Protein AF-A0A7W3WJC8-F1 (afdb_monomer)

Sequence (523 aa):
MEEAPSTAPSVEPAPRDAATPPGAPPLPVHQPATWPAAAPSAPPAPPAPPAPAPSPVPGDGAVGGPVAGRRQKRWTAWLHNRTVRTSCIGVLLALCGLAILAIVRAETGTEGFVIGLVLATVPVPLLISALRWLDKVEPTPWRTLVFAFAWGACAATLVAIVANTFATEWLTTSVITNTDTDEDIVGAVLVAPVVEEIAKVAAILLLYLYRPRNFTGLLSGIVLAGFVATGFAFTENILYLGTAYDEDQELGAAGDGVSSTAATFVVRIIMSPFAHPLFTTLAGIGFGLAATLPARRQTLRIVLPSFGLLGSISLHALWNGTASLHGLAFLAVYLLLMAPLCASLIWLTVWYRGRMLRTVRDVLGRYAAQGWVTPAEAWGMGSMAVRSRARDLARREVDAKAARQVGEYQRVATSLALLRARAQSTADPRFGAREQELLTRLLPLRDLGSPYNSRAAAPAMPRAPYPYPPHTYPPYTYPPHAQQQPRSHHAWYHQPAPGGRPTPHDPFAPPTGAQPPPGRHRY

Structure (mmCIF, N/CA/C/O backbone):
data_AF-A0A7W3WJC8-F1
#
_entry.id   AF-A0A7W3WJC8-F1
#
loop_
_atom_site.group_PDB
_atom_site.id
_atom_site.type_symbol
_atom_site.label_atom_id
_atom_site.label_alt_id
_atom_site.label_comp_id
_atom_site.label_asym_id
_atom_site.label_entity_id
_atom_site.label_seq_id
_atom_site.pdbx_PDB_ins_code
_atom_site.Cartn_x
_atom_site.Cartn_y
_atom_site.Cartn_z
_atom_site.occupancy
_atom_site.B_iso_or_equiv
_atom_site.auth_seq_id
_atom_site.auth_comp_id
_atom_site.auth_asym_id
_atom_site.auth_atom_id
_atom_site.pdbx_PDB_model_num
ATOM 1 N N . MET A 1 1 ? 53.058 39.247 54.003 1.00 43.72 1 MET A N 1
ATOM 2 C CA . MET A 1 1 ? 52.814 39.815 52.654 1.00 43.72 1 MET A CA 1
ATOM 3 C C . MET A 1 1 ? 51.939 38.779 51.991 1.00 43.72 1 MET A C 1
ATOM 5 O O . MET A 1 1 ? 52.451 37.783 51.507 1.00 43.72 1 MET A O 1
ATOM 9 N N . GLU A 1 2 ? 50.636 38.897 52.233 1.00 36.81 2 GLU A N 1
ATOM 10 C CA . GLU A 1 2 ? 49.774 37.730 52.432 1.00 36.81 2 GLU A CA 1
ATOM 11 C C . GLU A 1 2 ? 48.353 38.017 51.955 1.00 36.81 2 GLU A C 1
ATOM 13 O O . GLU A 1 2 ? 47.786 39.051 52.296 1.00 36.81 2 GLU A O 1
ATOM 18 N N . GLU A 1 3 ? 47.871 37.074 51.149 1.00 38.22 3 GLU A N 1
ATOM 19 C CA . GLU A 1 3 ? 46.524 36.500 51.102 1.00 38.22 3 GLU A CA 1
ATOM 20 C C . GLU A 1 3 ? 45.265 37.387 50.949 1.00 38.22 3 GLU A C 1
ATOM 22 O O . GLU A 1 3 ? 44.901 38.221 51.773 1.00 38.22 3 GLU A O 1
ATOM 27 N N . ALA A 1 4 ? 44.525 37.066 49.877 1.00 42.00 4 ALA A N 1
ATOM 28 C CA . ALA A 1 4 ? 43.060 37.128 49.774 1.00 42.00 4 ALA A CA 1
ATOM 29 C C . ALA A 1 4 ? 42.394 36.256 50.881 1.00 42.00 4 ALA A C 1
ATOM 31 O O . ALA A 1 4 ? 43.122 35.489 51.499 1.00 42.00 4 ALA A O 1
ATOM 32 N N . PRO A 1 5 ? 41.055 36.202 51.095 1.00 51.47 5 PRO A N 1
ATOM 33 C CA . PRO A 1 5 ? 39.959 36.644 50.227 1.00 51.47 5 PRO A CA 1
ATOM 34 C C . PRO A 1 5 ? 38.731 37.216 50.992 1.00 51.47 5 PRO A C 1
ATOM 36 O O . PRO A 1 5 ? 38.770 37.495 52.185 1.00 51.47 5 PRO A O 1
ATOM 39 N N . SER A 1 6 ? 37.598 37.255 50.281 1.00 41.81 6 SER A N 1
ATOM 40 C CA . SER A 1 6 ? 36.222 37.121 50.788 1.00 41.81 6 SER A CA 1
ATOM 41 C C . SER A 1 6 ? 35.447 38.411 51.069 1.00 41.81 6 SER A C 1
ATOM 43 O O . SER A 1 6 ? 35.603 39.085 52.081 1.00 41.81 6 SER A O 1
ATOM 45 N N . THR A 1 7 ? 34.526 38.693 50.149 1.00 43.03 7 THR A N 1
ATOM 46 C CA . THR A 1 7 ? 33.575 39.801 50.148 1.00 43.03 7 THR A CA 1
ATOM 47 C C . THR A 1 7 ? 32.220 39.395 50.738 1.00 43.03 7 THR A C 1
ATOM 49 O O . THR A 1 7 ? 31.465 38.639 50.134 1.00 43.03 7 THR A O 1
ATOM 52 N N . ALA A 1 8 ? 31.900 39.976 51.893 1.00 44.47 8 ALA A N 1
ATOM 53 C CA . ALA A 1 8 ? 30.576 40.415 52.355 1.00 44.47 8 ALA A CA 1
ATOM 54 C C . ALA A 1 8 ? 30.841 41.500 53.423 1.00 44.47 8 ALA A C 1
ATOM 56 O O . ALA A 1 8 ? 31.833 41.370 54.145 1.00 44.47 8 ALA A O 1
ATOM 57 N N . PRO A 1 9 ? 30.034 42.574 53.533 1.00 52.84 9 PRO A N 1
ATOM 58 C CA . PRO A 1 9 ? 28.900 42.474 54.454 1.00 52.84 9 PRO A CA 1
ATOM 59 C C . PRO A 1 9 ? 27.680 43.361 54.126 1.00 52.84 9 PRO A C 1
ATOM 61 O O . PRO A 1 9 ? 27.710 44.287 53.319 1.00 52.84 9 PRO A O 1
ATOM 64 N N . SER A 1 10 ? 26.601 43.039 54.834 1.00 40.72 10 SER A N 1
ATOM 65 C CA . SER A 1 10 ? 25.399 43.828 55.109 1.00 40.72 10 SER A CA 1
ATOM 66 C C . SER A 1 10 ? 25.699 45.188 55.765 1.00 40.72 10 SER A C 1
ATOM 68 O O . SER A 1 10 ? 26.745 45.327 56.391 1.00 40.72 10 SER A O 1
ATOM 70 N N . VAL A 1 11 ? 24.743 46.132 55.709 1.00 40.41 11 VAL A N 1
ATOM 71 C CA . VAL A 1 11 ? 24.173 46.905 56.849 1.00 40.41 11 VAL A CA 1
ATOM 72 C C . VAL A 1 11 ? 23.291 48.068 56.332 1.00 40.41 11 VAL A C 1
ATOM 74 O O . VAL A 1 11 ? 23.645 48.786 55.403 1.00 40.41 11 VAL A O 1
ATOM 77 N N . GLU A 1 12 ? 22.116 48.193 56.948 1.00 41.88 12 GLU A N 1
ATOM 78 C CA . GLU A 1 12 ? 21.057 49.218 56.830 1.00 41.88 12 GLU A CA 1
ATOM 79 C C . GLU A 1 12 ? 21.459 50.555 57.511 1.00 41.88 12 GLU A C 1
ATOM 81 O O . GLU A 1 12 ? 22.428 50.552 58.275 1.00 41.88 12 GLU A O 1
ATOM 86 N N . PRO A 1 13 ? 20.746 51.697 57.322 1.00 53.31 13 PRO A N 1
ATOM 87 C CA . PRO A 1 13 ? 19.695 52.040 58.308 1.00 53.31 13 PRO A CA 1
ATOM 88 C C . PRO A 1 13 ? 18.503 52.931 57.829 1.00 53.31 13 PRO A C 1
ATOM 90 O O . PRO A 1 13 ? 18.703 53.980 57.223 1.00 53.31 13 PRO A O 1
ATOM 93 N N . ALA A 1 14 ? 17.292 52.574 58.295 1.00 43.50 14 ALA A N 1
ATOM 94 C CA . ALA A 1 14 ? 16.326 53.401 59.068 1.00 43.50 14 ALA A CA 1
ATOM 95 C C . ALA A 1 14 ? 15.482 54.543 58.381 1.00 43.50 14 ALA A C 1
ATOM 97 O O . ALA A 1 14 ? 15.691 54.866 57.217 1.00 43.50 14 ALA A O 1
ATOM 98 N N . PRO A 1 15 ? 14.440 55.122 59.045 1.00 55.97 15 PRO A N 1
ATOM 99 C CA . PRO A 1 15 ? 13.025 54.842 58.726 1.00 55.97 15 PRO A CA 1
ATOM 100 C C . PRO A 1 15 ? 12.134 56.110 58.593 1.00 55.97 15 PRO A C 1
ATOM 102 O O . PRO A 1 15 ? 12.598 57.226 58.824 1.00 55.97 15 PRO A O 1
ATOM 105 N N . ARG A 1 16 ? 10.828 55.953 58.297 1.00 41.12 16 ARG A N 1
ATOM 106 C CA . ARG A 1 16 ? 9.744 56.817 58.831 1.00 41.12 16 ARG A CA 1
ATOM 107 C C . ARG A 1 16 ? 8.343 56.224 58.623 1.00 41.12 16 ARG A C 1
ATOM 109 O O . ARG A 1 16 ? 7.996 55.772 57.536 1.00 41.12 16 ARG A O 1
ATOM 116 N N . ASP A 1 17 ? 7.582 56.262 59.711 1.00 37.81 17 ASP A N 1
ATOM 117 C CA . ASP A 1 17 ? 6.248 55.711 59.954 1.00 37.81 17 ASP A CA 1
ATOM 118 C C . ASP A 1 17 ? 5.100 56.395 59.193 1.00 37.81 17 ASP A C 1
ATOM 120 O O . ASP A 1 17 ? 5.147 57.604 58.972 1.00 37.81 17 ASP A O 1
ATOM 124 N N . ALA A 1 18 ? 4.014 55.645 58.931 1.00 41.78 18 ALA A N 1
ATOM 125 C CA . ALA A 1 18 ? 2.647 56.019 59.343 1.00 41.78 18 ALA A CA 1
ATOM 126 C C . ALA A 1 18 ? 1.593 54.909 59.070 1.00 41.78 18 ALA A C 1
ATOM 128 O O . ALA A 1 18 ? 1.246 54.625 57.930 1.00 41.78 18 ALA A O 1
ATOM 129 N N . ALA A 1 19 ? 1.050 54.365 60.168 1.00 43.16 19 ALA A N 1
ATOM 130 C CA . ALA A 1 19 ? -0.374 54.106 60.455 1.00 43.16 19 ALA A CA 1
ATOM 131 C C . ALA A 1 19 ? -1.246 53.120 59.611 1.00 43.16 19 ALA A C 1
ATOM 133 O O . ALA A 1 19 ? -1.857 53.507 58.624 1.00 43.16 19 ALA A O 1
ATOM 134 N N . THR A 1 20 ? -1.442 51.913 60.188 1.00 44.16 20 THR A N 1
ATOM 135 C CA . THR A 1 20 ? -2.710 51.158 60.487 1.00 44.16 20 THR A CA 1
ATOM 136 C C . THR A 1 20 ? -3.742 50.749 59.390 1.00 44.16 20 THR A C 1
ATOM 138 O O . THR A 1 20 ? -3.849 51.397 58.359 1.00 44.16 20 THR A O 1
ATOM 141 N N . PRO A 1 21 ? -4.513 49.639 59.584 1.00 52.72 21 PRO A N 1
ATOM 142 C CA . PRO A 1 21 ? -4.747 48.625 58.541 1.00 52.72 21 PRO A CA 1
ATOM 143 C C . PRO A 1 21 ? -6.264 48.449 58.181 1.00 52.72 21 PRO A C 1
ATOM 145 O O . PRO A 1 21 ? -7.022 49.399 58.359 1.00 52.72 21 PRO A O 1
ATOM 148 N N . PRO A 1 22 ? -6.756 47.332 57.584 1.00 49.69 22 PRO A N 1
ATOM 149 C CA . PRO A 1 22 ? -7.480 47.351 56.309 1.00 49.69 22 PRO A CA 1
ATOM 150 C C . PRO A 1 22 ? -9.007 47.156 56.436 1.00 49.69 22 PRO A C 1
ATOM 152 O O . PRO A 1 22 ? -9.490 46.328 57.208 1.00 49.69 22 PRO A O 1
ATOM 155 N N . GLY A 1 23 ? -9.779 47.861 55.603 1.00 40.16 23 GLY A N 1
ATOM 156 C CA . GLY A 1 23 ? -11.226 47.671 55.441 1.00 40.16 23 GLY A CA 1
ATOM 157 C C . GLY A 1 23 ? -11.563 46.725 54.284 1.00 40.16 23 GLY A C 1
ATOM 158 O O . GLY A 1 23 ? -11.054 46.882 53.176 1.00 40.16 23 GLY A O 1
ATOM 159 N N . ALA A 1 24 ? -12.413 45.736 54.563 1.00 47.81 24 ALA A N 1
ATOM 160 C CA . ALA A 1 24 ? -12.894 44.709 53.641 1.00 47.81 24 ALA A CA 1
ATOM 161 C C . ALA A 1 24 ? -13.651 45.271 52.409 1.00 47.81 24 ALA A C 1
ATOM 163 O O . ALA A 1 24 ? -14.264 46.337 52.496 1.00 47.81 24 ALA A O 1
ATOM 164 N N . PRO A 1 25 ? -13.657 44.547 51.270 1.00 61.06 25 PRO A N 1
ATOM 165 C CA . PRO A 1 25 ? -14.345 44.973 50.052 1.00 61.06 25 PRO A CA 1
ATOM 166 C C . PRO A 1 25 ? -15.882 44.845 50.157 1.00 61.06 25 PRO A C 1
ATOM 168 O O . PRO A 1 25 ? -16.377 43.888 50.759 1.00 61.06 25 PRO A O 1
ATOM 171 N N . PRO A 1 26 ? -16.654 45.765 49.544 1.00 56.94 26 PRO A N 1
ATOM 172 C CA . PRO A 1 26 ? -18.114 45.735 49.572 1.00 56.94 26 PRO A CA 1
ATOM 173 C C . PRO A 1 26 ? -18.714 44.670 48.635 1.00 56.94 26 PRO A C 1
ATOM 175 O O . PRO A 1 26 ? -18.227 44.422 47.532 1.00 56.94 26 PRO A O 1
ATOM 178 N N . LEU A 1 27 ? -19.807 44.060 49.103 1.00 48.50 27 LEU A N 1
ATOM 179 C CA . LEU A 1 27 ? -20.611 43.045 48.418 1.00 48.50 27 LEU A CA 1
ATOM 180 C C . LEU A 1 27 ? -21.385 43.623 47.213 1.00 48.50 27 LEU A C 1
ATOM 182 O O . LEU A 1 27 ? -21.855 44.761 47.279 1.00 48.50 27 LEU A O 1
ATOM 186 N N . PRO A 1 28 ? -21.592 42.843 46.134 1.00 54.78 28 PRO A N 1
ATOM 187 C CA . PRO A 1 28 ? -22.392 43.271 44.993 1.00 54.78 28 PRO A CA 1
ATOM 188 C C . PRO A 1 28 ? -23.897 43.275 45.305 1.00 54.78 28 PRO A C 1
ATOM 190 O O . PRO A 1 28 ? -24.461 42.317 45.831 1.00 54.78 28 PRO A O 1
ATOM 193 N N . VAL A 1 29 ? -24.532 44.387 44.939 1.00 49.03 29 VAL A N 1
ATOM 194 C CA . VAL A 1 29 ? -25.956 44.702 45.093 1.00 49.03 29 VAL A CA 1
ATOM 195 C C . VAL A 1 29 ? -26.822 43.814 44.190 1.00 49.03 29 VAL A C 1
ATOM 197 O O . VAL A 1 29 ? -26.607 43.733 42.981 1.00 49.03 29 VAL A O 1
ATOM 200 N N . HIS A 1 30 ? -27.835 43.180 44.785 1.00 43.12 30 HIS A N 1
ATOM 201 C CA . HIS A 1 30 ? -28.904 42.463 44.091 1.00 43.12 30 HIS A CA 1
ATOM 202 C C . HIS A 1 30 ? -29.773 43.428 43.266 1.00 43.12 30 HIS A C 1
ATOM 204 O O . HIS A 1 30 ? -30.415 44.319 43.819 1.00 43.12 30 HIS A O 1
ATOM 210 N N . GLN A 1 31 ? -29.844 43.210 41.951 1.00 44.97 31 GLN A N 1
ATOM 211 C CA . GLN A 1 31 ? -30.888 43.787 41.101 1.00 44.97 31 GLN A CA 1
ATOM 212 C C . GLN A 1 31 ? -32.160 42.918 41.170 1.00 44.97 31 GLN A C 1
ATOM 214 O O . GLN A 1 31 ? -32.055 41.691 41.072 1.00 44.97 31 GLN A O 1
ATOM 219 N N . PRO A 1 32 ? -33.356 43.511 41.335 1.00 47.25 32 PRO A N 1
ATOM 220 C CA . PRO A 1 32 ? -34.611 42.770 41.354 1.00 47.25 32 PRO A CA 1
ATOM 221 C C . PRO A 1 32 ? -35.014 42.280 39.956 1.00 47.25 32 PRO A C 1
ATOM 223 O O . PRO A 1 32 ? -34.873 42.982 38.955 1.00 47.25 32 PRO A O 1
ATOM 226 N N . ALA A 1 33 ? -35.538 41.054 39.920 1.00 39.84 33 ALA A N 1
ATOM 227 C CA . ALA A 1 33 ? -36.027 40.370 38.732 1.00 39.84 33 ALA A CA 1
ATOM 228 C C . ALA A 1 33 ? -37.205 41.121 38.089 1.00 39.84 33 ALA A C 1
ATOM 230 O O . ALA A 1 33 ? -38.252 41.317 38.707 1.00 39.84 33 ALA A O 1
ATOM 231 N N . THR A 1 34 ? -37.040 41.508 36.826 1.00 43.69 34 THR A N 1
ATOM 232 C CA . THR A 1 34 ? -38.108 42.029 35.976 1.00 43.69 34 THR A CA 1
ATOM 233 C C . THR A 1 34 ? -38.828 40.866 35.293 1.00 43.69 34 THR A C 1
ATOM 235 O O . THR A 1 34 ? -38.231 40.054 34.588 1.00 43.69 34 THR A O 1
ATOM 238 N N . TRP A 1 35 ? -40.134 40.765 35.531 1.00 44.56 35 TRP A N 1
ATOM 239 C CA . TRP A 1 35 ? -41.022 39.841 34.829 1.00 44.56 35 TRP A CA 1
ATOM 240 C C . TRP A 1 35 ? -41.199 40.300 33.372 1.00 44.56 35 TRP A C 1
ATOM 242 O O . TRP A 1 35 ? -41.430 41.491 33.150 1.00 44.56 35 TRP A O 1
ATOM 252 N N . PRO A 1 36 ? -41.111 39.411 32.367 1.00 52.50 36 PRO A N 1
ATOM 253 C CA . PRO A 1 36 ? -41.362 39.801 30.987 1.00 52.50 36 PRO A CA 1
ATOM 254 C C . PRO A 1 36 ? -42.850 40.111 30.781 1.00 52.50 36 PRO A C 1
ATOM 256 O O . PRO A 1 36 ? -43.725 39.294 31.071 1.00 52.50 36 PRO A O 1
ATOM 259 N N . ALA A 1 37 ? -43.114 41.316 30.277 1.00 46.22 37 ALA A N 1
ATOM 260 C CA . ALA A 1 37 ? -44.426 41.777 29.855 1.00 46.22 37 ALA A CA 1
ATOM 261 C C . ALA A 1 37 ? -45.007 40.889 28.740 1.00 46.22 37 ALA A C 1
ATOM 263 O O . ALA A 1 37 ? -44.284 40.357 27.896 1.00 46.22 37 ALA A O 1
ATOM 264 N N . ALA A 1 38 ? -46.333 40.752 28.759 1.00 44.75 38 ALA A N 1
ATOM 265 C CA . ALA A 1 38 ? -47.127 39.982 27.814 1.00 44.75 38 ALA A CA 1
ATOM 266 C C . ALA A 1 38 ? -46.834 40.362 26.350 1.00 44.75 38 ALA A C 1
ATOM 268 O O . ALA A 1 38 ? -46.849 41.535 25.978 1.00 44.75 38 ALA A O 1
ATOM 269 N N . ALA A 1 39 ? -46.597 39.348 25.516 1.00 47.81 39 ALA A N 1
ATOM 270 C CA . ALA A 1 39 ? -46.492 39.500 24.072 1.00 47.81 39 ALA A CA 1
ATOM 271 C C . ALA A 1 39 ? -47.861 39.878 23.462 1.00 47.81 39 ALA A C 1
ATOM 273 O O . ALA A 1 39 ? -48.880 39.329 23.891 1.00 47.81 39 ALA A O 1
ATOM 274 N N . PRO A 1 40 ? -47.915 40.771 22.457 1.00 55.97 40 PRO A N 1
ATOM 275 C CA . PRO A 1 40 ? -49.149 41.063 21.735 1.00 55.97 40 PRO A CA 1
ATOM 276 C C . PRO A 1 40 ? -49.620 39.838 20.934 1.00 55.97 40 PRO A C 1
ATOM 278 O O . PRO A 1 40 ? -48.826 39.124 20.320 1.00 55.97 40 PRO A O 1
ATOM 281 N N . SER A 1 41 ? -50.929 39.599 20.957 1.00 52.31 41 SER A N 1
ATOM 282 C CA . SER A 1 41 ? -51.628 38.526 20.250 1.00 52.31 41 SER A CA 1
ATOM 283 C C . SER A 1 41 ? -51.423 38.608 18.733 1.00 52.31 41 SER A C 1
ATOM 285 O O . SER A 1 41 ? -51.651 39.642 18.107 1.00 52.31 41 SER A O 1
ATOM 287 N N . ALA A 1 42 ? -51.006 37.493 18.130 1.00 55.88 42 ALA A N 1
ATOM 288 C CA . ALA A 1 42 ? -50.912 37.346 16.681 1.00 55.88 42 ALA A CA 1
ATOM 289 C C . ALA A 1 42 ? -52.314 37.353 16.026 1.00 55.88 42 ALA A C 1
ATOM 291 O O . ALA A 1 42 ? -53.256 36.809 16.612 1.00 55.88 42 ALA A O 1
ATOM 292 N N . PRO A 1 43 ? -52.478 37.929 14.818 1.00 68.31 43 PRO A N 1
ATOM 293 C CA . PRO A 1 43 ? -53.742 37.890 14.082 1.00 68.31 43 PRO A CA 1
ATOM 294 C C . PRO A 1 43 ? -54.074 36.464 13.591 1.00 68.31 43 PRO A C 1
ATOM 296 O O . PRO A 1 43 ? -53.160 35.663 13.366 1.00 68.31 43 PRO A O 1
ATOM 299 N N . PRO A 1 44 ? -55.365 36.119 13.413 1.00 65.12 44 PRO A N 1
ATOM 300 C CA . PRO A 1 44 ? -55.777 34.780 12.996 1.00 65.12 44 PRO A CA 1
ATOM 301 C C . PRO A 1 44 ? -55.311 34.452 11.569 1.00 65.12 44 PRO A C 1
ATOM 303 O O . PRO A 1 44 ? -55.368 35.288 10.667 1.00 65.12 44 PRO A O 1
ATOM 306 N N . ALA A 1 45 ? -54.855 33.213 11.375 1.00 63.41 45 ALA A N 1
ATOM 307 C CA . ALA A 1 45 ? -54.402 32.690 10.088 1.00 63.41 45 ALA A CA 1
ATOM 308 C C . ALA A 1 45 ? -55.558 32.576 9.065 1.00 63.41 45 ALA A C 1
ATOM 310 O O . ALA A 1 45 ? -56.685 32.261 9.457 1.00 63.41 45 ALA A O 1
ATOM 311 N N . PRO A 1 46 ? -55.302 32.784 7.758 1.00 68.19 46 PRO A N 1
ATOM 312 C CA . PRO A 1 46 ? -56.306 32.588 6.713 1.00 68.19 46 PRO A CA 1
ATOM 313 C C . PRO A 1 46 ? -56.683 31.099 6.553 1.00 68.19 46 PRO A C 1
ATOM 315 O O . PRO A 1 46 ? -55.847 30.225 6.805 1.00 68.19 46 PRO A O 1
ATOM 318 N N . PRO A 1 47 ? -57.922 30.783 6.126 1.00 66.00 47 PRO A N 1
ATOM 319 C CA . PRO A 1 47 ? -58.380 29.405 5.975 1.00 66.00 47 PRO A CA 1
ATOM 320 C C . PRO A 1 47 ? -57.615 28.662 4.869 1.00 66.00 47 PRO A C 1
ATOM 322 O O . PRO A 1 47 ? -57.294 29.219 3.820 1.00 66.00 47 PRO A O 1
ATOM 325 N N . ALA A 1 48 ? -57.328 27.383 5.124 1.00 63.25 48 ALA A N 1
ATOM 326 C CA . ALA A 1 48 ? -56.613 26.498 4.209 1.00 63.25 48 ALA A CA 1
ATOM 327 C C . ALA A 1 48 ? -57.396 26.262 2.897 1.00 63.25 48 ALA A C 1
ATOM 329 O O . ALA A 1 48 ? -58.625 26.154 2.935 1.00 63.25 48 ALA A O 1
ATOM 330 N N . PRO A 1 49 ? -56.716 26.136 1.740 1.00 65.38 49 PRO A N 1
ATOM 331 C CA . PRO A 1 49 ? -57.373 25.809 0.478 1.00 65.38 49 PRO A CA 1
ATOM 332 C C . PRO A 1 49 ? -57.929 24.370 0.490 1.00 65.38 49 PRO A C 1
ATOM 334 O O . PRO A 1 49 ? -57.337 23.490 1.125 1.00 65.38 49 PRO A O 1
ATOM 337 N N . PRO A 1 50 ? -59.049 24.101 -0.208 1.00 61.50 50 PRO A N 1
ATOM 338 C CA . PRO A 1 50 ? -59.655 22.774 -0.249 1.00 61.50 50 PRO A CA 1
ATOM 339 C C . PRO A 1 50 ? -58.745 21.755 -0.950 1.00 61.50 50 PRO A C 1
ATOM 341 O O . PRO A 1 50 ? -58.043 22.070 -1.911 1.00 61.50 50 PRO A O 1
ATOM 344 N N . ALA A 1 51 ? -58.768 20.517 -0.449 1.00 57.41 51 ALA A N 1
ATOM 345 C CA . ALA A 1 51 ? -57.991 19.400 -0.976 1.00 57.41 51 ALA A CA 1
ATOM 346 C C . ALA A 1 51 ? -58.339 19.106 -2.453 1.00 57.41 51 ALA A C 1
ATOM 348 O O . ALA A 1 51 ? -59.515 19.162 -2.821 1.00 57.41 51 ALA A O 1
ATOM 349 N N . PRO A 1 52 ? -57.356 18.760 -3.306 1.00 54.16 52 PRO A N 1
ATOM 350 C CA . PRO A 1 52 ? -57.632 18.390 -4.688 1.00 54.16 52 PRO A CA 1
ATOM 351 C C . PRO A 1 52 ? -58.401 17.062 -4.752 1.00 54.16 52 PRO A C 1
ATOM 353 O O . PRO A 1 52 ? -58.071 16.098 -4.058 1.00 54.16 52 PRO A O 1
ATOM 356 N N . ALA A 1 53 ? -59.430 17.026 -5.601 1.00 53.75 53 ALA A N 1
ATOM 357 C CA . ALA A 1 53 ? -60.242 15.844 -5.872 1.00 53.75 53 ALA A CA 1
ATOM 358 C C . ALA A 1 53 ? -59.389 14.673 -6.413 1.00 53.75 53 ALA A C 1
ATOM 360 O O . ALA A 1 53 ? -58.408 14.908 -7.129 1.00 53.75 53 ALA A O 1
ATOM 361 N N . PRO A 1 54 ? -59.748 13.411 -6.112 1.00 46.91 54 PRO A N 1
ATOM 362 C CA . PRO A 1 54 ? -59.022 12.253 -6.616 1.00 46.91 54 PRO A CA 1
ATOM 363 C C . PRO A 1 54 ? -59.102 12.198 -8.146 1.00 46.91 54 PRO A C 1
ATOM 365 O O . PRO A 1 54 ? -60.182 12.244 -8.734 1.00 46.91 54 PRO A O 1
ATOM 368 N N . SER A 1 55 ? -57.942 12.112 -8.796 1.00 46.16 55 SER A N 1
ATOM 369 C CA . SER A 1 55 ? -57.848 11.914 -10.244 1.00 46.16 55 SER A CA 1
ATOM 370 C C . SER A 1 55 ? -58.379 10.525 -10.634 1.00 46.16 55 SER A C 1
ATOM 372 O O . SER A 1 55 ? -58.179 9.570 -9.879 1.00 46.16 55 SER A O 1
ATOM 374 N N . PRO A 1 56 ? -59.041 10.381 -11.796 1.00 42.41 56 PRO A N 1
ATOM 375 C CA . PRO A 1 56 ? -59.610 9.110 -12.224 1.00 42.41 56 PRO A CA 1
ATOM 376 C C . PRO A 1 56 ? -58.511 8.083 -12.519 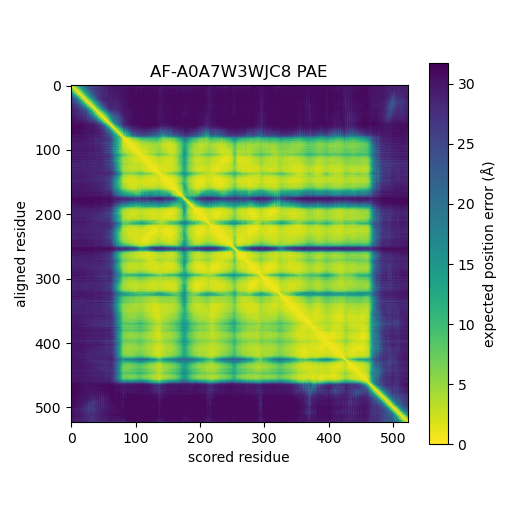1.00 42.41 56 PRO A C 1
ATOM 378 O O . PRO A 1 56 ? -57.487 8.393 -13.130 1.00 42.41 56 PRO A O 1
ATOM 381 N N . VAL A 1 57 ? -58.747 6.844 -12.087 1.00 51.31 57 VAL A N 1
ATOM 382 C CA . VAL A 1 57 ? -57.955 5.663 -12.447 1.00 51.31 57 VAL A CA 1
ATOM 383 C C . VAL A 1 57 ? -58.042 5.466 -13.968 1.00 51.31 57 VAL A C 1
ATOM 385 O O . VAL A 1 57 ? -59.157 5.353 -14.481 1.00 51.31 57 VAL A O 1
ATOM 388 N N . PRO A 1 58 ? -56.925 5.407 -14.717 1.00 43.75 58 PRO A N 1
ATOM 389 C CA . PRO A 1 58 ? -56.976 5.020 -16.119 1.00 43.75 58 PRO A CA 1
ATOM 390 C C . PRO A 1 58 ? -57.284 3.526 -16.208 1.00 43.75 58 PRO A C 1
ATOM 392 O O . PRO A 1 58 ? -56.536 2.702 -15.683 1.00 43.75 58 PRO A O 1
ATOM 395 N N . GLY A 1 59 ? -58.403 3.206 -16.853 1.00 35.94 59 GLY A N 1
ATOM 396 C CA . GLY A 1 59 ? -58.790 1.844 -17.188 1.00 35.94 59 GLY A CA 1
ATOM 397 C C . GLY A 1 59 ? -57.800 1.174 -18.138 1.00 35.94 59 GLY A C 1
ATOM 398 O O . GLY A 1 59 ? -57.099 1.827 -18.915 1.00 35.94 59 GLY A O 1
ATOM 399 N N . ASP A 1 60 ? -57.777 -0.152 -18.057 1.00 47.97 60 ASP A N 1
ATOM 400 C CA . ASP A 1 60 ? -57.044 -1.041 -18.946 1.00 47.97 60 ASP A CA 1
ATOM 401 C C . ASP A 1 60 ? -57.449 -0.799 -20.407 1.00 47.97 60 ASP A C 1
ATOM 403 O O . ASP A 1 60 ? -58.519 -1.196 -20.864 1.00 47.97 60 ASP A O 1
ATOM 407 N N . GLY A 1 61 ? -56.572 -0.123 -21.146 1.00 35.38 61 GLY A N 1
ATOM 408 C CA . GLY A 1 61 ? -56.723 0.151 -22.568 1.00 35.38 61 GLY A CA 1
ATOM 409 C C . GLY A 1 61 ? -55.359 0.131 -23.241 1.00 35.38 61 GLY A C 1
ATOM 410 O O . GLY A 1 61 ? -54.540 1.029 -23.056 1.00 35.38 61 GLY A O 1
ATOM 411 N N . ALA A 1 62 ? -55.099 -0.930 -23.999 1.00 47.34 62 ALA A N 1
ATOM 412 C CA . ALA A 1 62 ? -53.883 -1.122 -24.768 1.00 47.34 62 ALA A CA 1
ATOM 413 C C . ALA A 1 62 ? -53.667 0.012 -25.787 1.00 47.34 62 ALA A C 1
ATOM 415 O O . ALA A 1 62 ? -54.448 0.163 -26.721 1.00 47.34 62 ALA A O 1
ATOM 416 N N . VAL A 1 63 ? -52.557 0.746 -25.656 1.00 39.59 63 VAL A N 1
ATOM 417 C CA . VAL A 1 63 ? -51.965 1.552 -26.735 1.00 39.59 63 VAL A CA 1
ATOM 418 C C . VAL A 1 63 ? -50.444 1.392 -26.669 1.00 39.59 63 VAL A C 1
ATOM 420 O O . VAL A 1 63 ? -49.817 1.607 -25.630 1.00 39.59 63 VAL A O 1
ATOM 423 N N . GLY A 1 64 ? -49.852 0.941 -27.776 1.00 48.44 64 GLY A N 1
ATOM 424 C CA . GLY A 1 64 ? -48.424 0.669 -27.906 1.00 48.44 64 GLY A CA 1
ATOM 425 C C . GLY A 1 64 ? -47.560 1.915 -27.694 1.00 48.44 64 GLY A C 1
ATOM 426 O O . GLY A 1 64 ? -47.666 2.889 -28.432 1.00 48.44 64 GLY A O 1
ATOM 427 N N . GLY A 1 65 ? -46.669 1.857 -26.702 1.00 38.78 65 GLY A N 1
ATOM 428 C CA . GLY A 1 65 ? -45.584 2.821 -26.496 1.00 38.78 65 GLY A CA 1
ATOM 429 C C . GLY A 1 65 ? -44.226 2.254 -26.941 1.00 38.78 65 GLY A C 1
ATOM 430 O O . GLY A 1 65 ? -44.041 1.032 -26.936 1.00 38.78 65 GLY A O 1
ATOM 431 N N . PRO A 1 66 ? -43.249 3.104 -27.310 1.00 42.69 66 PRO A N 1
ATOM 432 C CA . PRO A 1 66 ? -42.015 2.677 -27.962 1.00 42.69 66 PRO A CA 1
ATOM 433 C C . PRO A 1 66 ? -41.185 1.743 -27.068 1.00 42.69 66 PRO A C 1
ATOM 435 O O . PRO A 1 66 ? -40.735 2.095 -25.975 1.00 42.69 66 PRO A O 1
ATOM 438 N N . VAL A 1 67 ? -40.918 0.542 -27.586 1.00 48.28 67 VAL A N 1
ATOM 439 C CA . VAL A 1 67 ? -40.120 -0.536 -26.966 1.00 48.28 67 VAL A CA 1
ATOM 440 C C . VAL A 1 67 ? -38.656 -0.119 -26.690 1.00 48.28 67 VAL A C 1
ATOM 442 O O . VAL A 1 67 ? -37.931 -0.797 -25.957 1.00 48.28 67 VAL A O 1
ATOM 445 N N . ALA A 1 68 ? -38.219 1.045 -27.182 1.00 47.53 68 ALA A N 1
ATOM 446 C CA . ALA A 1 68 ? -36.868 1.578 -27.003 1.00 47.53 68 ALA A CA 1
ATOM 447 C C . ALA A 1 68 ? -36.512 1.914 -25.535 1.00 47.53 68 ALA A C 1
ATOM 449 O O . ALA A 1 68 ? -35.368 1.733 -25.114 1.00 47.53 68 ALA A O 1
ATOM 450 N N . GLY A 1 69 ? -37.486 2.312 -24.704 1.00 43.44 69 GLY A N 1
ATOM 451 C CA . GLY A 1 69 ? -37.225 2.751 -23.323 1.00 43.44 69 GLY A CA 1
ATOM 452 C C . GLY A 1 69 ? -36.890 1.630 -22.326 1.00 43.44 69 GLY A C 1
ATOM 453 O O . GLY A 1 69 ? -36.220 1.872 -21.320 1.00 43.44 69 GLY A O 1
ATOM 454 N N . ARG A 1 70 ? -37.307 0.380 -22.588 1.00 44.69 70 ARG A N 1
ATOM 455 C CA . ARG A 1 70 ? -37.032 -0.761 -21.685 1.00 44.69 70 ARG A CA 1
ATOM 456 C C . ARG A 1 70 ? -35.678 -1.425 -21.947 1.00 44.69 70 ARG A C 1
ATOM 458 O O . ARG A 1 70 ? -35.116 -2.004 -21.020 1.00 44.69 70 ARG A O 1
ATOM 465 N N . ARG A 1 71 ? -35.116 -1.319 -23.160 1.00 43.31 71 ARG A N 1
ATOM 466 C CA . ARG A 1 71 ? -33.744 -1.785 -23.450 1.00 43.31 71 ARG A CA 1
ATOM 467 C C . ARG A 1 71 ? -32.693 -0.840 -22.858 1.00 43.31 71 ARG A C 1
ATOM 469 O O . ARG A 1 71 ? -31.796 -1.323 -22.171 1.00 43.31 71 ARG A O 1
ATOM 476 N N . GLN A 1 72 ? -32.867 0.478 -22.993 1.00 45.28 72 GLN A N 1
ATOM 477 C CA . GLN A 1 72 ? -31.942 1.485 -22.443 1.00 45.28 72 GLN A CA 1
ATOM 478 C C . GLN A 1 72 ? -31.803 1.382 -20.908 1.00 45.28 72 GLN A C 1
ATOM 480 O O . GLN A 1 72 ? -30.701 1.451 -20.365 1.00 45.28 72 GLN A O 1
ATOM 485 N N . LYS A 1 73 ? -32.918 1.135 -20.198 1.00 45.38 73 LYS A N 1
ATOM 486 C CA . LYS A 1 73 ? -32.947 0.985 -18.729 1.00 45.38 73 LYS A CA 1
ATOM 487 C C . LYS A 1 73 ? -32.329 -0.331 -18.229 1.00 45.38 73 LYS A C 1
ATOM 489 O O . LYS A 1 73 ? -31.876 -0.395 -17.091 1.00 45.38 73 LYS A O 1
ATOM 494 N N . ARG A 1 74 ? -32.290 -1.383 -19.060 1.00 47.28 74 ARG A N 1
ATOM 495 C CA . ARG A 1 74 ? -31.661 -2.677 -18.720 1.00 47.28 74 ARG A CA 1
ATOM 496 C C . ARG A 1 74 ? -30.143 -2.651 -18.906 1.00 47.28 74 ARG A C 1
ATOM 498 O O . ARG A 1 74 ? -29.444 -3.261 -18.104 1.00 47.28 74 ARG A O 1
ATOM 505 N N . TRP A 1 75 ? -29.634 -1.907 -19.891 1.00 47.28 75 TRP A N 1
ATOM 506 C CA . TRP A 1 75 ? -28.190 -1.731 -20.104 1.00 47.28 75 TRP A CA 1
ATOM 507 C C . TRP A 1 75 ? -27.521 -0.948 -18.964 1.00 47.28 75 TRP A C 1
ATOM 509 O O . TRP A 1 75 ? -26.488 -1.374 -18.445 1.00 47.28 75 TRP A O 1
ATOM 519 N N . THR A 1 76 ? -28.148 0.130 -18.482 1.00 52.75 76 THR A N 1
ATOM 520 C CA . THR A 1 76 ? -27.643 0.895 -17.326 1.00 52.75 76 THR A CA 1
ATOM 521 C C . THR A 1 76 ? -27.786 0.138 -16.001 1.00 52.75 76 THR A C 1
ATOM 523 O O . THR A 1 76 ? -26.922 0.260 -15.134 1.00 52.75 76 THR A O 1
ATOM 526 N N . ALA A 1 77 ? -28.814 -0.708 -15.856 1.00 51.94 77 ALA A N 1
ATOM 527 C CA . ALA A 1 77 ? -28.988 -1.584 -14.694 1.00 51.94 77 ALA A CA 1
ATOM 528 C C . ALA A 1 77 ? -27.986 -2.758 -14.659 1.00 51.94 77 ALA A C 1
ATOM 530 O O . ALA A 1 77 ? -27.525 -3.134 -13.581 1.00 51.94 77 ALA A O 1
ATOM 531 N N . TRP A 1 78 ? -27.605 -3.315 -15.817 1.00 45.62 78 TRP A N 1
ATOM 532 C CA . TRP A 1 78 ? -26.618 -4.399 -15.913 1.00 45.62 78 TRP A CA 1
ATOM 533 C C . TRP A 1 78 ? -25.199 -3.922 -15.570 1.00 45.62 78 TRP A C 1
ATOM 535 O O . TRP A 1 78 ? -24.510 -4.572 -14.784 1.00 45.62 78 TRP A O 1
ATOM 545 N N . LEU A 1 79 ? -24.809 -2.728 -16.037 1.00 53.81 79 LEU A N 1
ATOM 546 C CA . LEU A 1 79 ? -23.551 -2.069 -15.651 1.00 53.81 79 LEU A CA 1
ATOM 547 C C . LEU A 1 79 ? -23.502 -1.688 -14.157 1.00 53.81 79 LEU A C 1
ATOM 549 O O . LEU A 1 79 ? -22.422 -1.579 -13.573 1.00 53.81 79 LEU A O 1
ATOM 553 N N . HIS A 1 80 ? -24.661 -1.528 -13.511 1.00 59.16 80 HIS A N 1
ATOM 554 C CA . HIS A 1 80 ? -24.760 -1.279 -12.069 1.00 59.16 80 HIS A CA 1
ATOM 555 C C . HIS A 1 80 ? -24.596 -2.544 -11.213 1.00 59.16 80 HIS A C 1
ATOM 557 O O . HIS A 1 80 ? -24.416 -2.448 -9.992 1.00 59.16 80 HIS A O 1
ATOM 563 N N . ASN A 1 81 ? -24.629 -3.734 -11.823 1.00 74.69 81 ASN A N 1
ATOM 564 C CA . ASN A 1 81 ? -24.398 -4.972 -11.098 1.00 74.69 81 ASN A CA 1
ATOM 565 C C . ASN A 1 81 ? -22.919 -5.063 -10.697 1.00 74.69 81 ASN A C 1
ATOM 567 O O . ASN A 1 81 ? -22.014 -5.099 -11.535 1.00 74.69 81 ASN A O 1
ATOM 571 N N . ARG A 1 82 ? -22.668 -5.124 -9.382 1.00 77.06 82 ARG A N 1
ATOM 572 C CA . ARG A 1 82 ? -21.310 -5.209 -8.826 1.00 77.06 82 ARG A CA 1
ATOM 573 C C . ARG A 1 82 ? -20.524 -6.370 -9.423 1.00 77.06 82 ARG A C 1
ATOM 575 O O . ARG A 1 82 ? -19.337 -6.181 -9.660 1.00 77.06 82 ARG A O 1
ATOM 582 N N . THR A 1 83 ? -21.179 -7.504 -9.672 1.00 80.50 83 THR A N 1
ATOM 583 C CA . THR A 1 83 ? -20.556 -8.707 -10.233 1.00 80.50 83 THR A CA 1
ATOM 584 C C . THR A 1 83 ? -20.065 -8.460 -11.651 1.00 80.50 83 THR A C 1
ATOM 586 O O . THR A 1 83 ? -18.894 -8.691 -11.929 1.00 80.50 83 THR A O 1
ATOM 589 N N . VAL A 1 84 ? -20.917 -7.894 -12.510 1.00 80.94 84 VAL A N 1
ATOM 590 C CA . VAL A 1 84 ? -20.571 -7.559 -13.899 1.00 80.94 84 VAL A CA 1
ATOM 591 C C . VAL A 1 84 ? -19.388 -6.599 -13.930 1.00 80.94 84 VAL A C 1
ATOM 593 O O . VAL A 1 84 ? -18.387 -6.887 -14.574 1.00 80.94 84 VAL A O 1
ATOM 596 N N . ARG A 1 85 ? -19.436 -5.508 -13.154 1.00 82.25 85 ARG A N 1
ATOM 597 C CA . ARG A 1 85 ? -18.336 -4.534 -13.104 1.00 82.25 85 ARG A CA 1
ATOM 598 C C . ARG A 1 85 ? -17.020 -5.161 -12.642 1.00 82.25 85 ARG A C 1
ATOM 600 O O . ARG A 1 85 ? -15.977 -4.871 -13.215 1.00 82.25 85 ARG A O 1
ATOM 607 N N . THR A 1 86 ? -17.044 -5.999 -11.602 1.00 83.31 86 THR A N 1
ATOM 608 C CA . THR A 1 86 ? -15.822 -6.674 -11.139 1.00 83.31 86 THR A CA 1
ATOM 609 C C . THR A 1 86 ? -15.294 -7.681 -12.152 1.00 83.31 86 THR A C 1
ATOM 611 O O . THR A 1 86 ? -14.082 -7.777 -12.303 1.00 83.31 86 THR A O 1
ATOM 614 N N . SER A 1 87 ? -16.178 -8.388 -12.859 1.00 84.62 87 SER A N 1
ATOM 615 C CA . SER A 1 87 ? -15.787 -9.318 -13.916 1.00 84.62 87 SER A CA 1
ATOM 616 C C . SER A 1 87 ? -15.192 -8.583 -15.113 1.00 84.62 87 SER A C 1
ATOM 618 O O . SER A 1 87 ? -14.123 -8.970 -15.562 1.00 84.62 87 SER A O 1
ATOM 620 N N . CYS A 1 88 ? -15.798 -7.484 -15.572 1.00 87.12 88 CYS A N 1
ATOM 621 C CA . CYS A 1 88 ? -15.254 -6.682 -16.672 1.00 87.12 88 CYS A CA 1
ATOM 622 C C . CYS A 1 88 ? -13.870 -6.112 -16.338 1.00 87.12 88 CYS A C 1
ATOM 624 O O . CYS A 1 88 ? -12.969 -6.198 -17.162 1.00 87.12 88 CYS A O 1
ATOM 626 N N . ILE A 1 89 ? -13.676 -5.581 -15.123 1.00 88.50 89 ILE A N 1
ATOM 627 C CA . ILE A 1 89 ? -12.356 -5.108 -14.671 1.00 88.50 89 ILE A CA 1
ATOM 628 C C . ILE A 1 89 ? -11.355 -6.268 -14.615 1.00 88.50 89 ILE A C 1
ATOM 630 O O . ILE A 1 89 ? -10.213 -6.104 -15.026 1.00 88.50 89 ILE A O 1
ATOM 634 N N . GLY A 1 90 ? -11.773 -7.436 -14.120 1.00 88.94 90 GLY A N 1
ATOM 635 C CA . GLY A 1 90 ? -10.920 -8.623 -14.077 1.00 88.94 90 GLY A CA 1
ATOM 636 C C . GLY A 1 90 ? -10.485 -9.087 -15.467 1.00 88.94 90 GLY A C 1
ATOM 637 O O . GLY A 1 90 ? -9.305 -9.345 -15.672 1.00 88.94 90 GLY A O 1
ATOM 638 N N . VAL A 1 91 ? -11.415 -9.134 -16.426 1.00 91.31 91 VAL A N 1
ATOM 639 C CA . VAL A 1 91 ? -11.127 -9.479 -17.827 1.00 91.31 91 VAL A CA 1
ATOM 640 C C . VAL A 1 91 ? -10.205 -8.443 -18.461 1.00 91.31 91 VAL A C 1
ATOM 642 O O . VAL A 1 91 ? -9.222 -8.826 -19.080 1.00 91.31 91 VAL A O 1
ATOM 645 N N . LEU A 1 92 ? -10.467 -7.147 -18.264 1.00 91.88 92 LEU A N 1
ATOM 646 C CA . LEU A 1 92 ? -9.604 -6.079 -18.769 1.00 91.88 92 LEU A CA 1
ATOM 647 C C . LEU A 1 92 ? -8.169 -6.227 -18.248 1.00 91.88 92 LEU A C 1
ATOM 649 O O . LEU A 1 92 ? -7.237 -6.228 -19.039 1.00 91.88 92 LEU A O 1
ATOM 653 N N . LEU A 1 93 ? -7.992 -6.410 -16.936 1.00 92.62 93 LEU A N 1
ATOM 654 C CA . LEU A 1 93 ? -6.666 -6.601 -16.343 1.00 92.62 93 LEU A CA 1
ATOM 655 C C . LEU A 1 93 ? -5.981 -7.873 -16.853 1.00 92.62 93 LEU A C 1
ATOM 657 O O . LEU A 1 93 ? -4.779 -7.849 -17.089 1.00 92.62 93 LEU A O 1
ATOM 661 N N . ALA A 1 94 ? -6.731 -8.961 -17.055 1.00 92.12 94 ALA A N 1
ATOM 662 C CA . ALA A 1 94 ? -6.191 -10.190 -17.627 1.00 92.12 94 ALA A CA 1
ATOM 663 C C . ALA A 1 94 ? -5.716 -9.986 -19.074 1.00 92.12 94 ALA A C 1
ATOM 665 O O . ALA A 1 94 ? -4.625 -10.427 -19.417 1.00 92.12 94 ALA A O 1
ATOM 666 N N . LEU A 1 95 ? -6.491 -9.277 -19.900 1.00 93.81 95 LEU A N 1
ATOM 667 C CA . LEU A 1 95 ? -6.101 -8.936 -21.270 1.00 93.81 95 LEU A CA 1
ATOM 668 C C . LEU A 1 95 ? -4.872 -8.018 -21.298 1.00 93.81 95 LEU A C 1
ATOM 670 O O . LEU A 1 95 ? -3.947 -8.286 -22.057 1.00 93.81 95 LEU A O 1
ATOM 674 N N . CYS A 1 96 ? -4.819 -6.995 -20.437 1.00 92.19 96 CYS A N 1
ATOM 675 C CA . CYS A 1 96 ? -3.629 -6.151 -20.293 1.00 92.19 96 CYS A CA 1
ATOM 676 C C . CYS A 1 96 ? -2.404 -6.972 -19.871 1.00 92.19 96 CYS A C 1
ATOM 678 O O . CYS A 1 96 ? -1.327 -6.794 -20.429 1.00 92.19 96 CYS A O 1
ATOM 680 N N . GLY A 1 97 ? -2.573 -7.898 -18.922 1.00 89.62 97 GLY A N 1
ATOM 681 C CA . GLY A 1 97 ? -1.507 -8.793 -18.480 1.00 89.62 97 GLY A CA 1
ATOM 682 C C . GLY A 1 97 ? -1.001 -9.694 -19.605 1.00 89.62 97 GLY A C 1
ATOM 683 O O . GLY A 1 97 ? 0.202 -9.784 -19.809 1.00 89.62 97 GLY A O 1
ATOM 684 N N . LEU A 1 98 ? -1.898 -10.307 -20.382 1.00 92.38 98 LEU A N 1
ATOM 685 C CA . LEU A 1 98 ? -1.5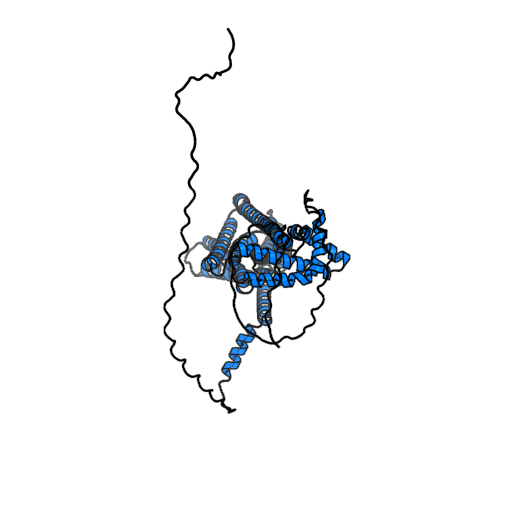16 -11.115 -21.545 1.00 92.38 98 LEU A CA 1
ATOM 686 C C . LEU A 1 98 ? -0.772 -10.290 -22.602 1.00 92.38 98 LEU A C 1
ATOM 688 O O . LEU A 1 98 ? 0.231 -10.761 -23.130 1.00 92.38 98 LEU A O 1
ATOM 692 N N . ALA A 1 99 ? -1.232 -9.067 -22.880 1.00 91.75 99 ALA A N 1
ATOM 693 C CA . ALA A 1 99 ? -0.570 -8.167 -23.821 1.00 91.75 99 ALA A CA 1
ATOM 694 C C . ALA A 1 99 ? 0.854 -7.823 -23.365 1.00 91.75 99 ALA A C 1
ATOM 696 O O . ALA A 1 99 ? 1.788 -7.951 -24.145 1.00 91.75 99 ALA A O 1
ATOM 697 N N . ILE A 1 100 ? 1.039 -7.471 -22.091 1.00 90.88 100 ILE A N 1
ATOM 698 C CA . ILE A 1 100 ? 2.366 -7.197 -21.524 1.00 90.88 100 ILE A CA 1
ATOM 699 C C . ILE A 1 100 ? 3.272 -8.415 -21.596 1.00 90.88 100 ILE A C 1
ATOM 701 O O . ILE A 1 100 ? 4.416 -8.286 -22.007 1.00 90.88 100 ILE A O 1
ATOM 705 N N . LEU A 1 101 ? 2.783 -9.592 -21.203 1.00 89.81 101 LEU A N 1
ATOM 706 C CA . LEU A 1 101 ? 3.593 -10.809 -21.255 1.00 89.81 101 LEU A CA 1
ATOM 707 C C . LEU A 1 101 ? 4.033 -11.120 -22.690 1.00 89.81 101 LEU A C 1
ATOM 709 O O . LEU A 1 101 ? 5.157 -11.565 -22.894 1.00 89.81 101 LEU A O 1
ATOM 713 N N . ALA A 1 102 ? 3.170 -10.859 -23.676 1.00 91.19 102 ALA A N 1
ATOM 714 C CA . ALA A 1 102 ? 3.513 -11.001 -25.085 1.00 91.19 102 ALA A CA 1
ATOM 715 C C . ALA A 1 102 ? 4.557 -9.968 -25.538 1.00 91.19 102 ALA A C 1
ATOM 717 O O . ALA A 1 102 ? 5.515 -10.361 -26.195 1.00 91.19 102 ALA A O 1
ATOM 718 N N . ILE A 1 103 ? 4.398 -8.694 -25.158 1.00 89.00 103 ILE A N 1
ATOM 719 C CA . ILE A 1 103 ? 5.344 -7.615 -25.484 1.00 89.00 103 ILE A CA 1
ATOM 720 C C . ILE A 1 103 ? 6.710 -7.906 -24.861 1.00 89.00 103 ILE A C 1
ATOM 722 O O . ILE A 1 103 ? 7.689 -8.028 -25.579 1.00 89.00 103 ILE A O 1
ATOM 726 N N . VAL A 1 104 ? 6.782 -8.118 -23.544 1.00 87.69 104 VAL A N 1
ATOM 727 C CA . VAL A 1 104 ? 8.058 -8.349 -22.848 1.00 87.69 104 VAL A CA 1
ATOM 728 C C . VAL A 1 104 ? 8.766 -9.591 -23.392 1.00 87.69 104 VAL A C 1
ATOM 730 O O . VAL A 1 104 ? 9.972 -9.556 -23.606 1.00 87.69 104 VAL A O 1
ATOM 733 N N . ARG A 1 105 ? 8.037 -10.678 -23.680 1.00 91.12 105 ARG A N 1
ATOM 734 C CA . ARG A 1 105 ? 8.624 -11.871 -24.312 1.00 91.12 105 ARG A CA 1
ATOM 735 C C . ARG A 1 105 ? 9.124 -11.611 -25.739 1.00 91.12 105 ARG A C 1
ATOM 737 O O . ARG A 1 105 ? 10.052 -12.282 -26.176 1.00 91.12 105 ARG A O 1
ATOM 744 N N . ALA A 1 106 ? 8.478 -10.722 -26.489 1.00 90.06 106 ALA A N 1
ATOM 745 C CA . ALA A 1 106 ? 8.939 -10.356 -27.825 1.00 90.06 106 ALA A CA 1
ATOM 746 C C . ALA A 1 106 ? 10.243 -9.544 -27.764 1.00 90.06 106 ALA A C 1
ATOM 748 O O . ALA A 1 106 ? 11.127 -9.799 -28.570 1.00 90.06 106 ALA A O 1
ATOM 749 N N . GLU A 1 107 ? 10.370 -8.646 -26.781 1.00 86.94 107 GLU A N 1
ATOM 750 C CA . GLU A 1 107 ? 11.551 -7.789 -26.581 1.00 86.94 107 GLU A CA 1
ATOM 751 C C . GLU A 1 107 ? 12.750 -8.520 -25.950 1.00 86.94 107 GLU A C 1
ATOM 753 O O . GLU A 1 107 ? 13.888 -8.201 -26.258 1.00 86.94 107 GLU A O 1
ATOM 758 N N . THR A 1 108 ? 12.505 -9.484 -25.052 1.00 87.94 108 THR A N 1
ATOM 759 C CA . THR A 1 108 ? 13.546 -10.143 -24.216 1.00 87.94 108 THR A CA 1
ATOM 760 C C . THR A 1 108 ? 13.752 -11.627 -24.528 1.00 87.94 108 THR A C 1
ATOM 762 O O . THR A 1 108 ? 14.222 -12.412 -23.699 1.00 87.94 108 THR A O 1
ATOM 765 N N . GLY A 1 109 ? 13.236 -12.079 -25.670 1.00 91.62 109 GLY A N 1
ATOM 766 C CA . GLY A 1 109 ? 13.196 -13.498 -25.991 1.00 91.62 109 GLY A CA 1
ATOM 767 C C . GLY A 1 109 ? 12.461 -14.347 -24.938 1.00 91.62 109 GLY A C 1
ATOM 768 O O . GLY A 1 109 ? 11.708 -13.878 -24.084 1.00 91.62 109 GLY A O 1
ATOM 769 N N . THR A 1 110 ? 12.627 -15.671 -25.019 1.00 92.88 110 THR A N 1
ATOM 770 C CA . THR A 1 110 ? 12.009 -16.583 -24.033 1.00 92.88 110 THR A CA 1
ATOM 771 C C . THR A 1 110 ? 12.895 -16.788 -22.805 1.00 92.88 110 THR A C 1
ATOM 773 O O . THR A 1 110 ? 12.366 -16.928 -21.704 1.00 92.88 110 THR A O 1
ATOM 776 N N . GLU A 1 111 ? 14.217 -16.807 -22.977 1.00 92.75 111 GLU A N 1
ATOM 777 C CA . GLU A 1 111 ? 15.161 -17.032 -21.880 1.00 92.75 111 GLU A CA 1
ATOM 778 C C . GLU A 1 111 ? 15.309 -15.786 -20.999 1.00 92.75 111 GLU A C 1
ATOM 780 O O . GLU A 1 111 ? 15.046 -15.879 -19.795 1.00 92.75 111 GLU A O 1
ATOM 785 N N . GLY A 1 112 ? 15.576 -14.617 -21.599 1.00 92.50 112 GLY A N 1
ATOM 786 C CA . GLY A 1 112 ? 15.589 -13.328 -20.904 1.00 92.50 112 GLY A CA 1
ATOM 787 C C . GLY A 1 112 ? 14.280 -13.061 -20.161 1.00 92.50 112 GLY A C 1
ATOM 788 O O . GLY A 1 112 ? 14.305 -12.741 -18.972 1.00 92.50 112 GLY A O 1
ATOM 789 N N . PHE A 1 113 ? 13.123 -13.330 -20.778 1.00 93.38 113 PHE A N 1
ATOM 790 C CA . PHE A 1 113 ? 11.824 -13.246 -20.096 1.00 93.38 113 PHE A CA 1
ATOM 791 C C . PHE A 1 113 ? 11.747 -14.108 -18.821 1.00 93.38 113 PHE A C 1
ATOM 793 O O . PHE A 1 113 ? 11.284 -13.636 -17.779 1.00 93.38 113 PHE A O 1
ATOM 800 N N . VAL A 1 114 ? 12.170 -15.378 -18.876 1.00 96.19 114 VAL A N 1
ATOM 801 C CA . VAL A 1 114 ? 12.100 -16.289 -17.717 1.00 96.19 114 VAL A CA 1
ATOM 802 C C . VAL A 1 114 ? 13.060 -15.844 -16.615 1.00 96.19 114 VAL A C 1
ATOM 804 O O . VAL A 1 114 ? 12.677 -15.828 -15.442 1.00 96.19 114 VAL A O 1
ATOM 807 N N . ILE A 1 115 ? 14.283 -15.453 -16.971 1.00 94.88 115 ILE A N 1
ATOM 808 C CA . ILE A 1 115 ? 15.291 -14.986 -16.013 1.00 94.88 115 ILE A CA 1
ATOM 809 C C . ILE A 1 115 ? 14.843 -13.674 -15.370 1.00 94.88 115 ILE A C 1
ATOM 811 O O . ILE A 1 115 ? 14.804 -13.573 -14.139 1.00 94.88 115 ILE A O 1
ATOM 815 N N . GLY A 1 116 ? 14.404 -12.713 -16.183 1.00 94.31 116 GLY A N 1
ATOM 816 C CA . GLY A 1 116 ? 13.825 -11.456 -15.728 1.00 94.31 116 GLY A CA 1
ATOM 817 C C . GLY A 1 116 ? 12.645 -11.682 -14.785 1.00 94.31 116 GLY A C 1
ATOM 818 O O . GLY A 1 116 ? 12.593 -11.079 -13.715 1.00 94.31 116 GLY A O 1
ATOM 819 N N . LEU A 1 117 ? 11.745 -12.620 -15.101 1.00 95.50 117 LEU A N 1
ATOM 820 C CA . LEU A 1 117 ? 10.612 -12.990 -14.246 1.00 95.50 117 LEU A CA 1
ATOM 821 C C . LEU A 1 117 ? 11.048 -13.528 -12.879 1.00 95.50 117 LEU A C 1
ATOM 823 O O . LEU A 1 117 ? 10.508 -13.115 -11.844 1.00 95.50 117 LEU A O 1
ATOM 827 N N . VAL A 1 118 ? 12.016 -14.443 -12.853 1.00 97.00 118 VAL A N 1
ATOM 828 C CA . VAL A 1 118 ? 12.531 -15.027 -11.607 1.00 97.00 118 VAL A CA 1
ATOM 829 C C . VAL A 1 118 ? 13.187 -13.950 -10.744 1.00 97.00 118 VAL A C 1
ATOM 831 O O . VAL A 1 118 ? 12.847 -13.812 -9.565 1.00 97.00 118 VAL A O 1
ATOM 834 N N . LEU A 1 119 ? 14.073 -13.145 -11.329 1.00 96.38 119 LEU A N 1
ATOM 835 C CA . LEU A 1 119 ? 14.811 -12.103 -10.619 1.00 96.38 119 LEU A CA 1
ATOM 836 C C . LEU A 1 119 ? 13.894 -10.961 -10.143 1.00 96.38 119 LEU A C 1
ATOM 838 O O . LEU A 1 119 ? 13.985 -10.540 -8.987 1.00 96.38 119 LEU A O 1
ATOM 842 N N . ALA A 1 120 ? 12.942 -10.517 -10.969 1.00 95.19 120 ALA A N 1
ATOM 843 C CA . ALA A 1 120 ? 11.966 -9.482 -10.616 1.00 95.19 120 ALA A CA 1
ATOM 844 C C . ALA A 1 120 ? 10.994 -9.912 -9.505 1.00 95.19 120 ALA A C 1
ATOM 846 O O . ALA A 1 120 ? 10.416 -9.064 -8.819 1.00 95.19 120 ALA A O 1
ATOM 847 N N . THR A 1 121 ? 10.817 -11.220 -9.290 1.00 96.75 121 THR A N 1
ATOM 848 C CA . THR A 1 121 ? 9.974 -11.751 -8.209 1.00 96.75 121 THR A CA 1
ATOM 849 C C . THR A 1 121 ? 10.621 -11.574 -6.832 1.00 96.75 121 THR A C 1
ATOM 851 O O . THR A 1 121 ? 9.903 -11.414 -5.846 1.00 96.75 121 THR A O 1
ATOM 854 N N . VAL A 1 122 ? 11.955 -11.544 -6.734 1.00 96.38 122 VAL A N 1
ATOM 855 C CA . VAL A 1 122 ? 12.706 -11.497 -5.462 1.00 96.38 122 VAL A CA 1
ATOM 856 C C . VAL A 1 122 ? 12.239 -10.395 -4.487 1.00 96.38 122 VAL A C 1
ATOM 858 O O . VAL A 1 122 ? 11.963 -10.718 -3.326 1.00 96.38 122 VAL A O 1
ATOM 861 N N . PRO A 1 123 ? 12.086 -9.113 -4.883 1.00 94.81 123 PRO A N 1
ATOM 862 C CA . PRO A 1 123 ? 11.684 -8.055 -3.951 1.00 94.81 123 PRO A CA 1
ATOM 863 C C . PRO A 1 123 ? 10.186 -8.083 -3.600 1.00 94.81 123 PRO A C 1
ATOM 865 O O . PRO A 1 123 ? 9.782 -7.531 -2.573 1.00 94.81 123 PRO A O 1
ATOM 868 N N . VAL A 1 124 ? 9.336 -8.726 -4.410 1.00 96.62 124 VAL A N 1
ATOM 869 C CA . VAL A 1 124 ? 7.872 -8.646 -4.272 1.00 96.62 124 VAL A CA 1
ATOM 870 C C . VAL A 1 124 ? 7.372 -9.207 -2.928 1.00 96.62 124 VAL A C 1
ATOM 872 O O . VAL A 1 124 ? 6.635 -8.495 -2.238 1.00 96.62 124 VAL A O 1
ATOM 875 N N . PRO A 1 125 ? 7.769 -10.416 -2.472 1.00 96.81 125 PRO A N 1
ATOM 876 C CA . PRO A 1 125 ? 7.370 -10.928 -1.161 1.00 96.81 125 PRO A CA 1
ATOM 877 C C . PRO A 1 125 ? 7.797 -10.031 0.002 1.00 96.81 125 PRO A C 1
ATOM 879 O O . PRO A 1 125 ? 7.031 -9.878 0.960 1.00 96.81 125 PRO A O 1
ATOM 882 N N . LEU A 1 126 ? 8.985 -9.419 -0.076 1.00 95.00 126 LEU A N 1
ATOM 883 C CA . LEU A 1 126 ? 9.498 -8.505 0.946 1.00 95.00 126 LEU A CA 1
ATOM 884 C C . LEU A 1 126 ? 8.628 -7.244 1.030 1.00 95.00 126 LEU A C 1
ATOM 886 O O . LEU A 1 126 ? 8.124 -6.912 2.108 1.00 95.00 126 LEU A O 1
ATOM 890 N N . LEU A 1 127 ? 8.390 -6.591 -0.111 1.00 96.00 127 LEU A N 1
ATOM 891 C CA . LEU A 1 127 ? 7.577 -5.376 -0.211 1.00 96.00 127 LEU A CA 1
ATOM 892 C C . LEU A 1 127 ? 6.134 -5.624 0.229 1.00 96.00 127 LEU A C 1
ATOM 894 O O . LEU A 1 127 ? 5.608 -4.905 1.084 1.00 96.00 127 LEU A O 1
ATOM 898 N N . ILE A 1 128 ? 5.507 -6.693 -0.273 1.00 96.25 128 ILE A N 1
ATOM 899 C CA . ILE A 1 128 ? 4.157 -7.085 0.140 1.00 96.25 128 ILE A CA 1
ATOM 900 C C . ILE A 1 128 ? 4.134 -7.341 1.648 1.00 96.25 128 ILE A C 1
ATOM 902 O O . ILE A 1 128 ? 3.242 -6.845 2.333 1.00 96.25 128 ILE A O 1
ATOM 906 N N . SER A 1 129 ? 5.107 -8.059 2.209 1.00 96.31 129 SER A N 1
ATOM 907 C CA . SER A 1 129 ? 5.146 -8.340 3.650 1.00 96.31 129 SER A CA 1
ATOM 908 C C . SER A 1 129 ? 5.270 -7.070 4.494 1.00 96.31 129 SER A C 1
ATOM 910 O O . SER A 1 129 ? 4.550 -6.930 5.490 1.00 96.31 129 SER A O 1
ATOM 912 N N . ALA A 1 130 ? 6.115 -6.121 4.082 1.00 95.69 130 ALA A N 1
ATOM 913 C CA . ALA A 1 130 ? 6.280 -4.830 4.747 1.00 95.69 130 ALA A CA 1
ATOM 914 C C . ALA A 1 130 ? 4.985 -3.997 4.706 1.00 95.69 130 ALA A C 1
ATOM 916 O O . ALA A 1 130 ? 4.488 -3.554 5.747 1.00 95.69 130 ALA A O 1
ATOM 917 N N . LEU A 1 131 ? 4.365 -3.867 3.529 1.00 96.19 131 LEU A N 1
ATOM 918 C CA . LEU A 1 131 ? 3.102 -3.141 3.358 1.00 96.19 131 LEU A CA 1
ATOM 919 C C . LEU A 1 131 ? 1.952 -3.819 4.115 1.00 96.19 131 LEU A C 1
ATOM 921 O O . LEU A 1 131 ? 1.140 -3.154 4.759 1.00 96.19 131 LEU A O 1
ATOM 925 N N . ARG A 1 132 ? 1.901 -5.156 4.128 1.00 95.31 132 ARG A N 1
ATOM 926 C CA . ARG A 1 132 ? 0.935 -5.917 4.934 1.00 95.31 132 ARG A CA 1
ATOM 927 C C . ARG A 1 132 ? 1.158 -5.704 6.423 1.00 95.31 132 ARG A C 1
ATOM 929 O O . ARG A 1 132 ? 0.182 -5.621 7.162 1.00 95.31 132 ARG A O 1
ATOM 936 N N . TRP A 1 133 ? 2.403 -5.624 6.889 1.00 95.25 133 TRP A N 1
ATOM 937 C CA . TRP A 1 133 ? 2.712 -5.323 8.288 1.00 95.25 133 TRP A CA 1
ATOM 938 C C . TRP A 1 133 ? 2.243 -3.920 8.700 1.00 95.25 133 TRP A C 1
ATOM 940 O O . TRP A 1 133 ? 1.735 -3.754 9.821 1.00 95.25 133 TRP A O 1
ATOM 950 N N . LEU A 1 134 ? 2.357 -2.948 7.793 1.00 93.81 134 LEU A N 1
ATOM 951 C CA . LEU A 1 134 ? 1.844 -1.592 7.976 1.00 93.81 134 LEU A CA 1
ATOM 952 C C . LEU A 1 134 ? 0.307 -1.583 8.052 1.00 93.81 134 LEU A C 1
ATOM 954 O O . LEU A 1 134 ? -0.261 -1.039 8.999 1.00 93.81 134 LEU A O 1
ATOM 958 N N . ASP A 1 135 ? -0.352 -2.294 7.135 1.00 93.00 135 ASP A N 1
ATOM 959 C CA . ASP A 1 135 ? -1.814 -2.410 7.023 1.00 93.00 135 ASP A CA 1
ATOM 960 C C . ASP A 1 135 ? -2.480 -3.169 8.191 1.00 93.00 135 ASP A C 1
ATOM 962 O O . ASP A 1 135 ? -3.686 -3.078 8.398 1.00 93.00 135 ASP A O 1
ATOM 966 N N . LYS A 1 136 ? -1.723 -3.916 9.010 1.00 90.62 136 LYS A N 1
ATOM 967 C CA . LYS A 1 136 ? -2.285 -4.748 10.098 1.00 90.62 136 LYS A CA 1
ATOM 968 C C . LYS A 1 136 ? -3.126 -3.980 11.131 1.00 90.62 136 LYS A C 1
ATOM 970 O O . LYS A 1 136 ? -3.917 -4.622 11.824 1.00 90.62 136 LYS A O 1
ATOM 975 N N . VAL A 1 137 ? -2.934 -2.667 11.286 1.00 87.94 137 VAL A N 1
ATOM 976 C CA . VAL A 1 137 ? -3.667 -1.857 12.278 1.00 87.94 137 VAL A CA 1
ATOM 977 C C . VAL A 1 137 ? -5.134 -1.688 11.883 1.00 87.94 137 VAL A C 1
ATOM 979 O O . VAL A 1 137 ? -6.010 -1.926 12.713 1.00 87.94 137 VAL A O 1
ATOM 982 N N . GLU A 1 138 ? -5.400 -1.343 10.624 1.00 85.12 138 GLU A N 1
ATOM 983 C CA . GLU A 1 138 ? -6.743 -1.238 10.043 1.00 85.12 138 GLU A CA 1
ATOM 984 C C . GLU A 1 138 ? -6.741 -1.986 8.698 1.00 85.12 138 GLU A C 1
ATOM 986 O O . GLU A 1 138 ? -6.519 -1.374 7.658 1.00 85.12 138 GLU A O 1
ATOM 991 N N . PRO A 1 139 ? -6.919 -3.325 8.717 1.00 87.50 139 PRO A N 1
ATOM 992 C CA . PRO A 1 139 ? -6.659 -4.158 7.549 1.00 87.50 139 PRO A CA 1
ATOM 993 C C . PRO A 1 139 ? -7.539 -3.821 6.349 1.00 87.50 139 PRO A C 1
ATOM 995 O O . PRO A 1 139 ? -8.765 -3.954 6.396 1.00 87.50 139 PRO A O 1
ATOM 998 N N . THR A 1 140 ? -6.892 -3.512 5.235 1.00 90.44 140 THR A N 1
ATOM 999 C CA . THR A 1 140 ? -7.529 -3.347 3.937 1.00 90.44 140 THR A CA 1
ATOM 1000 C C . THR A 1 140 ? -7.988 -4.712 3.398 1.00 90.44 140 THR A C 1
ATOM 1002 O O . THR A 1 140 ? -7.262 -5.710 3.501 1.00 90.44 140 THR A O 1
ATOM 1005 N N . PRO A 1 141 ? -9.191 -4.819 2.793 1.00 90.75 141 PRO A N 1
ATOM 1006 C CA . PRO A 1 141 ? -9.656 -6.077 2.217 1.00 90.75 141 PRO A CA 1
ATOM 1007 C C . PRO A 1 141 ? -8.714 -6.581 1.120 1.00 90.75 141 PRO A C 1
ATOM 1009 O O . PRO A 1 141 ? -8.402 -5.832 0.195 1.00 90.75 141 PRO A O 1
ATOM 1012 N N . TRP A 1 142 ? -8.351 -7.869 1.160 1.00 92.12 142 TRP A N 1
ATOM 1013 C CA . TRP A 1 142 ? -7.389 -8.484 0.228 1.00 92.12 142 TRP A CA 1
ATOM 1014 C C . TRP A 1 142 ? -7.722 -8.241 -1.247 1.00 92.12 142 TRP A C 1
ATOM 1016 O O . TRP A 1 142 ? -6.845 -7.921 -2.035 1.00 92.12 142 TRP A O 1
ATOM 1026 N N . ARG A 1 143 ? -9.009 -8.291 -1.611 1.00 92.75 143 ARG A N 1
ATOM 1027 C CA . ARG A 1 143 ? -9.471 -8.017 -2.983 1.00 92.75 143 ARG A CA 1
ATOM 1028 C C . ARG A 1 143 ? -9.068 -6.624 -3.485 1.00 92.75 143 ARG A C 1
ATOM 1030 O O . ARG A 1 143 ? -8.865 -6.448 -4.676 1.00 92.75 143 ARG A O 1
ATOM 1037 N N . THR A 1 144 ? -8.974 -5.645 -2.587 1.00 94.12 144 THR A N 1
ATOM 1038 C CA . THR A 1 144 ? -8.530 -4.279 -2.906 1.00 94.12 144 THR A CA 1
ATOM 1039 C C . THR A 1 144 ? -7.025 -4.238 -3.145 1.00 94.12 144 THR A C 1
ATOM 1041 O O . THR A 1 144 ? -6.584 -3.583 -4.078 1.00 94.12 144 THR A O 1
ATOM 1044 N N . LEU A 1 145 ? -6.254 -4.967 -2.332 1.00 95.88 145 LEU A N 1
ATOM 1045 C CA . LEU A 1 145 ? -4.797 -5.056 -2.457 1.00 95.88 145 LEU A CA 1
ATOM 1046 C C . LEU A 1 145 ? -4.388 -5.798 -3.736 1.00 95.88 145 LEU A C 1
ATOM 1048 O O . LEU A 1 145 ? -3.518 -5.331 -4.457 1.00 95.88 145 LEU A O 1
ATOM 1052 N N . VAL A 1 146 ? -5.071 -6.904 -4.056 1.00 96.31 146 VAL A N 1
ATOM 1053 C CA . VAL A 1 146 ? -4.875 -7.637 -5.318 1.00 96.31 146 VAL A CA 1
ATOM 1054 C C . VAL A 1 146 ? -5.225 -6.763 -6.513 1.00 96.31 146 VAL A C 1
ATOM 1056 O O . VAL A 1 146 ? -4.472 -6.739 -7.474 1.00 96.31 146 VAL A O 1
ATOM 1059 N N . PHE A 1 147 ? -6.333 -6.017 -6.452 1.00 95.81 147 PHE A N 1
ATOM 1060 C CA . PHE A 1 147 ? -6.673 -5.064 -7.507 1.00 95.81 147 PHE A CA 1
ATOM 1061 C C . PHE A 1 147 ? -5.590 -3.993 -7.676 1.00 95.81 147 PHE A C 1
ATOM 1063 O O . PHE A 1 147 ? -5.196 -3.726 -8.801 1.00 95.81 147 PHE A O 1
ATOM 1070 N N . ALA A 1 148 ? -5.101 -3.404 -6.581 1.00 97.31 148 ALA A N 1
ATOM 1071 C CA . ALA A 1 148 ? -4.047 -2.393 -6.622 1.00 97.31 148 ALA A CA 1
ATOM 1072 C C . ALA A 1 148 ? -2.771 -2.941 -7.281 1.00 97.31 148 ALA A C 1
ATOM 1074 O O . ALA A 1 148 ? -2.271 -2.345 -8.230 1.00 97.31 148 ALA A O 1
ATOM 1075 N N . PHE A 1 149 ? -2.307 -4.113 -6.843 1.00 98.31 149 PHE A N 1
ATOM 1076 C CA . PHE A 1 149 ? -1.150 -4.782 -7.437 1.00 98.31 149 PHE A CA 1
ATOM 1077 C C . PHE A 1 149 ? -1.362 -5.116 -8.917 1.00 98.31 149 PHE A C 1
ATOM 1079 O O . PHE A 1 149 ? -0.531 -4.765 -9.745 1.00 98.31 149 PHE A O 1
ATOM 1086 N N . ALA A 1 150 ? -2.488 -5.747 -9.264 1.00 97.69 150 ALA A N 1
ATOM 1087 C CA . ALA A 1 150 ? -2.793 -6.138 -10.639 1.00 97.69 150 ALA A CA 1
ATOM 1088 C C . ALA A 1 150 ? -2.962 -4.926 -11.566 1.00 97.69 150 ALA A C 1
ATOM 1090 O O . ALA A 1 150 ? -2.564 -4.973 -12.722 1.00 97.69 150 ALA A O 1
ATOM 1091 N N . TRP A 1 151 ? -3.518 -3.821 -11.068 1.00 98.25 151 TRP A N 1
ATOM 1092 C CA . TRP A 1 151 ? -3.570 -2.574 -11.823 1.00 98.25 151 TRP A CA 1
ATOM 1093 C C . TRP A 1 151 ? -2.169 -2.058 -12.134 1.00 98.25 151 TRP A C 1
ATOM 1095 O O . TRP A 1 151 ? -1.892 -1.731 -13.282 1.00 98.25 151 TRP A O 1
ATOM 1105 N N . GLY A 1 152 ? -1.293 -2.013 -11.126 1.00 97.88 152 GLY A N 1
ATOM 1106 C CA . GLY A 1 152 ? 0.101 -1.619 -11.303 1.00 97.88 152 GLY A CA 1
ATOM 1107 C C . GLY A 1 152 ? 0.825 -2.498 -12.317 1.00 97.88 152 GLY A C 1
ATOM 1108 O O . GLY A 1 152 ? 1.412 -1.977 -13.254 1.00 97.88 152 GLY A O 1
ATOM 1109 N N . ALA A 1 153 ? 0.724 -3.818 -12.153 1.00 96.94 153 ALA A N 1
ATOM 1110 C CA . ALA A 1 153 ? 1.422 -4.801 -12.979 1.00 96.94 153 ALA A CA 1
ATOM 1111 C C . ALA A 1 153 ? 0.881 -4.929 -14.406 1.00 96.94 153 ALA A C 1
ATOM 1113 O O . ALA A 1 153 ? 1.613 -5.358 -15.290 1.00 96.94 153 ALA A O 1
ATOM 1114 N N . CYS A 1 154 ? -0.390 -4.593 -14.646 1.00 95.81 154 CYS A N 1
ATOM 1115 C CA . CYS A 1 154 ? -1.016 -4.818 -15.948 1.00 95.81 154 CYS A CA 1
ATOM 1116 C C . CYS A 1 154 ? -1.500 -3.534 -16.626 1.00 95.81 154 CYS A C 1
ATOM 1118 O O . CYS A 1 154 ? -1.160 -3.264 -17.768 1.00 95.81 154 CYS A O 1
ATOM 1120 N N . ALA A 1 155 ? -2.348 -2.743 -15.973 1.00 95.44 155 ALA A N 1
ATOM 1121 C CA . ALA A 1 155 ? -2.926 -1.569 -16.626 1.00 95.44 155 ALA A CA 1
ATOM 1122 C C . ALA A 1 155 ? -1.913 -0.421 -16.714 1.00 95.44 155 ALA A C 1
ATOM 1124 O O . ALA A 1 155 ? -1.741 0.168 -17.776 1.00 95.44 155 ALA A O 1
ATOM 1125 N N . ALA A 1 156 ? -1.243 -0.105 -15.604 1.00 96.25 156 ALA A N 1
ATOM 1126 C CA . ALA A 1 156 ? -0.342 1.040 -15.538 1.00 96.25 156 ALA A CA 1
ATOM 1127 C C . ALA A 1 156 ? 0.926 0.834 -16.377 1.00 96.25 156 ALA A C 1
ATOM 1129 O O . ALA A 1 156 ? 1.339 1.746 -17.082 1.00 96.25 156 ALA A O 1
ATOM 1130 N N . THR A 1 157 ? 1.497 -0.367 -16.343 1.00 92.81 157 THR A N 1
ATOM 1131 C CA . THR A 1 157 ? 2.648 -0.779 -17.162 1.00 92.81 157 THR A CA 1
ATOM 1132 C C . THR A 1 157 ? 2.325 -0.789 -18.652 1.00 92.81 157 THR A C 1
ATOM 1134 O O . THR A 1 157 ? 3.115 -0.284 -19.437 1.00 92.81 157 THR A O 1
ATOM 1137 N N . LEU A 1 158 ? 1.147 -1.277 -19.062 1.00 92.12 158 LEU A N 1
ATOM 1138 C CA . LEU A 1 158 ? 0.748 -1.249 -20.473 1.00 92.12 158 LEU A CA 1
ATOM 1139 C C . LEU A 1 158 ? 0.575 0.190 -20.964 1.00 92.12 158 LEU A C 1
ATOM 1141 O O . LEU A 1 158 ? 1.041 0.526 -22.046 1.00 92.12 158 LEU A O 1
ATOM 1145 N N . VAL A 1 159 ? -0.076 1.039 -20.161 1.00 92.12 159 VAL A N 1
ATOM 1146 C CA . VAL A 1 159 ? -0.212 2.469 -20.473 1.00 92.12 159 VAL A CA 1
ATOM 1147 C C . VAL A 1 159 ? 1.162 3.125 -20.599 1.00 92.12 159 VAL A C 1
ATOM 1149 O O . VAL A 1 159 ? 1.358 3.895 -21.531 1.00 92.12 159 VAL A O 1
ATOM 1152 N N . ALA A 1 160 ? 2.102 2.803 -19.708 1.00 88.12 160 ALA A N 1
ATOM 1153 C CA . ALA A 1 160 ? 3.463 3.326 -19.752 1.00 88.12 160 ALA A CA 1
ATOM 1154 C C . ALA A 1 160 ? 4.210 2.903 -21.021 1.00 88.12 160 ALA A C 1
ATOM 1156 O O . ALA A 1 160 ? 4.708 3.766 -21.730 1.00 88.12 160 ALA A O 1
ATOM 1157 N N . ILE A 1 161 ? 4.219 1.606 -21.352 1.00 84.62 161 ILE A N 1
ATOM 1158 C CA . ILE A 1 161 ? 4.877 1.088 -22.561 1.00 84.62 161 ILE A CA 1
ATOM 1159 C C . ILE A 1 161 ? 4.305 1.768 -23.807 1.00 84.62 161 ILE A C 1
ATOM 1161 O O . ILE A 1 161 ? 5.046 2.357 -24.583 1.00 84.62 161 ILE A O 1
ATOM 1165 N N . VAL A 1 162 ? 2.977 1.751 -23.959 1.00 84.88 162 VAL A N 1
ATOM 1166 C CA . VAL A 1 162 ? 2.303 2.326 -25.131 1.00 84.88 162 VAL A CA 1
ATOM 1167 C C . VAL A 1 162 ? 2.574 3.826 -25.248 1.00 84.88 162 VAL A C 1
ATOM 1169 O O . VAL A 1 162 ? 2.859 4.320 -26.335 1.00 84.88 162 VAL A O 1
ATOM 1172 N N . ALA A 1 163 ? 2.497 4.564 -24.141 1.00 81.50 163 ALA A N 1
ATOM 1173 C CA . ALA A 1 163 ? 2.741 5.999 -24.156 1.00 81.50 163 ALA A CA 1
ATOM 1174 C C . ALA A 1 163 ? 4.210 6.353 -24.400 1.00 81.50 163 ALA A C 1
ATOM 1176 O O . ALA A 1 163 ? 4.461 7.344 -25.077 1.00 81.50 163 ALA A O 1
ATOM 1177 N N . ASN A 1 164 ? 5.155 5.559 -23.891 1.00 75.69 164 ASN A N 1
ATOM 1178 C CA . ASN A 1 164 ? 6.576 5.751 -24.164 1.00 75.69 164 ASN A CA 1
ATOM 1179 C C . ASN A 1 164 ? 6.857 5.546 -25.659 1.00 75.69 164 ASN A C 1
ATOM 1181 O O . ASN A 1 164 ? 7.475 6.412 -26.265 1.00 75.69 164 ASN A O 1
ATOM 1185 N N . THR A 1 165 ? 6.302 4.499 -26.286 1.00 75.50 165 THR A N 1
ATOM 1186 C CA . THR A 1 165 ? 6.417 4.289 -27.741 1.00 75.50 165 THR A CA 1
ATOM 1187 C C . THR A 1 165 ? 5.837 5.461 -28.538 1.00 75.50 165 THR A C 1
ATOM 1189 O O . THR A 1 165 ? 6.503 5.983 -29.427 1.00 75.50 165 THR A O 1
ATOM 1192 N N . PHE A 1 166 ? 4.629 5.926 -28.194 1.00 71.62 166 PHE A N 1
ATOM 1193 C CA . PHE A 1 166 ? 4.021 7.081 -28.866 1.00 71.62 166 PHE A CA 1
ATOM 1194 C C . PHE A 1 166 ? 4.796 8.381 -28.643 1.00 71.62 166 PHE A C 1
ATOM 1196 O O . PHE A 1 166 ? 4.828 9.219 -29.538 1.00 71.62 166 PHE A O 1
ATOM 1203 N N . ALA A 1 167 ? 5.390 8.579 -27.464 1.00 64.94 167 ALA A N 1
ATOM 1204 C CA . ALA A 1 167 ? 6.215 9.748 -27.193 1.00 64.94 167 ALA A CA 1
ATOM 1205 C C . ALA A 1 167 ? 7.467 9.731 -28.077 1.00 64.94 167 ALA A C 1
ATOM 1207 O O . ALA A 1 167 ? 7.713 10.716 -28.764 1.00 64.94 167 ALA A O 1
ATOM 1208 N N . THR A 1 168 ? 8.191 8.611 -28.143 1.00 65.50 168 THR A N 1
ATOM 1209 C CA . THR A 1 168 ? 9.362 8.462 -29.021 1.00 65.50 168 THR A CA 1
ATOM 1210 C C . THR A 1 168 ? 8.996 8.665 -30.499 1.00 65.50 168 THR A C 1
ATOM 1212 O O . THR A 1 168 ? 9.660 9.421 -31.204 1.00 65.50 168 THR A O 1
ATOM 1215 N N . GLU A 1 169 ? 7.893 8.078 -30.974 1.00 66.12 169 GLU A N 1
ATOM 1216 C CA . GLU A 1 169 ? 7.423 8.245 -32.361 1.00 66.12 169 GLU A CA 1
ATOM 1217 C C . GLU A 1 169 ? 6.969 9.689 -32.663 1.00 66.12 169 GLU A C 1
ATOM 1219 O O . GLU A 1 169 ? 7.223 10.233 -33.738 1.00 66.12 169 GLU A O 1
ATOM 1224 N N . TRP A 1 170 ? 6.317 10.355 -31.708 1.00 59.25 170 TRP A N 1
ATOM 1225 C CA . TRP A 1 170 ? 5.895 11.744 -31.870 1.00 59.25 170 TRP A CA 1
ATOM 1226 C C . TRP A 1 170 ? 7.081 12.710 -31.860 1.00 59.25 170 TRP A C 1
ATOM 1228 O O . TRP A 1 170 ? 7.114 13.602 -32.707 1.00 59.25 170 TRP A O 1
ATOM 1238 N N . LEU A 1 171 ? 8.053 12.542 -30.954 1.00 57.94 171 LEU A N 1
ATOM 1239 C CA . LEU A 1 171 ? 9.257 13.381 -30.908 1.00 57.94 171 LEU A CA 1
ATOM 1240 C C . LEU A 1 171 ? 10.040 13.280 -32.224 1.00 57.94 171 LEU A C 1
ATOM 1242 O O . LEU A 1 171 ? 10.257 14.306 -32.866 1.00 57.94 171 LEU A O 1
ATOM 1246 N N . THR A 1 172 ? 10.285 12.056 -32.699 1.00 58.16 172 THR A N 1
ATOM 1247 C CA . THR A 1 172 ? 10.979 11.803 -33.976 1.00 58.16 172 THR A CA 1
ATOM 1248 C C . THR A 1 172 ? 10.243 12.358 -35.205 1.00 58.16 172 THR A C 1
ATOM 1250 O O . THR A 1 172 ? 10.868 12.627 -36.229 1.00 58.16 172 THR A O 1
ATOM 1253 N N . THR A 1 173 ? 8.921 12.565 -35.132 1.00 58.06 173 THR A N 1
ATOM 1254 C CA . THR A 1 173 ? 8.107 13.041 -36.270 1.00 58.06 173 THR A CA 1
ATOM 1255 C C . THR A 1 173 ? 7.785 14.545 -36.224 1.00 58.06 173 THR A C 1
ATOM 1257 O O . THR A 1 173 ? 7.452 15.131 -37.256 1.00 58.06 173 THR A O 1
ATOM 1260 N N . SER A 1 174 ? 7.829 15.195 -35.054 1.00 49.47 174 SER A N 1
ATOM 1261 C CA . SER A 1 174 ? 7.257 16.542 -34.858 1.00 49.47 174 SER A CA 1
ATOM 1262 C C . SER A 1 174 ? 8.263 17.669 -34.612 1.00 49.47 174 SER A C 1
ATOM 1264 O O . SER A 1 174 ? 7.855 18.836 -34.636 1.00 49.47 174 SER A O 1
ATOM 1266 N N . VAL A 1 175 ? 9.560 17.376 -34.456 1.00 45.09 175 VAL A N 1
ATOM 1267 C CA . VAL A 1 175 ? 10.591 18.405 -34.258 1.00 45.09 175 VAL A CA 1
ATOM 1268 C C . VAL A 1 175 ? 11.667 18.327 -35.344 1.00 45.09 175 VAL A C 1
ATOM 1270 O O . VAL A 1 175 ? 12.314 17.312 -35.556 1.00 45.09 175 VAL A O 1
ATOM 1273 N N . ILE A 1 176 ? 11.863 19.438 -36.060 1.00 44.56 176 ILE A N 1
ATOM 1274 C CA . ILE A 1 176 ? 13.016 19.656 -36.942 1.00 44.56 176 ILE A CA 1
ATOM 1275 C C . ILE A 1 176 ? 14.191 20.077 -36.039 1.00 44.56 176 ILE A C 1
ATOM 1277 O O . ILE A 1 176 ? 14.515 21.262 -35.960 1.00 44.56 176 ILE A O 1
ATOM 1281 N N . THR A 1 177 ? 14.800 19.143 -35.306 1.00 43.34 177 THR A N 1
ATOM 1282 C CA . THR A 1 177 ? 16.046 19.373 -34.551 1.00 43.34 177 THR A CA 1
ATOM 1283 C C . THR A 1 177 ? 17.029 18.232 -34.786 1.00 43.34 177 THR A C 1
ATOM 1285 O O . THR A 1 177 ? 16.754 17.081 -34.504 1.00 43.34 177 THR A O 1
ATOM 1288 N N . ASN A 1 178 ? 18.195 18.561 -35.347 1.00 41.22 178 ASN A N 1
ATOM 1289 C CA . ASN A 1 178 ? 19.228 17.608 -35.769 1.00 41.22 178 ASN A CA 1
ATOM 1290 C C . ASN A 1 178 ? 20.115 17.116 -34.602 1.00 41.22 178 ASN A C 1
ATOM 1292 O O . ASN A 1 178 ? 21.338 17.251 -34.684 1.00 41.22 178 ASN A O 1
ATOM 1296 N N . THR A 1 179 ? 19.541 16.568 -33.528 1.00 48.66 179 THR A N 1
ATOM 1297 C CA . THR A 1 179 ? 20.350 15.884 -32.500 1.00 48.66 179 THR A CA 1
ATOM 1298 C C . THR A 1 179 ? 19.544 14.812 -31.763 1.00 48.66 179 THR A C 1
ATOM 1300 O O . THR A 1 179 ? 18.872 15.104 -30.778 1.00 48.66 179 THR A O 1
ATOM 1303 N N . ASP A 1 180 ? 19.681 13.559 -32.205 1.00 56.12 180 ASP A N 1
ATOM 1304 C CA . ASP A 1 180 ? 18.991 12.376 -31.656 1.00 56.12 180 ASP A CA 1
ATOM 1305 C C . ASP A 1 180 ? 19.167 12.208 -30.127 1.00 56.12 180 ASP A C 1
ATOM 1307 O O . ASP A 1 180 ? 18.296 11.690 -29.437 1.00 56.12 180 ASP A O 1
ATOM 1311 N N . THR A 1 181 ? 20.272 12.696 -29.551 1.00 53.78 181 THR A N 1
ATOM 1312 C CA . THR A 1 181 ? 20.593 12.534 -28.121 1.00 53.78 181 THR A CA 1
ATOM 1313 C C . THR A 1 181 ? 19.790 13.407 -27.152 1.00 53.78 181 THR A C 1
ATOM 1315 O O . THR A 1 181 ? 19.624 13.008 -26.001 1.00 53.78 181 THR A O 1
ATOM 1318 N N . ASP A 1 182 ? 19.307 14.588 -27.556 1.00 53.22 182 ASP A N 1
ATOM 1319 C CA . ASP A 1 182 ? 18.584 15.484 -26.631 1.00 53.22 182 ASP A CA 1
ATOM 1320 C C . ASP A 1 182 ? 17.099 15.091 -26.492 1.00 53.22 182 ASP A C 1
ATOM 1322 O O . ASP A 1 182 ? 16.477 15.324 -25.451 1.00 53.22 182 ASP A O 1
ATOM 1326 N N . GLU A 1 183 ? 16.534 14.448 -27.518 1.00 54.75 183 GLU A N 1
ATO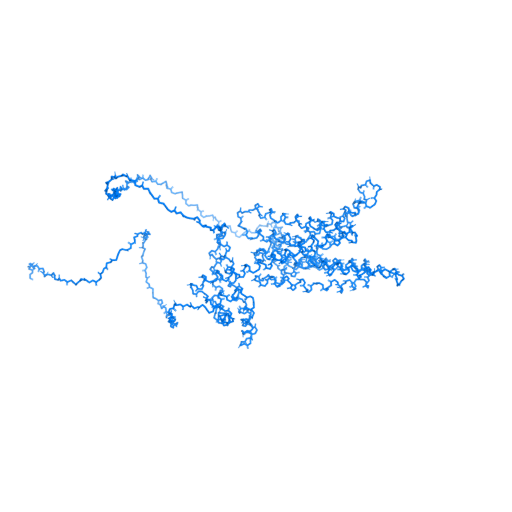M 1327 C CA . GLU A 1 183 ? 15.121 14.056 -27.591 1.00 54.75 183 GLU A CA 1
ATOM 1328 C C . GLU A 1 183 ? 14.809 12.847 -26.691 1.00 54.75 183 GLU A C 1
ATOM 1330 O O . GLU A 1 183 ? 13.847 12.883 -25.912 1.00 54.75 183 GLU A O 1
ATOM 1335 N N . ASP A 1 184 ? 15.681 11.834 -26.695 1.00 60.75 184 ASP A N 1
ATOM 1336 C CA . ASP A 1 184 ? 15.552 10.642 -25.847 1.00 60.75 184 ASP A CA 1
ATOM 1337 C C . ASP A 1 184 ? 15.652 10.977 -24.351 1.00 60.75 184 ASP A C 1
ATOM 1339 O O . ASP A 1 184 ? 14.920 10.425 -23.520 1.00 60.75 184 ASP A O 1
ATOM 1343 N N . ILE A 1 185 ? 16.504 11.943 -23.989 1.00 61.56 185 ILE A N 1
ATOM 1344 C CA . ILE A 1 185 ? 16.697 12.367 -22.597 1.00 61.56 185 ILE A CA 1
ATOM 1345 C C . ILE A 1 185 ? 15.462 13.114 -22.081 1.00 61.56 185 ILE A C 1
ATOM 1347 O O . ILE A 1 185 ? 15.002 12.843 -20.971 1.00 61.56 185 ILE A O 1
ATOM 1351 N N . VAL A 1 186 ? 14.880 14.032 -22.861 1.00 63.28 186 VAL A N 1
ATOM 1352 C CA . VAL A 1 186 ? 13.686 14.785 -22.432 1.00 63.28 186 VAL A CA 1
ATOM 1353 C C . VAL A 1 186 ? 12.466 13.865 -22.303 1.00 63.28 186 VAL A C 1
ATOM 1355 O O . VAL A 1 186 ? 11.730 13.956 -21.312 1.00 63.28 186 VAL A O 1
ATOM 1358 N N . GLY A 1 187 ? 12.271 12.949 -23.258 1.00 63.72 187 GLY A N 1
ATOM 1359 C CA . GLY A 1 187 ? 11.197 11.954 -23.219 1.00 63.72 187 GLY A CA 1
ATOM 1360 C C . GLY A 1 187 ? 11.301 11.032 -22.001 1.00 63.72 187 GLY A C 1
ATOM 1361 O O . GLY A 1 187 ? 10.349 10.921 -21.219 1.00 63.72 187 GLY A O 1
ATOM 1362 N N . ALA A 1 188 ? 12.476 10.439 -21.777 1.00 66.69 188 ALA A N 1
ATOM 1363 C CA . ALA A 1 188 ? 12.706 9.531 -20.659 1.00 66.69 188 ALA A CA 1
ATOM 1364 C C . ALA A 1 188 ? 12.664 10.248 -19.299 1.00 66.69 188 ALA A C 1
ATOM 1366 O O . ALA A 1 188 ? 12.055 9.749 -18.355 1.00 66.69 188 ALA A O 1
ATOM 1367 N N . VAL A 1 189 ? 13.269 11.430 -19.158 1.00 72.38 189 VAL A N 1
ATOM 1368 C CA . VAL A 1 189 ? 13.403 12.093 -17.848 1.00 72.38 189 VAL A CA 1
ATOM 1369 C C . VAL A 1 189 ? 12.128 12.818 -17.420 1.00 72.38 189 VAL A C 1
ATOM 1371 O O . VAL A 1 189 ? 11.843 12.876 -16.224 1.00 72.38 189 VAL A O 1
ATOM 1374 N N . LEU A 1 190 ? 11.342 13.365 -18.354 1.00 75.06 190 LEU A N 1
ATOM 1375 C CA . LEU A 1 190 ? 10.177 14.191 -18.013 1.00 75.06 190 LEU A CA 1
ATOM 1376 C C . LEU A 1 190 ? 8.842 13.550 -18.390 1.00 75.06 190 LEU A C 1
ATOM 1378 O O . LEU A 1 190 ? 7.913 13.583 -17.582 1.00 75.06 190 LEU A O 1
ATOM 1382 N N . VAL A 1 191 ? 8.720 12.969 -19.585 1.00 80.25 191 VAL A N 1
ATOM 1383 C CA . VAL A 1 191 ? 7.424 12.478 -20.087 1.00 80.25 191 VAL A CA 1
ATOM 1384 C C . VAL A 1 191 ? 7.064 11.128 -19.470 1.00 80.25 191 VAL A C 1
ATOM 1386 O O . VAL A 1 191 ? 5.949 10.979 -18.958 1.00 80.25 191 VAL A O 1
ATOM 1389 N N . ALA A 1 192 ? 8.001 10.177 -19.441 1.00 82.69 192 ALA A N 1
ATOM 1390 C CA . ALA A 1 192 ? 7.743 8.846 -18.887 1.00 82.69 192 ALA A CA 1
ATOM 1391 C C . ALA A 1 192 ? 7.271 8.897 -17.413 1.00 82.69 192 ALA A C 1
ATOM 1393 O O . ALA A 1 192 ? 6.184 8.387 -17.120 1.00 82.69 192 ALA A O 1
ATOM 1394 N N . PRO A 1 193 ? 7.938 9.620 -16.485 1.00 90.25 193 PRO A N 1
ATOM 1395 C CA . PRO A 1 193 ? 7.489 9.716 -15.094 1.00 90.25 193 PRO A CA 1
ATOM 1396 C C . PRO A 1 193 ? 6.091 10.318 -14.940 1.00 90.25 193 PRO A C 1
ATOM 1398 O O . PRO A 1 193 ? 5.327 9.893 -14.071 1.00 90.25 193 PRO A O 1
ATOM 1401 N N . VAL A 1 194 ? 5.723 11.289 -15.785 1.00 92.69 194 VAL A N 1
ATOM 1402 C CA . VAL A 1 194 ? 4.378 11.882 -15.782 1.00 92.69 194 VAL A CA 1
ATOM 1403 C C . VAL A 1 194 ? 3.336 10.820 -16.105 1.00 92.69 194 VAL A C 1
ATOM 1405 O O . VAL A 1 194 ? 2.389 10.634 -15.334 1.00 92.69 194 VAL A O 1
ATOM 1408 N N . VAL A 1 195 ? 3.502 10.115 -17.226 1.00 92.81 195 VAL A N 1
ATOM 1409 C CA . VAL A 1 195 ? 2.519 9.124 -17.673 1.00 92.81 195 VAL A CA 1
ATOM 1410 C C . VAL A 1 195 ? 2.418 7.982 -16.676 1.00 92.81 195 VAL A C 1
ATOM 1412 O O . VAL A 1 195 ? 1.319 7.596 -16.271 1.00 92.81 195 VAL A O 1
ATOM 1415 N N . GLU A 1 196 ? 3.558 7.470 -16.237 1.00 94.62 196 GLU A N 1
ATOM 1416 C CA . GLU A 1 196 ? 3.600 6.341 -15.333 1.00 94.62 196 GLU A CA 1
ATOM 1417 C C . GLU A 1 196 ? 2.962 6.640 -13.978 1.00 94.62 196 GLU A C 1
ATOM 1419 O O . GLU A 1 196 ? 2.160 5.845 -13.480 1.00 94.62 196 GLU A O 1
ATOM 1424 N N . GLU A 1 197 ? 3.297 7.775 -13.359 1.00 97.31 197 GLU A N 1
ATOM 1425 C CA . GLU A 1 197 ? 2.725 8.127 -12.062 1.00 97.31 197 GLU A CA 1
ATOM 1426 C C . GLU A 1 197 ? 1.230 8.433 -12.183 1.00 97.31 197 GLU A C 1
ATOM 1428 O O . GLU A 1 197 ? 0.461 8.007 -11.322 1.00 97.31 197 GLU A O 1
ATOM 1433 N N . ILE A 1 198 ? 0.769 9.061 -13.271 1.00 97.12 198 ILE A N 1
ATOM 1434 C CA . ILE A 1 198 ? -0.671 9.236 -13.526 1.00 97.12 198 ILE A CA 1
ATOM 1435 C C . ILE A 1 198 ? -1.367 7.875 -13.662 1.00 97.12 198 ILE A C 1
ATOM 1437 O O . ILE A 1 198 ? -2.408 7.649 -13.034 1.00 97.12 198 ILE A O 1
ATOM 1441 N N . ALA A 1 199 ? -0.793 6.948 -14.431 1.00 97.06 199 ALA A N 1
ATOM 1442 C CA . ALA A 1 199 ? -1.363 5.624 -14.659 1.00 97.06 199 ALA A CA 1
ATOM 1443 C C . ALA A 1 199 ? -1.429 4.788 -13.367 1.00 97.06 199 ALA A C 1
ATOM 1445 O O . ALA A 1 199 ? -2.445 4.134 -13.096 1.00 97.06 199 ALA A O 1
ATOM 1446 N N . LYS A 1 200 ? -0.396 4.857 -12.517 1.00 98.19 200 LYS A N 1
ATOM 1447 C CA . LYS A 1 200 ? -0.386 4.249 -11.174 1.00 98.19 200 LYS A CA 1
ATOM 1448 C C . LYS A 1 200 ? -1.442 4.906 -10.274 1.00 98.19 200 LYS A C 1
ATOM 1450 O O . LYS A 1 200 ? -2.286 4.230 -9.678 1.00 98.19 200 LYS A O 1
ATOM 1455 N N . VAL A 1 201 ? -1.454 6.236 -10.200 1.00 97.88 201 VAL A N 1
ATOM 1456 C CA . VAL A 1 201 ? -2.354 6.998 -9.320 1.00 97.88 201 VAL A CA 1
ATOM 1457 C C . VAL A 1 201 ? -3.822 6.864 -9.727 1.00 97.88 201 VAL A C 1
ATOM 1459 O O . VAL A 1 201 ? -4.697 6.923 -8.858 1.00 97.88 201 VAL A O 1
ATOM 1462 N N . ALA A 1 202 ? -4.122 6.569 -10.993 1.00 97.38 202 ALA A N 1
ATOM 1463 C CA . ALA A 1 202 ? -5.476 6.260 -11.443 1.00 97.38 202 ALA A CA 1
ATOM 1464 C C . ALA A 1 202 ? -6.122 5.121 -10.628 1.00 97.38 202 ALA A C 1
ATOM 1466 O O . ALA A 1 202 ? -7.289 5.231 -10.248 1.00 97.38 202 ALA A O 1
ATOM 1467 N N . ALA A 1 203 ? -5.374 4.075 -10.250 1.00 96.06 203 ALA A N 1
ATOM 1468 C CA . ALA A 1 203 ? -5.896 3.021 -9.372 1.00 96.06 203 ALA A CA 1
ATOM 1469 C C . ALA A 1 203 ? -6.299 3.566 -7.996 1.00 96.06 203 ALA A C 1
ATOM 1471 O O . ALA A 1 203 ? -7.364 3.229 -7.470 1.00 96.06 203 ALA A O 1
ATOM 1472 N N . ILE A 1 204 ? -5.458 4.425 -7.415 1.00 96.62 204 ILE A N 1
ATOM 1473 C CA . ILE A 1 204 ? -5.694 5.043 -6.106 1.00 96.62 204 ILE A CA 1
ATOM 1474 C C . ILE A 1 204 ? -6.938 5.931 -6.174 1.00 96.62 204 ILE A C 1
ATOM 1476 O O . ILE A 1 204 ? -7.813 5.822 -5.314 1.00 96.62 204 ILE A O 1
ATOM 1480 N N . LEU A 1 205 ? -7.065 6.741 -7.228 1.00 95.94 205 LEU A N 1
ATOM 1481 C CA . LEU A 1 205 ? -8.232 7.583 -7.481 1.00 95.94 205 LEU A CA 1
ATOM 1482 C C . LEU A 1 205 ? -9.513 6.746 -7.616 1.00 95.94 205 LEU A C 1
ATOM 1484 O O . LEU A 1 205 ? -10.516 7.039 -6.963 1.00 95.94 205 LEU A O 1
ATOM 1488 N N . LEU A 1 206 ? -9.488 5.667 -8.404 1.00 93.44 206 LEU A N 1
ATOM 1489 C CA . LEU A 1 206 ? -10.632 4.763 -8.557 1.00 93.44 206 LEU A CA 1
ATOM 1490 C C . LEU A 1 206 ? -11.048 4.142 -7.217 1.00 93.44 206 LEU A C 1
ATOM 1492 O O . LEU A 1 206 ? -12.240 4.067 -6.902 1.00 93.44 206 LEU A O 1
ATOM 1496 N N . LEU A 1 207 ? -10.085 3.724 -6.395 1.00 93.44 207 LEU A N 1
ATOM 1497 C CA . LEU A 1 207 ? -10.358 3.189 -5.062 1.00 93.44 207 LEU A CA 1
ATOM 1498 C C . LEU A 1 207 ? -10.905 4.258 -4.111 1.00 93.44 207 LEU A C 1
ATOM 1500 O O . LEU A 1 207 ? -11.861 3.986 -3.382 1.00 93.44 207 LEU A O 1
ATOM 1504 N N . TYR A 1 208 ? -10.359 5.471 -4.156 1.00 92.25 208 TYR A N 1
ATOM 1505 C CA . TYR A 1 208 ? -10.826 6.609 -3.371 1.00 92.25 208 TYR A CA 1
ATOM 1506 C C . TYR A 1 208 ? -12.288 6.961 -3.690 1.00 92.25 208 TYR A C 1
ATOM 1508 O O . TYR A 1 208 ? -13.096 7.147 -2.777 1.00 92.25 208 TYR A O 1
ATOM 1516 N N . LEU A 1 209 ? -12.659 6.979 -4.976 1.00 90.56 209 LEU A N 1
ATOM 1517 C CA . LEU A 1 209 ? -14.005 7.336 -5.434 1.00 90.56 209 LEU A CA 1
ATOM 1518 C C . LEU A 1 209 ? -15.030 6.211 -5.226 1.00 90.56 209 LEU A C 1
ATOM 1520 O O . LEU A 1 209 ? -16.120 6.444 -4.702 1.00 90.56 209 LEU A O 1
ATOM 1524 N N . TYR A 1 210 ? -14.699 4.977 -5.617 1.00 88.06 210 TYR A N 1
ATOM 1525 C CA . TYR A 1 210 ? -15.669 3.874 -5.663 1.00 88.06 210 TYR A CA 1
ATOM 1526 C C . TYR A 1 210 ? -15.616 2.939 -4.450 1.00 88.06 210 TYR A C 1
ATOM 1528 O O . TYR A 1 210 ? -16.530 2.128 -4.254 1.00 88.06 210 TYR A O 1
ATOM 1536 N N . ARG A 1 211 ? -14.565 3.020 -3.624 1.00 85.69 211 ARG A N 1
ATOM 1537 C CA . ARG A 1 211 ? -14.385 2.220 -2.401 1.00 85.69 211 ARG A CA 1
ATOM 1538 C C . ARG A 1 211 ? -13.965 3.082 -1.195 1.00 85.69 211 ARG A C 1
ATOM 1540 O O . ARG A 1 211 ? -13.089 2.656 -0.445 1.00 85.69 211 ARG A O 1
ATOM 1547 N N . PRO A 1 212 ? -14.653 4.202 -0.889 1.00 81.12 212 PRO A N 1
ATOM 1548 C CA . PRO A 1 212 ? -14.257 5.108 0.198 1.00 81.12 212 PRO A CA 1
ATOM 1549 C C . PRO A 1 212 ? -14.235 4.439 1.582 1.00 81.12 212 PRO A C 1
ATOM 1551 O O . PRO A 1 212 ? -13.524 4.876 2.476 1.00 81.12 212 PRO A O 1
ATOM 1554 N N . ARG A 1 213 ? -14.974 3.334 1.774 1.00 79.19 213 ARG A N 1
ATOM 1555 C CA . ARG A 1 213 ? -14.927 2.537 3.015 1.00 79.19 213 ARG A CA 1
ATOM 1556 C C . ARG A 1 213 ? -13.591 1.822 3.241 1.00 79.19 213 ARG A C 1
ATOM 1558 O O . ARG A 1 213 ? -13.276 1.516 4.381 1.00 79.19 213 ARG A O 1
ATOM 1565 N N . ASN A 1 214 ? -12.844 1.539 2.175 1.00 78.88 214 ASN A N 1
ATOM 1566 C CA . ASN A 1 214 ? -11.543 0.868 2.236 1.00 78.88 214 ASN A CA 1
ATOM 1567 C C . ASN A 1 214 ? -10.389 1.874 2.338 1.00 78.88 214 ASN A C 1
ATOM 1569 O O . ASN A 1 214 ? -9.235 1.473 2.426 1.00 78.88 214 ASN A O 1
ATOM 1573 N N . PHE A 1 215 ? -10.702 3.167 2.279 1.00 80.25 215 PHE A N 1
ATOM 1574 C CA . PHE A 1 215 ? -9.741 4.249 2.229 1.00 80.25 215 PHE A CA 1
ATOM 1575 C C . PHE A 1 215 ? -9.964 5.129 3.469 1.00 80.25 215 PHE A C 1
ATOM 1577 O O . PHE A 1 215 ? -10.658 6.142 3.424 1.00 80.25 215 PHE A O 1
ATOM 1584 N N . THR A 1 216 ? -9.473 4.668 4.623 1.00 75.81 216 THR A N 1
ATOM 1585 C CA . THR A 1 216 ? -9.885 5.182 5.944 1.00 75.81 216 THR A CA 1
ATOM 1586 C C . THR A 1 216 ? -8.946 6.235 6.526 1.00 75.81 216 THR A C 1
ATOM 1588 O O . THR A 1 216 ? -9.336 6.936 7.468 1.00 75.81 216 THR A O 1
ATOM 1591 N N . GLY A 1 217 ? -7.749 6.391 5.955 1.00 86.38 217 GLY A N 1
ATOM 1592 C CA . GLY A 1 217 ? -6.806 7.442 6.315 1.00 86.38 217 GLY A CA 1
ATOM 1593 C C . GLY A 1 217 ? -5.444 7.306 5.639 1.00 86.38 217 GLY A C 1
ATOM 1594 O O . GLY A 1 217 ? -5.305 6.655 4.604 1.00 86.38 217 GLY A O 1
ATOM 1595 N N . LEU A 1 218 ? -4.434 7.921 6.262 1.00 92.00 218 LEU A N 1
ATOM 1596 C CA . LEU A 1 218 ? -3.071 8.034 5.737 1.00 92.00 218 LEU A CA 1
ATOM 1597 C C . LEU A 1 218 ? -2.431 6.674 5.410 1.00 92.00 218 LEU A C 1
ATOM 1599 O O . LEU A 1 218 ? -1.941 6.490 4.299 1.00 92.00 218 LEU A O 1
ATOM 1603 N N . LEU A 1 219 ? -2.474 5.706 6.339 1.00 92.81 219 LEU A N 1
ATOM 1604 C CA . LEU A 1 219 ? -1.874 4.383 6.110 1.00 92.81 219 LEU A CA 1
ATOM 1605 C C . LEU A 1 219 ? -2.532 3.625 4.959 1.00 92.81 219 LEU A C 1
ATOM 1607 O O . LEU A 1 219 ? -1.820 2.980 4.200 1.00 92.81 219 LEU A O 1
ATOM 1611 N N . SER A 1 220 ? -3.856 3.711 4.799 1.00 92.50 220 SER A N 1
ATOM 1612 C CA . SER A 1 220 ? -4.546 3.060 3.678 1.00 92.50 220 SER A CA 1
ATOM 1613 C C . SER A 1 220 ? -4.061 3.614 2.341 1.00 92.50 220 SER A C 1
ATOM 1615 O O . SER A 1 220 ? -3.827 2.846 1.414 1.00 92.50 220 SER A O 1
ATOM 1617 N N . GLY A 1 221 ? -3.870 4.935 2.256 1.00 94.81 221 GLY A N 1
ATOM 1618 C CA . GLY A 1 221 ? -3.329 5.585 1.066 1.00 94.81 221 GLY A CA 1
ATOM 1619 C C . GLY A 1 221 ? -1.910 5.126 0.737 1.00 94.81 221 GLY A C 1
ATOM 1620 O O . GLY A 1 221 ? -1.649 4.743 -0.399 1.00 94.81 221 GLY A O 1
ATOM 1621 N N . ILE A 1 222 ? -1.031 5.073 1.742 1.00 96.06 222 ILE A N 1
ATOM 1622 C CA . ILE A 1 222 ? 0.346 4.579 1.591 1.00 96.06 222 ILE A CA 1
ATOM 1623 C C . ILE A 1 222 ? 0.371 3.107 1.165 1.00 96.06 222 ILE A C 1
ATOM 1625 O O . ILE A 1 222 ? 1.071 2.743 0.228 1.00 96.06 222 ILE A O 1
ATOM 1629 N N . VAL A 1 223 ? -0.403 2.248 1.833 1.00 96.62 223 VAL A N 1
ATOM 1630 C CA . VAL A 1 223 ? -0.439 0.812 1.531 1.00 96.62 223 VAL A CA 1
ATOM 1631 C C . VAL A 1 223 ? -0.950 0.584 0.112 1.00 96.62 223 VAL A C 1
ATOM 1633 O O . VAL A 1 223 ? -0.328 -0.157 -0.640 1.00 96.62 223 VAL A O 1
ATOM 1636 N N . LEU A 1 224 ? -2.053 1.224 -0.284 1.00 97.00 224 LEU A N 1
ATOM 1637 C CA . LEU A 1 224 ? -2.600 1.066 -1.631 1.00 97.00 224 LEU A CA 1
ATOM 1638 C C . LEU A 1 224 ? -1.632 1.574 -2.702 1.00 97.00 224 LEU A C 1
ATOM 1640 O O . LEU A 1 224 ? -1.420 0.865 -3.681 1.00 97.00 224 LEU A O 1
ATOM 1644 N N . ALA A 1 225 ? -1.013 2.739 -2.492 1.00 97.69 225 ALA A N 1
ATOM 1645 C CA . ALA A 1 225 ? 0.019 3.264 -3.380 1.00 97.69 225 ALA A CA 1
ATOM 1646 C C . ALA A 1 225 ? 1.209 2.307 -3.507 1.00 97.69 225 ALA A C 1
ATOM 1648 O O . ALA A 1 225 ? 1.611 1.981 -4.619 1.00 97.69 225 ALA A O 1
ATOM 1649 N N . GLY A 1 226 ? 1.706 1.791 -2.381 1.00 97.88 226 GLY A N 1
ATOM 1650 C CA . GLY A 1 226 ? 2.784 0.811 -2.354 1.00 97.88 226 GLY A CA 1
ATOM 1651 C C . GLY A 1 226 ? 2.440 -0.454 -3.138 1.00 97.88 226 GLY A C 1
ATOM 1652 O O . GLY A 1 226 ? 3.248 -0.901 -3.936 1.00 97.88 226 GLY A O 1
ATOM 1653 N N . PHE A 1 227 ? 1.227 -1.001 -2.991 1.00 98.38 227 PHE A N 1
ATOM 1654 C CA . PHE A 1 227 ? 0.803 -2.182 -3.755 1.00 98.38 227 PHE A CA 1
ATOM 1655 C C . PHE A 1 227 ? 0.734 -1.912 -5.265 1.00 98.38 227 PHE A C 1
ATOM 1657 O O . PHE A 1 227 ? 1.180 -2.761 -6.035 1.00 98.38 227 PHE A O 1
ATOM 1664 N N . VAL A 1 228 ? 0.207 -0.754 -5.687 1.00 98.62 228 VAL A N 1
ATOM 1665 C CA . VAL A 1 228 ? 0.211 -0.356 -7.108 1.00 98.62 228 VAL A CA 1
ATOM 1666 C C . VAL A 1 228 ? 1.644 -0.244 -7.624 1.00 98.62 228 VAL A C 1
ATOM 1668 O O . VAL A 1 228 ? 1.982 -0.847 -8.638 1.00 98.62 228 VAL A O 1
ATOM 1671 N N . ALA A 1 229 ? 2.498 0.480 -6.906 1.00 98.12 229 ALA A N 1
ATOM 1672 C CA . ALA A 1 229 ? 3.878 0.706 -7.303 1.00 98.12 229 ALA A CA 1
ATOM 1673 C C . ALA A 1 229 ? 4.706 -0.584 -7.342 1.00 98.12 229 ALA A C 1
ATOM 1675 O O . ALA A 1 229 ? 5.481 -0.778 -8.269 1.00 98.12 229 ALA A O 1
ATOM 1676 N N . THR A 1 230 ? 4.516 -1.499 -6.386 1.00 98.31 230 THR A N 1
ATOM 1677 C CA . THR A 1 230 ? 5.168 -2.817 -6.398 1.00 98.31 230 THR A CA 1
ATOM 1678 C C . THR A 1 230 ? 4.718 -3.657 -7.592 1.00 98.31 230 THR A C 1
ATOM 1680 O O . THR A 1 230 ? 5.545 -4.339 -8.184 1.00 98.31 230 THR A O 1
ATOM 1683 N N . GLY A 1 231 ? 3.435 -3.609 -7.968 1.00 97.94 231 GLY A N 1
ATOM 1684 C CA . GLY A 1 231 ? 2.953 -4.288 -9.174 1.00 97.94 231 GLY A CA 1
ATOM 1685 C C . GLY A 1 231 ? 3.585 -3.724 -10.447 1.00 97.94 231 GLY A C 1
ATOM 1686 O O . GLY A 1 231 ? 4.040 -4.486 -11.296 1.00 97.94 231 GLY A O 1
ATOM 1687 N N . PHE A 1 232 ? 3.664 -2.396 -10.549 1.00 97.44 232 PHE A N 1
ATOM 1688 C CA . PHE A 1 232 ? 4.315 -1.725 -11.674 1.00 97.44 232 PHE A CA 1
ATOM 1689 C C . PHE A 1 232 ? 5.797 -2.106 -11.772 1.00 97.44 232 PHE A C 1
ATOM 1691 O O . PHE A 1 232 ? 6.228 -2.650 -12.786 1.00 97.44 232 PHE A O 1
ATOM 1698 N N . ALA A 1 233 ? 6.538 -1.918 -10.675 1.00 95.75 233 ALA A N 1
ATOM 1699 C CA . ALA A 1 233 ? 7.961 -2.229 -10.587 1.00 95.75 233 ALA A CA 1
ATOM 1700 C C . ALA A 1 233 ? 8.251 -3.705 -10.876 1.00 95.75 233 ALA A C 1
ATOM 1702 O O . ALA A 1 233 ? 9.276 -4.017 -11.464 1.00 95.75 233 ALA A O 1
ATOM 1703 N N . PHE A 1 234 ? 7.358 -4.621 -10.482 1.00 96.75 234 PHE A N 1
ATOM 1704 C CA . PHE A 1 234 ? 7.500 -6.039 -10.804 1.00 96.75 234 PHE A CA 1
ATOM 1705 C C . PHE A 1 234 ? 7.616 -6.249 -12.311 1.00 96.75 234 PHE A C 1
ATOM 1707 O O . PHE A 1 234 ? 8.584 -6.845 -12.752 1.00 96.75 234 PHE A O 1
ATOM 1714 N N . THR A 1 235 ? 6.676 -5.723 -13.092 1.00 94.75 235 THR A N 1
ATOM 1715 C CA . THR A 1 235 ? 6.654 -5.932 -14.548 1.00 94.75 235 THR A CA 1
ATOM 1716 C C . THR A 1 235 ? 7.786 -5.195 -15.241 1.00 94.75 235 THR A C 1
ATOM 1718 O O . THR A 1 235 ? 8.430 -5.744 -16.127 1.00 94.75 235 THR A O 1
ATOM 1721 N N . GLU A 1 236 ? 8.053 -3.968 -14.809 1.00 92.69 236 GLU A N 1
ATOM 1722 C CA . GLU A 1 236 ? 9.151 -3.177 -15.344 1.00 92.69 236 GLU A CA 1
ATOM 1723 C C . GLU A 1 236 ? 10.501 -3.871 -15.096 1.00 92.69 236 GLU A C 1
ATOM 1725 O O . GLU A 1 236 ? 11.305 -4.012 -16.010 1.00 92.69 236 GLU A O 1
ATOM 1730 N N . ASN A 1 237 ? 10.720 -4.423 -13.899 1.00 94.62 237 ASN A N 1
ATOM 1731 C CA . ASN A 1 237 ? 11.925 -5.193 -13.599 1.00 94.62 237 ASN A CA 1
ATOM 1732 C C . ASN A 1 237 ? 12.078 -6.436 -14.486 1.00 94.62 237 ASN A C 1
ATOM 1734 O O . ASN A 1 237 ? 13.214 -6.785 -14.783 1.00 94.62 237 ASN A O 1
ATOM 1738 N N . ILE A 1 238 ? 10.989 -7.091 -14.918 1.00 94.44 238 ILE A N 1
ATOM 1739 C CA . ILE A 1 238 ? 11.079 -8.222 -15.864 1.00 94.44 238 ILE A CA 1
ATOM 1740 C C . ILE A 1 238 ? 11.700 -7.749 -17.172 1.00 94.44 238 ILE A C 1
ATOM 1742 O O . ILE A 1 238 ? 12.623 -8.393 -17.657 1.00 94.44 238 ILE A O 1
ATOM 1746 N N . LEU A 1 239 ? 11.210 -6.628 -17.710 1.00 91.94 239 LEU A N 1
ATOM 1747 C CA . LEU A 1 239 ? 11.708 -6.063 -18.959 1.00 91.94 239 LEU A CA 1
ATOM 1748 C C . LEU A 1 239 ? 13.190 -5.692 -18.837 1.00 91.94 239 LEU A C 1
ATOM 1750 O O . LEU A 1 239 ? 14.001 -6.234 -19.571 1.00 91.94 239 LEU A O 1
ATOM 1754 N N . TYR A 1 240 ? 13.565 -4.872 -17.848 1.00 90.44 240 TYR A N 1
ATOM 1755 C CA . TYR A 1 240 ? 14.960 -4.437 -17.688 1.00 90.44 240 TYR A CA 1
ATOM 1756 C C . TYR A 1 240 ? 15.936 -5.593 -17.440 1.00 90.44 240 TYR A C 1
ATOM 1758 O O . TYR A 1 240 ? 17.034 -5.593 -17.984 1.00 90.44 240 TYR A O 1
ATOM 1766 N N . LEU A 1 241 ? 15.567 -6.571 -16.605 1.00 92.94 241 LEU A N 1
ATOM 1767 C CA . LEU A 1 241 ? 16.441 -7.711 -16.315 1.00 92.94 241 LEU A CA 1
ATOM 1768 C C . LEU A 1 241 ? 16.505 -8.704 -17.477 1.00 92.94 241 LEU A C 1
ATOM 1770 O O . LEU A 1 241 ? 17.542 -9.331 -17.660 1.00 92.94 241 LEU A O 1
ATOM 1774 N N . GLY A 1 242 ? 15.417 -8.857 -18.236 1.00 92.94 242 GLY A N 1
ATOM 1775 C CA . GLY A 1 242 ? 15.394 -9.691 -19.434 1.00 92.94 242 GLY A CA 1
ATOM 1776 C C . GLY A 1 242 ? 16.232 -9.093 -20.561 1.00 92.94 242 GLY A C 1
ATOM 1777 O O . GLY A 1 242 ? 17.063 -9.798 -21.117 1.00 92.94 242 GLY A O 1
ATOM 1778 N N . THR A 1 243 ? 16.095 -7.791 -20.828 1.00 90.25 243 THR A N 1
ATOM 1779 C CA . THR A 1 243 ? 16.918 -7.087 -21.826 1.00 90.25 243 THR A CA 1
ATOM 1780 C C . THR A 1 243 ? 18.399 -7.120 -21.447 1.00 90.25 243 THR A C 1
ATOM 1782 O O . THR A 1 243 ? 19.227 -7.473 -22.275 1.00 90.25 243 THR A O 1
ATOM 1785 N N . ALA A 1 244 ? 18.737 -6.858 -20.179 1.00 89.31 244 ALA A N 1
ATOM 1786 C CA . ALA A 1 244 ? 20.123 -6.924 -19.707 1.00 89.31 244 ALA A CA 1
ATOM 1787 C C . ALA A 1 244 ? 20.732 -8.337 -19.809 1.00 89.31 244 ALA A C 1
ATOM 1789 O O . ALA A 1 244 ? 21.942 -8.485 -19.973 1.00 89.31 244 ALA A O 1
ATOM 1790 N N . TYR A 1 245 ? 19.900 -9.378 -19.707 1.00 91.69 245 TYR A N 1
ATOM 1791 C CA . TYR A 1 245 ? 20.330 -10.756 -19.924 1.00 91.69 245 TYR A CA 1
ATOM 1792 C C . TYR A 1 245 ? 20.613 -11.047 -21.393 1.00 91.69 245 TYR A C 1
ATOM 1794 O O . TYR A 1 245 ? 21.644 -11.643 -21.699 1.00 91.69 245 TYR A O 1
ATOM 1802 N N . ASP A 1 246 ? 19.734 -10.610 -22.290 1.00 88.50 246 ASP A N 1
ATOM 1803 C CA . ASP A 1 246 ? 19.940 -10.785 -23.726 1.00 88.50 246 ASP A CA 1
ATOM 1804 C C . ASP A 1 246 ? 21.196 -10.032 -24.203 1.00 88.50 246 ASP A C 1
ATOM 1806 O O . ASP A 1 246 ? 22.004 -10.608 -24.930 1.00 88.50 246 ASP A O 1
ATOM 1810 N N . GLU A 1 247 ? 21.444 -8.816 -23.699 1.00 86.38 247 GLU A N 1
ATOM 1811 C CA . GLU A 1 247 ? 22.694 -8.068 -23.931 1.00 86.38 247 GLU A CA 1
ATOM 1812 C C . GLU A 1 247 ? 23.940 -8.872 -23.515 1.00 86.38 247 GLU A C 1
ATOM 1814 O O . GLU A 1 247 ? 24.921 -8.952 -24.261 1.00 86.38 247 GLU A O 1
ATOM 1819 N N . ASP A 1 248 ? 23.904 -9.507 -22.336 1.00 88.62 248 ASP A N 1
ATOM 1820 C CA . ASP A 1 248 ? 25.000 -10.355 -21.853 1.00 88.62 248 ASP A CA 1
ATOM 1821 C C . ASP A 1 248 ? 25.208 -11.592 -22.758 1.00 88.62 248 ASP A C 1
ATOM 1823 O O . ASP A 1 248 ? 26.342 -12.054 -22.917 1.00 88.62 248 ASP A O 1
ATOM 1827 N N . GLN A 1 249 ? 24.143 -12.141 -23.361 1.00 86.38 249 GLN A N 1
ATOM 1828 C CA . GLN A 1 249 ? 24.250 -13.269 -24.299 1.00 86.38 249 GLN A CA 1
ATOM 1829 C C . GLN A 1 249 ? 24.857 -12.854 -25.644 1.00 86.38 249 GLN A C 1
ATOM 1831 O O . GLN A 1 249 ? 25.666 -13.600 -26.200 1.00 86.38 249 GLN A O 1
ATOM 1836 N N . GLU A 1 250 ? 24.500 -11.676 -26.159 1.00 83.31 250 GLU A N 1
ATOM 1837 C CA . GLU A 1 250 ? 25.013 -11.164 -27.435 1.00 83.31 250 GLU A CA 1
ATOM 1838 C C . GLU A 1 250 ? 26.501 -10.792 -27.368 1.00 83.31 250 GLU A C 1
ATOM 1840 O O . GLU A 1 250 ? 27.251 -11.053 -28.310 1.00 83.31 250 GLU A O 1
ATOM 1845 N N . LEU A 1 251 ? 26.949 -10.228 -26.241 1.00 75.81 251 LEU A N 1
ATOM 1846 C CA . LEU A 1 251 ? 28.352 -9.854 -26.015 1.00 75.81 251 LEU A CA 1
ATOM 1847 C C . LEU A 1 251 ? 29.267 -11.071 -25.759 1.00 75.81 251 LEU A C 1
ATOM 1849 O O . LEU A 1 251 ? 30.478 -11.001 -25.993 1.00 75.81 251 LEU A O 1
ATOM 1853 N N . GLY A 1 252 ? 28.700 -12.202 -25.324 1.00 68.38 252 GLY A N 1
ATOM 1854 C CA . GLY A 1 252 ? 29.411 -13.453 -25.052 1.00 68.38 252 GLY A CA 1
ATOM 1855 C C . GLY A 1 252 ? 30.372 -13.398 -23.850 1.00 68.38 252 GLY A C 1
ATOM 1856 O O . GLY A 1 252 ? 30.602 -12.365 -23.228 1.00 68.38 252 GLY A O 1
ATOM 1857 N N . ALA A 1 253 ? 31.007 -14.533 -23.529 1.00 56.88 253 ALA A N 1
ATOM 1858 C CA . ALA A 1 253 ? 31.946 -14.673 -22.400 1.00 56.88 253 ALA A CA 1
ATOM 1859 C C . ALA A 1 253 ? 33.294 -13.923 -22.567 1.00 56.88 253 ALA A C 1
ATOM 1861 O O . ALA A 1 253 ? 34.205 -14.125 -21.767 1.00 56.88 253 ALA A O 1
ATOM 1862 N N . ALA A 1 254 ? 33.443 -13.111 -23.620 1.00 56.12 254 ALA A N 1
ATOM 1863 C CA . ALA A 1 254 ? 34.665 -12.383 -23.971 1.00 56.12 254 ALA A CA 1
ATOM 1864 C C . ALA A 1 254 ? 34.674 -10.920 -23.485 1.00 56.12 254 ALA A C 1
ATOM 1866 O O . ALA A 1 254 ? 35.661 -10.215 -23.686 1.00 56.12 254 ALA A O 1
ATOM 1867 N N . GLY A 1 255 ? 33.592 -10.447 -22.861 1.00 58.00 255 GLY A N 1
ATOM 1868 C CA . GLY A 1 255 ? 33.581 -9.147 -22.204 1.00 58.00 255 GLY A CA 1
ATOM 1869 C C . GLY A 1 255 ? 34.264 -9.227 -20.841 1.00 58.00 255 GLY A C 1
ATOM 1870 O O . GLY A 1 255 ? 33.684 -9.760 -19.901 1.00 58.00 255 GLY A O 1
ATOM 1871 N N . ASP A 1 256 ? 35.443 -8.622 -20.690 1.00 58.66 256 ASP A N 1
ATOM 1872 C CA . ASP A 1 256 ? 36.145 -8.428 -19.403 1.00 58.66 256 ASP A CA 1
ATOM 1873 C C . ASP A 1 256 ? 35.383 -7.491 -18.417 1.00 58.66 256 ASP A C 1
ATOM 1875 O O . ASP A 1 256 ? 35.957 -6.936 -17.477 1.00 58.66 256 ASP A O 1
ATOM 1879 N N . GLY A 1 257 ? 34.086 -7.259 -18.652 1.00 66.94 257 GLY A N 1
ATOM 1880 C CA . GLY A 1 257 ? 33.224 -6.317 -17.946 1.00 66.94 257 GLY A CA 1
ATOM 1881 C C . GLY A 1 257 ? 32.302 -6.966 -16.910 1.00 66.94 257 GLY A C 1
ATOM 1882 O O . GLY A 1 257 ? 32.111 -8.178 -16.850 1.00 66.94 257 GLY A O 1
ATOM 1883 N N . VAL A 1 258 ? 31.701 -6.126 -16.066 1.00 74.31 258 VAL A N 1
ATOM 1884 C CA . VAL A 1 258 ? 30.633 -6.533 -15.141 1.00 74.31 258 VAL A CA 1
ATOM 1885 C C . VAL A 1 258 ? 29.380 -6.870 -15.959 1.00 74.31 258 VAL A C 1
ATOM 1887 O O . VAL A 1 2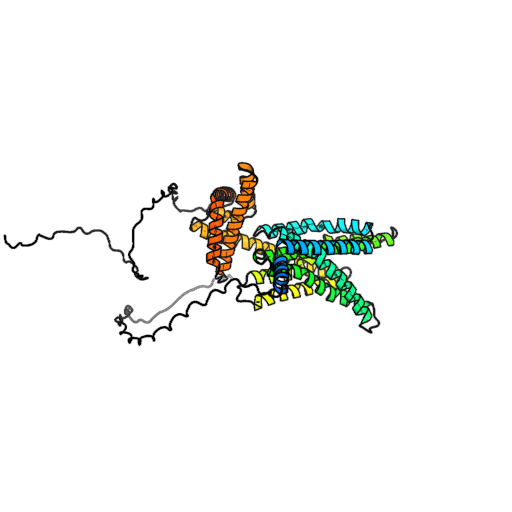58 ? 28.958 -6.039 -16.755 1.00 74.31 258 VAL A O 1
ATOM 1890 N N . SER A 1 259 ? 28.775 -8.044 -15.736 1.00 86.94 259 SER A N 1
ATOM 1891 C CA . SER A 1 259 ? 27.502 -8.449 -16.369 1.00 86.94 259 SER A CA 1
ATOM 1892 C C . SER A 1 259 ? 26.431 -7.356 -16.231 1.00 86.94 259 SER A C 1
ATOM 1894 O O . SER A 1 259 ? 26.165 -6.886 -15.115 1.00 86.94 259 SER A O 1
ATOM 1896 N N . SER A 1 260 ? 25.801 -6.984 -17.352 1.00 86.56 260 SER A N 1
ATOM 1897 C CA . SER A 1 260 ? 24.695 -6.017 -17.418 1.00 86.56 260 SER A CA 1
ATOM 1898 C C . SER A 1 260 ? 23.535 -6.491 -16.544 1.00 86.56 260 SER A C 1
ATOM 1900 O O . SER A 1 260 ? 23.000 -5.729 -15.730 1.00 86.56 260 SER A O 1
ATOM 1902 N N . THR A 1 261 ? 23.224 -7.793 -16.590 1.00 89.56 261 THR A N 1
ATOM 1903 C CA . THR A 1 261 ? 22.210 -8.417 -15.728 1.00 89.56 261 THR A CA 1
ATOM 1904 C C . THR A 1 261 ? 22.529 -8.218 -14.250 1.00 89.56 261 THR A C 1
ATOM 1906 O O . THR A 1 261 ? 21.659 -7.826 -13.467 1.00 89.56 261 THR A O 1
ATOM 1909 N N . ALA A 1 262 ? 23.778 -8.470 -13.843 1.00 90.62 262 ALA A N 1
ATOM 1910 C CA . ALA A 1 262 ? 24.201 -8.335 -12.453 1.00 90.62 262 ALA A CA 1
ATOM 1911 C C . ALA A 1 262 ? 24.159 -6.872 -11.984 1.00 90.62 262 ALA A C 1
ATOM 1913 O O . ALA A 1 262 ? 23.659 -6.593 -10.890 1.00 90.62 262 ALA A O 1
ATOM 1914 N N . ALA A 1 263 ? 24.628 -5.934 -12.810 1.00 87.38 263 ALA A N 1
ATOM 1915 C CA . ALA A 1 263 ? 24.582 -4.505 -12.513 1.00 87.38 263 ALA A CA 1
ATOM 1916 C C . ALA A 1 263 ? 23.133 -4.010 -12.368 1.00 87.38 263 ALA A C 1
ATOM 1918 O O . ALA A 1 263 ? 22.778 -3.410 -11.347 1.00 87.38 263 ALA A O 1
ATOM 1919 N N . THR A 1 264 ? 22.270 -4.349 -13.330 1.00 89.06 264 THR A N 1
ATOM 1920 C CA . THR A 1 264 ? 20.839 -4.028 -13.309 1.00 89.06 264 THR A CA 1
ATOM 1921 C C . THR A 1 264 ? 20.144 -4.641 -12.095 1.00 89.06 264 THR A C 1
ATOM 1923 O O . THR A 1 264 ? 19.369 -3.960 -11.418 1.00 89.06 264 THR A O 1
ATOM 1926 N N . PHE A 1 265 ? 20.458 -5.889 -11.739 1.00 91.81 265 PHE A N 1
ATOM 1927 C CA . PHE A 1 265 ? 19.923 -6.533 -10.540 1.00 91.81 265 PHE A CA 1
ATOM 1928 C C . PHE A 1 265 ? 20.317 -5.789 -9.263 1.00 91.81 265 PHE A C 1
ATOM 1930 O O . PHE A 1 265 ? 19.459 -5.498 -8.428 1.00 91.81 265 PHE A O 1
ATOM 1937 N N . VAL A 1 266 ? 21.592 -5.430 -9.101 1.00 91.00 266 VAL A N 1
ATOM 1938 C CA . VAL A 1 266 ? 22.052 -4.697 -7.914 1.00 91.00 266 VAL A CA 1
ATOM 1939 C C . VAL A 1 266 ? 21.348 -3.347 -7.810 1.00 91.00 266 VAL A C 1
ATOM 1941 O O . VAL A 1 266 ? 20.785 -3.030 -6.760 1.00 91.00 266 VAL A O 1
ATOM 1944 N N . VAL A 1 267 ? 21.319 -2.569 -8.893 1.00 86.75 267 VAL A N 1
ATOM 1945 C CA . VAL A 1 267 ? 20.716 -1.232 -8.879 1.00 86.75 267 VAL A CA 1
ATOM 1946 C C . VAL A 1 267 ? 19.211 -1.313 -8.627 1.00 86.75 267 VAL A C 1
ATOM 1948 O O . VAL A 1 267 ? 18.709 -0.633 -7.730 1.00 86.75 267 VAL A O 1
ATOM 1951 N N . ARG A 1 268 ? 18.479 -2.161 -9.357 1.00 90.19 268 ARG A N 1
ATOM 1952 C CA . ARG A 1 268 ? 17.006 -2.202 -9.316 1.00 90.19 268 ARG A CA 1
ATOM 1953 C C . ARG A 1 268 ? 16.450 -2.995 -8.134 1.00 90.19 268 ARG A C 1
ATOM 1955 O O . ARG A 1 268 ? 15.470 -2.582 -7.517 1.00 90.19 268 ARG A O 1
ATOM 1962 N N . ILE A 1 269 ? 17.069 -4.125 -7.793 1.00 91.88 269 ILE A N 1
ATOM 1963 C CA . ILE A 1 269 ? 16.528 -5.072 -6.806 1.00 91.88 269 ILE A CA 1
ATOM 1964 C C . ILE A 1 269 ? 17.125 -4.864 -5.415 1.00 91.88 269 ILE A C 1
ATOM 1966 O O . ILE A 1 269 ? 16.399 -4.962 -4.425 1.00 91.88 269 ILE A O 1
ATOM 1970 N N . ILE A 1 270 ? 18.424 -4.568 -5.316 1.00 91.00 270 ILE A N 1
ATOM 1971 C CA . ILE A 1 270 ? 19.102 -4.425 -4.017 1.00 91.00 270 ILE A CA 1
ATOM 1972 C C . ILE A 1 270 ? 19.091 -2.971 -3.548 1.00 91.00 270 ILE A C 1
ATOM 1974 O O . ILE A 1 270 ? 18.668 -2.690 -2.427 1.00 91.00 270 ILE A O 1
ATOM 1978 N N . MET A 1 271 ? 19.545 -2.044 -4.393 1.00 87.75 271 MET A N 1
ATOM 1979 C CA . MET A 1 271 ? 19.655 -0.633 -4.028 1.00 87.75 271 MET A CA 1
ATOM 1980 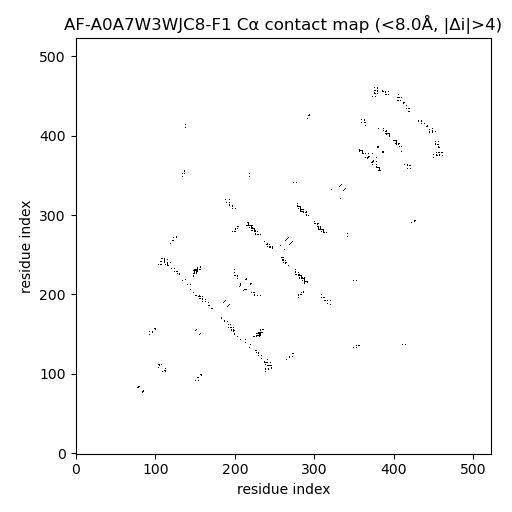C C . MET A 1 271 ? 18.292 0.061 -4.077 1.00 87.75 271 MET A C 1
ATOM 1982 O O . MET A 1 271 ? 17.894 0.722 -3.125 1.00 87.75 271 MET A O 1
ATOM 1986 N N . SER A 1 272 ? 17.507 -0.127 -5.137 1.00 88.50 272 SER A N 1
ATOM 1987 C CA . SER A 1 272 ? 16.265 0.633 -5.332 1.00 88.50 272 SER A CA 1
ATOM 1988 C C . SER A 1 272 ? 14.938 -0.150 -5.242 1.00 88.50 272 SER A C 1
ATOM 1990 O O . SER A 1 272 ? 13.958 0.281 -5.855 1.00 88.50 272 SER A O 1
ATOM 1992 N N . PRO A 1 273 ? 14.778 -1.198 -4.393 1.00 89.69 273 PRO A N 1
ATOM 1993 C CA . PRO A 1 273 ? 13.523 -1.961 -4.331 1.00 89.69 273 PRO A CA 1
ATOM 1994 C C . PRO A 1 273 ? 12.323 -1.119 -3.873 1.00 89.69 273 PRO A C 1
ATOM 1996 O O . PRO A 1 273 ? 11.171 -1.489 -4.093 1.00 89.69 273 PRO A O 1
ATOM 1999 N N . PHE A 1 274 ? 12.579 0.020 -3.224 1.00 90.88 274 PHE A N 1
ATOM 2000 C CA . PHE A 1 274 ? 11.559 0.952 -2.754 1.00 90.88 274 PHE A CA 1
ATOM 2001 C C . PHE A 1 274 ? 11.384 2.186 -3.647 1.00 90.88 274 PHE A C 1
ATOM 2003 O O . PHE A 1 274 ? 10.579 3.030 -3.273 1.00 90.88 274 PHE A O 1
ATOM 2010 N N . ALA A 1 275 ? 12.066 2.312 -4.795 1.00 91.25 275 ALA A N 1
ATOM 2011 C CA . ALA A 1 275 ? 11.986 3.516 -5.634 1.00 91.25 275 ALA A CA 1
ATOM 2012 C C . ALA A 1 275 ? 10.546 3.836 -6.070 1.00 91.25 275 ALA A C 1
ATOM 2014 O O . ALA A 1 275 ? 9.982 4.833 -5.620 1.00 91.25 275 ALA A O 1
ATOM 2015 N N . HIS A 1 276 ? 9.888 2.954 -6.833 1.00 94.31 276 HIS A N 1
ATOM 2016 C CA . HIS A 1 276 ? 8.491 3.199 -7.222 1.00 94.31 276 HIS A CA 1
ATOM 2017 C C . HIS A 1 276 ? 7.560 3.346 -6.010 1.00 94.31 276 HIS A C 1
ATOM 2019 O O . HIS A 1 276 ? 6.763 4.287 -5.992 1.00 94.31 276 HIS A O 1
ATOM 2025 N N . PRO A 1 277 ? 7.632 2.483 -4.966 1.00 95.75 277 PRO A N 1
ATOM 2026 C CA . PRO A 1 277 ? 6.855 2.704 -3.753 1.00 95.75 277 PRO A CA 1
ATOM 2027 C C . PRO A 1 277 ? 7.070 4.080 -3.121 1.00 95.75 277 PRO A C 1
ATOM 2029 O O . PRO A 1 277 ? 6.094 4.673 -2.670 1.00 95.75 277 PRO A O 1
ATOM 2032 N N . LEU A 1 278 ? 8.294 4.605 -3.087 1.00 94.56 278 LEU A N 1
ATOM 2033 C CA . LEU A 1 278 ? 8.607 5.917 -2.526 1.00 94.56 278 LEU A CA 1
ATOM 2034 C C . LEU A 1 278 ? 7.916 7.036 -3.310 1.00 94.56 278 LEU A C 1
ATOM 2036 O O . LEU A 1 278 ? 7.293 7.895 -2.685 1.00 94.56 278 LEU A O 1
ATOM 2040 N N . PHE A 1 279 ? 7.971 6.997 -4.644 1.00 95.81 279 PHE A N 1
ATOM 2041 C CA . PHE A 1 279 ? 7.363 8.017 -5.505 1.00 95.81 279 PHE A CA 1
ATOM 2042 C C . PHE A 1 279 ? 5.845 8.008 -5.349 1.00 95.81 279 PHE A C 1
ATOM 2044 O O . PHE A 1 279 ? 5.265 8.940 -4.786 1.00 95.81 279 PHE A O 1
ATOM 2051 N N . THR A 1 280 ? 5.208 6.895 -5.718 1.00 97.94 280 THR A N 1
ATOM 2052 C CA . THR A 1 280 ? 3.746 6.770 -5.753 1.00 97.94 280 THR A CA 1
ATOM 2053 C C . THR A 1 280 ? 3.114 6.939 -4.368 1.00 97.94 280 THR A C 1
ATOM 2055 O O . THR A 1 280 ? 1.966 7.383 -4.244 1.00 97.94 280 THR A O 1
ATOM 2058 N N . THR A 1 281 ? 3.848 6.643 -3.288 1.00 96.88 281 THR A N 1
ATOM 2059 C CA . THR A 1 281 ? 3.363 6.890 -1.923 1.00 96.88 281 THR A CA 1
ATOM 2060 C C . THR A 1 281 ? 3.123 8.372 -1.640 1.00 96.88 281 THR A C 1
ATOM 2062 O O . THR A 1 281 ? 2.226 8.667 -0.853 1.00 96.88 281 THR A O 1
ATOM 2065 N N . LEU A 1 282 ? 3.808 9.318 -2.292 1.00 97.31 282 LEU A N 1
ATOM 2066 C CA . LEU A 1 282 ? 3.508 10.750 -2.136 1.00 97.31 282 LEU A CA 1
ATOM 2067 C C . LEU A 1 282 ? 2.070 11.072 -2.568 1.00 97.31 282 LEU A C 1
ATOM 2069 O O . LEU A 1 282 ? 1.325 11.728 -1.830 1.00 97.31 282 LEU A O 1
ATOM 2073 N N . ALA A 1 283 ? 1.622 10.512 -3.694 1.00 97.81 283 ALA A N 1
ATOM 2074 C CA . ALA A 1 283 ? 0.223 10.582 -4.106 1.00 97.81 283 ALA A CA 1
ATOM 2075 C C . ALA A 1 283 ? -0.692 9.848 -3.113 1.00 97.81 283 ALA A C 1
ATOM 2077 O O . ALA A 1 283 ? -1.721 10.386 -2.691 1.00 97.81 283 ALA A O 1
ATOM 2078 N N . GLY A 1 284 ? -0.290 8.653 -2.667 1.00 96.88 284 GLY A N 1
ATOM 2079 C CA . GLY A 1 284 ? -0.987 7.886 -1.631 1.00 96.88 284 GLY A CA 1
ATOM 2080 C C . GLY A 1 284 ? -1.224 8.673 -0.338 1.00 96.88 284 GLY A C 1
ATOM 2081 O O . GLY A 1 284 ? -2.322 8.621 0.218 1.00 96.88 284 GLY A O 1
ATOM 2082 N N . ILE A 1 285 ? -0.239 9.451 0.116 1.00 96.38 285 ILE A N 1
ATOM 2083 C CA . ILE A 1 285 ? -0.331 10.352 1.272 1.00 96.38 285 ILE A CA 1
ATOM 2084 C C . ILE A 1 285 ? -1.362 11.451 1.010 1.00 96.38 285 ILE A C 1
ATOM 2086 O O . ILE A 1 285 ? -2.229 11.679 1.856 1.00 96.38 285 ILE A O 1
ATOM 2090 N N . GLY A 1 286 ? -1.322 12.087 -0.165 1.00 96.50 286 GLY A N 1
ATOM 2091 C CA . GLY A 1 286 ? -2.284 13.117 -0.566 1.00 96.50 286 GLY A CA 1
ATOM 2092 C C . GLY A 1 286 ? -3.734 12.626 -0.510 1.00 96.50 286 GLY A C 1
ATOM 2093 O O . GLY A 1 286 ? -4.579 13.235 0.157 1.00 96.50 286 GLY A O 1
ATOM 2094 N N . PHE A 1 287 ? -4.017 11.469 -1.118 1.00 95.69 287 PHE A N 1
ATOM 2095 C CA . PHE A 1 287 ? -5.327 10.815 -1.010 1.00 95.69 287 PHE A CA 1
ATOM 2096 C C . PHE A 1 287 ? -5.644 10.397 0.433 1.00 95.69 287 PHE A C 1
ATOM 2098 O O . PHE A 1 287 ? -6.762 10.613 0.908 1.00 95.69 287 PHE A O 1
ATOM 2105 N N . GLY A 1 288 ? -4.655 9.847 1.146 1.00 93.44 288 GLY A N 1
ATOM 2106 C CA . GLY A 1 288 ? -4.696 9.453 2.559 1.00 93.44 288 GLY A CA 1
ATOM 2107 C C . GLY A 1 288 ? -5.243 10.551 3.461 1.00 93.44 288 GLY A C 1
ATOM 2108 O O . GLY A 1 288 ? -6.197 10.348 4.215 1.00 93.44 288 GLY A O 1
ATOM 2109 N N . LEU A 1 289 ? -4.661 11.741 3.341 1.00 92.94 289 LEU A N 1
ATOM 2110 C CA . LEU A 1 289 ? -5.069 12.930 4.076 1.00 92.94 289 LEU A CA 1
ATOM 2111 C C . LEU A 1 289 ? -6.446 13.417 3.615 1.00 92.94 289 LEU A C 1
ATOM 2113 O O . LEU A 1 289 ? -7.320 13.648 4.454 1.00 92.94 289 LEU A O 1
ATOM 2117 N N . ALA A 1 290 ? -6.693 13.479 2.302 1.00 92.25 290 ALA A N 1
ATOM 2118 C CA . ALA A 1 290 ? -7.987 13.872 1.740 1.00 92.25 290 ALA A CA 1
ATOM 2119 C C . ALA A 1 290 ? -9.155 12.993 2.215 1.00 92.25 290 ALA A C 1
ATOM 2121 O O . ALA A 1 290 ? -10.291 13.463 2.298 1.00 92.25 290 ALA A O 1
ATOM 2122 N N . ALA A 1 291 ? -8.905 11.724 2.539 1.00 89.06 291 ALA A N 1
ATOM 2123 C CA . ALA A 1 291 ? -9.912 10.809 3.071 1.00 89.06 291 ALA A CA 1
ATOM 2124 C C . ALA A 1 291 ? -10.293 11.080 4.531 1.00 89.06 291 ALA A C 1
ATOM 2126 O O . ALA A 1 291 ? -11.385 10.715 4.964 1.00 89.06 291 ALA A O 1
ATOM 2127 N N . THR A 1 292 ? -9.410 11.730 5.290 1.00 86.31 292 THR A N 1
ATOM 2128 C CA . THR A 1 292 ? -9.675 12.103 6.688 1.00 86.31 292 THR A CA 1
ATOM 2129 C C . THR A 1 292 ? -10.394 13.446 6.820 1.00 86.31 292 THR A C 1
ATOM 2131 O O . THR A 1 292 ? -10.899 13.776 7.892 1.00 86.31 292 THR A O 1
ATOM 2134 N N . LEU A 1 293 ? -10.466 14.224 5.736 1.00 86.31 293 LEU A N 1
ATOM 2135 C CA . LEU A 1 293 ? -11.091 15.539 5.738 1.00 86.31 293 LEU A CA 1
ATOM 2136 C C . LEU A 1 293 ? -12.630 15.469 5.673 1.00 86.31 293 LEU A C 1
ATOM 2138 O O . LEU A 1 293 ? -13.193 14.643 4.951 1.00 86.31 293 LEU A O 1
ATOM 2142 N N . PRO A 1 294 ? -13.339 16.397 6.349 1.00 80.31 294 PRO A N 1
ATOM 2143 C CA . PRO A 1 294 ? -14.785 16.543 6.218 1.00 80.31 294 PRO A CA 1
ATOM 2144 C C . PRO A 1 294 ? -15.233 16.824 4.781 1.00 80.31 294 PRO A C 1
ATOM 2146 O O . PRO A 1 294 ? -14.566 17.549 4.041 1.00 80.31 294 PRO A O 1
ATOM 2149 N N . ALA A 1 295 ? -16.449 16.387 4.438 1.00 78.81 295 ALA A N 1
ATOM 2150 C CA . ALA A 1 295 ? -17.045 16.608 3.117 1.00 78.81 295 ALA A CA 1
ATOM 2151 C C . ALA A 1 295 ? -17.164 18.092 2.719 1.00 78.81 295 ALA A C 1
ATOM 2153 O O . ALA A 1 295 ? -17.189 18.401 1.536 1.00 78.81 295 ALA A O 1
ATOM 2154 N N . ARG A 1 296 ? -17.193 19.021 3.680 1.00 81.38 296 ARG A N 1
ATOM 2155 C CA . ARG A 1 296 ? -17.217 20.469 3.409 1.00 81.38 296 ARG A CA 1
ATOM 2156 C C . ARG A 1 296 ? -15.891 21.040 2.884 1.00 81.38 296 ARG A C 1
ATOM 2158 O O . ARG A 1 296 ? -15.889 22.117 2.310 1.00 81.38 296 ARG A O 1
ATOM 2165 N N . ARG A 1 297 ? -14.757 20.351 3.067 1.00 86.38 297 ARG A N 1
ATOM 2166 C CA . ARG A 1 297 ? -13.421 20.834 2.658 1.00 86.38 297 ARG A CA 1
ATOM 2167 C C . ARG A 1 297 ? -13.043 20.344 1.253 1.00 86.38 297 ARG A C 1
ATOM 2169 O O . ARG A 1 297 ? -11.972 19.776 1.074 1.00 86.38 297 ARG A O 1
ATOM 2176 N N . GLN A 1 298 ? -13.929 20.530 0.271 1.00 87.56 298 GLN A N 1
ATOM 2177 C CA . GLN A 1 298 ? -13.761 19.987 -1.089 1.00 87.56 298 GLN A CA 1
ATOM 2178 C C . GLN A 1 298 ? -12.461 20.448 -1.757 1.00 87.56 298 GLN A C 1
ATOM 2180 O O . GLN A 1 298 ? -11.739 19.617 -2.295 1.00 87.56 298 GLN A O 1
ATOM 2185 N N . THR A 1 299 ? -12.098 21.726 -1.617 1.00 91.94 299 THR A N 1
ATOM 2186 C CA . THR A 1 299 ? -10.84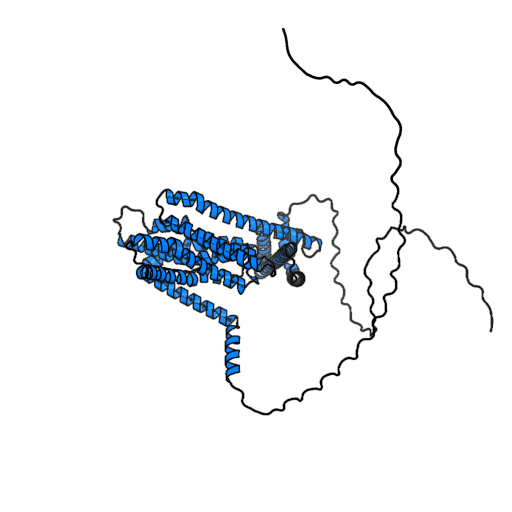4 22.267 -2.163 1.00 91.94 299 THR A CA 1
ATOM 2187 C C . THR A 1 299 ? -9.627 21.483 -1.679 1.00 91.94 299 THR A C 1
ATOM 2189 O O . THR A 1 299 ? -8.843 20.999 -2.486 1.00 91.94 299 THR A O 1
ATOM 2192 N N . LEU A 1 300 ? -9.496 21.256 -0.368 1.00 91.38 300 LEU A N 1
ATOM 2193 C CA . LEU A 1 300 ? -8.368 20.494 0.182 1.00 91.38 300 LEU A CA 1
ATOM 2194 C C . LEU A 1 300 ? -8.393 19.016 -0.223 1.00 91.38 300 LEU A C 1
ATOM 2196 O O . LEU A 1 300 ? -7.341 18.393 -0.326 1.00 91.38 300 LEU A O 1
ATOM 2200 N N . ARG A 1 301 ? -9.578 18.452 -0.480 1.00 91.44 301 ARG A N 1
ATOM 2201 C CA . ARG A 1 301 ? -9.722 17.074 -0.970 1.00 91.44 301 ARG A CA 1
ATOM 2202 C C . ARG A 1 301 ? -9.287 16.904 -2.427 1.00 91.44 301 ARG A C 1
ATOM 2204 O O . ARG A 1 301 ? -9.106 15.767 -2.841 1.00 91.44 301 ARG A O 1
ATOM 2211 N N . ILE A 1 302 ? -9.107 18.000 -3.163 1.00 92.75 302 ILE A N 1
ATOM 2212 C CA . ILE A 1 302 ? -8.551 18.020 -4.522 1.00 92.75 302 ILE A CA 1
ATOM 2213 C C . ILE A 1 302 ? -7.075 18.432 -4.477 1.00 92.75 302 ILE A C 1
ATOM 2215 O O . ILE A 1 302 ? -6.233 17.757 -5.054 1.00 92.75 302 ILE A O 1
ATOM 2219 N N . VAL A 1 303 ? -6.743 19.485 -3.724 1.00 95.88 303 VAL A N 1
ATOM 2220 C CA . VAL A 1 303 ? -5.374 20.019 -3.640 1.00 95.88 303 VAL A CA 1
ATOM 2221 C C . VAL A 1 303 ? -4.392 19.005 -3.050 1.00 95.88 303 VAL A C 1
ATOM 2223 O O . VAL A 1 303 ? -3.299 18.855 -3.585 1.00 95.88 303 VAL A O 1
ATOM 2226 N N . LEU A 1 304 ? -4.759 18.285 -1.981 1.00 96.12 304 LEU A N 1
ATOM 2227 C CA . LEU A 1 304 ? -3.840 17.333 -1.342 1.00 96.12 304 LEU A CA 1
ATOM 2228 C C . LEU A 1 304 ? -3.454 16.164 -2.270 1.00 96.12 304 LEU A C 1
ATOM 2230 O O . LEU A 1 304 ? -2.258 15.904 -2.393 1.00 96.12 304 LEU A O 1
ATOM 2234 N N . PRO A 1 305 ? -4.394 15.473 -2.950 1.00 96.31 305 PRO A N 1
ATOM 2235 C CA . PRO A 1 305 ? -4.038 14.471 -3.951 1.00 96.31 305 PRO A CA 1
ATOM 2236 C C . PRO A 1 305 ? -3.233 15.037 -5.120 1.00 96.31 305 PRO A C 1
ATOM 2238 O O . PRO A 1 305 ? -2.262 14.407 -5.522 1.00 96.31 305 PRO A O 1
ATOM 2241 N N . SER A 1 306 ? -3.591 16.221 -5.633 1.00 97.25 306 SER A N 1
ATOM 2242 C CA . SER A 1 306 ? -2.866 16.844 -6.746 1.00 97.25 306 SER A CA 1
ATOM 2243 C C . SER A 1 306 ? -1.423 17.183 -6.378 1.00 97.25 306 SER A C 1
ATOM 2245 O O . SER A 1 306 ? -0.516 16.902 -7.153 1.00 97.25 306 SER A O 1
ATOM 2247 N N . PHE A 1 307 ? -1.191 17.725 -5.180 1.00 97.50 307 PHE A N 1
ATOM 2248 C CA . PHE A 1 307 ? 0.161 17.997 -4.692 1.00 97.50 307 PHE A C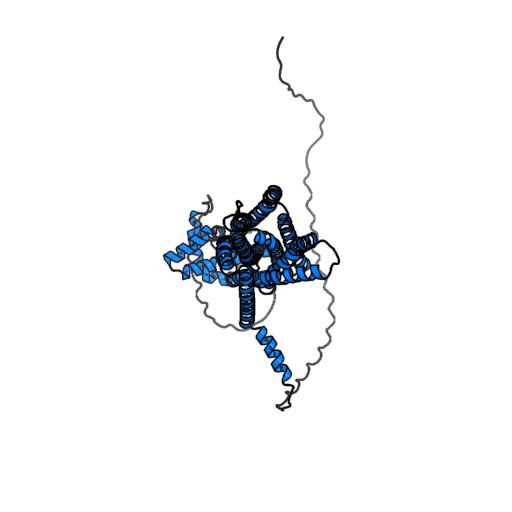A 1
ATOM 2249 C C . PHE A 1 307 ? 0.951 16.704 -4.462 1.00 97.50 307 PHE A C 1
ATOM 2251 O O . PHE A 1 307 ? 2.129 16.631 -4.795 1.00 97.50 307 PHE A O 1
ATOM 2258 N N . GLY A 1 308 ? 0.292 15.659 -3.951 1.00 97.44 308 GLY A N 1
ATOM 2259 C CA . GLY A 1 308 ? 0.893 14.334 -3.824 1.00 97.44 308 GLY A CA 1
ATOM 2260 C C . GLY A 1 308 ? 1.300 13.734 -5.174 1.00 97.44 308 GLY A C 1
ATOM 2261 O O . GLY A 1 308 ? 2.398 13.200 -5.285 1.00 97.44 308 GLY A O 1
ATOM 2262 N N . LEU A 1 309 ? 0.452 13.854 -6.203 1.00 98.00 309 LEU A N 1
ATOM 2263 C CA . LEU A 1 309 ? 0.757 13.415 -7.570 1.00 98.00 309 LEU A CA 1
ATOM 2264 C C . LEU A 1 309 ? 1.910 14.219 -8.176 1.00 98.00 309 LEU A C 1
ATOM 2266 O O . LEU A 1 309 ? 2.826 13.622 -8.728 1.00 98.00 309 LEU A O 1
ATOM 2270 N N . LEU A 1 310 ? 1.897 15.547 -8.033 1.00 97.62 310 LEU A N 1
ATOM 2271 C CA . LEU A 1 310 ? 2.991 16.392 -8.507 1.00 97.62 310 LEU A CA 1
ATOM 2272 C C . LEU A 1 310 ? 4.314 15.998 -7.842 1.00 97.62 310 LEU A C 1
ATOM 2274 O O . LEU A 1 310 ? 5.300 15.787 -8.535 1.00 97.62 310 LEU A O 1
ATOM 2278 N N . GLY A 1 311 ? 4.318 15.810 -6.518 1.00 97.00 311 GLY A N 1
ATOM 2279 C CA . GLY A 1 311 ? 5.490 15.318 -5.795 1.00 97.00 311 GLY A CA 1
ATOM 2280 C C . GLY A 1 311 ? 5.951 13.937 -6.273 1.00 97.00 311 GLY A C 1
ATOM 2281 O O . GLY A 1 311 ? 7.151 13.720 -6.406 1.00 97.00 311 GLY A O 1
ATOM 2282 N N . SER A 1 312 ? 5.011 13.034 -6.576 1.00 97.19 312 SER A N 1
ATOM 2283 C CA . SER A 1 312 ? 5.279 11.711 -7.166 1.00 97.19 312 SER A CA 1
ATOM 2284 C C . SER A 1 312 ? 6.046 11.836 -8.480 1.00 97.19 312 SER A C 1
ATOM 2286 O O . SER A 1 312 ? 7.123 11.266 -8.624 1.00 97.19 312 SER A O 1
ATOM 2288 N N . ILE A 1 313 ? 5.508 12.636 -9.405 1.00 96.50 313 ILE A N 1
ATOM 2289 C CA . ILE A 1 313 ? 6.078 12.877 -10.733 1.00 96.50 313 ILE A CA 1
ATOM 2290 C C . ILE A 1 313 ? 7.455 13.521 -10.607 1.00 96.50 313 ILE A C 1
ATOM 2292 O O . ILE A 1 313 ? 8.404 13.041 -11.212 1.00 96.50 313 ILE A O 1
ATOM 2296 N N . SER A 1 314 ? 7.586 14.582 -9.807 1.00 94.00 314 SER A N 1
ATOM 2297 C CA . SER A 1 314 ? 8.850 15.306 -9.658 1.00 94.00 314 SER A CA 1
ATOM 2298 C C . SER A 1 314 ? 9.945 14.438 -9.049 1.00 94.00 314 SER A C 1
ATOM 2300 O O . SER A 1 314 ? 11.078 14.478 -9.518 1.00 94.00 314 SER A O 1
ATOM 2302 N N . LEU A 1 315 ? 9.628 13.646 -8.020 1.00 92.94 315 LEU A N 1
ATOM 2303 C CA . LEU A 1 315 ? 10.615 12.770 -7.393 1.00 92.94 315 LEU A CA 1
ATOM 2304 C C . LEU A 1 315 ? 11.011 11.615 -8.320 1.00 92.94 315 LEU A C 1
ATOM 2306 O O . LEU A 1 315 ? 12.184 11.248 -8.360 1.00 92.94 315 LEU A O 1
ATOM 2310 N N . HIS A 1 316 ? 10.059 11.082 -9.088 1.00 93.19 316 HIS A N 1
ATOM 2311 C CA . HIS A 1 316 ? 10.343 10.053 -10.078 1.00 93.19 316 HIS A CA 1
ATOM 2312 C C . HIS A 1 316 ? 11.190 10.600 -11.237 1.00 93.19 316 HIS A C 1
ATOM 2314 O O . HIS A 1 316 ? 12.218 10.018 -11.561 1.00 93.19 316 HIS A O 1
ATOM 2320 N N . ALA A 1 317 ? 10.841 11.759 -11.796 1.00 89.88 317 ALA A N 1
ATOM 2321 C CA . ALA A 1 317 ? 11.639 12.432 -12.821 1.00 89.88 317 ALA A CA 1
ATOM 2322 C C . ALA A 1 317 ? 13.056 12.745 -12.338 1.00 89.88 317 ALA A C 1
ATOM 2324 O O . ALA A 1 317 ? 14.024 12.508 -13.055 1.00 89.88 317 ALA A O 1
ATOM 2325 N N . LEU A 1 318 ? 13.193 13.202 -11.090 1.00 87.44 318 LEU A N 1
ATOM 2326 C CA . LEU A 1 318 ? 14.499 13.439 -10.488 1.00 87.44 318 LEU A CA 1
ATOM 2327 C C . LEU A 1 318 ? 15.324 12.153 -10.398 1.00 87.44 318 LEU A C 1
ATOM 2329 O O . LEU A 1 318 ? 16.504 12.180 -10.726 1.00 87.44 318 LEU A O 1
ATOM 2333 N N . TRP A 1 319 ? 14.715 11.036 -9.985 1.00 86.38 319 TRP A N 1
ATOM 2334 C CA . TRP A 1 319 ? 15.375 9.730 -9.979 1.00 86.38 319 TRP A CA 1
ATOM 2335 C C . TRP A 1 319 ? 15.760 9.280 -11.385 1.00 86.38 319 TRP A C 1
ATOM 2337 O O . TRP A 1 319 ? 16.897 8.865 -11.588 1.00 86.38 319 TRP A O 1
ATOM 2347 N N . ASN A 1 320 ? 14.863 9.410 -12.361 1.00 85.31 320 ASN A N 1
ATOM 2348 C CA . ASN A 1 320 ? 15.151 8.982 -13.723 1.00 85.31 320 ASN A CA 1
ATOM 2349 C C . ASN A 1 320 ? 16.273 9.817 -14.355 1.00 85.31 320 ASN A C 1
ATOM 2351 O O . ASN A 1 320 ? 17.151 9.273 -15.011 1.00 85.31 320 ASN A O 1
ATOM 2355 N N . GLY A 1 321 ? 16.339 11.115 -14.046 1.00 80.81 321 GLY A N 1
ATOM 2356 C CA . GLY A 1 321 ? 17.469 11.968 -14.423 1.00 80.81 321 GLY A CA 1
ATOM 2357 C C . GLY A 1 321 ? 18.808 11.532 -13.815 1.00 80.81 321 GLY A C 1
ATOM 2358 O O . GLY A 1 321 ? 19.859 11.826 -14.379 1.00 80.81 321 GLY A O 1
ATOM 2359 N N . THR A 1 322 ? 18.812 10.789 -12.697 1.00 79.31 322 THR A N 1
ATOM 2360 C CA . THR A 1 322 ? 20.066 10.231 -12.155 1.00 79.31 322 THR A CA 1
ATOM 2361 C C . THR A 1 322 ? 20.639 9.102 -13.000 1.00 79.31 322 THR A C 1
ATOM 2363 O O . THR A 1 322 ? 21.826 8.825 -12.860 1.00 79.31 322 THR A O 1
ATOM 2366 N N . ALA A 1 323 ? 19.853 8.490 -13.894 1.00 68.31 323 ALA A N 1
ATOM 2367 C CA . ALA A 1 323 ? 20.339 7.456 -14.805 1.00 68.31 323 ALA A CA 1
ATOM 2368 C C . ALA A 1 323 ? 21.399 7.989 -15.786 1.00 68.31 323 ALA A C 1
ATOM 2370 O O . ALA A 1 323 ? 22.244 7.230 -16.244 1.00 68.31 323 ALA A O 1
ATOM 2371 N N . SER A 1 324 ? 21.410 9.300 -16.056 1.00 72.31 324 SER A N 1
ATOM 2372 C CA . SER A 1 324 ? 22.447 9.963 -16.860 1.00 72.31 324 SER A CA 1
ATOM 2373 C C . SER A 1 324 ? 23.748 10.225 -16.081 1.00 72.31 324 SER A C 1
ATOM 2375 O O . SER A 1 324 ? 24.749 10.651 -16.661 1.00 72.31 324 SER A O 1
ATOM 2377 N N . LEU A 1 325 ? 23.753 10.010 -14.759 1.00 78.94 325 LEU A N 1
ATOM 2378 C CA . LEU A 1 325 ? 24.931 10.164 -13.908 1.00 78.94 325 LEU A CA 1
ATOM 2379 C C . LEU A 1 325 ? 25.694 8.841 -13.818 1.00 78.94 325 LEU A C 1
ATOM 2381 O O . LEU A 1 325 ? 25.110 7.780 -13.636 1.00 78.94 325 LEU A O 1
ATOM 2385 N N . HIS A 1 326 ? 27.023 8.920 -13.839 1.00 78.38 326 HIS A N 1
ATOM 2386 C CA . HIS A 1 326 ? 27.895 7.748 -13.773 1.00 78.38 326 HIS A CA 1
ATOM 2387 C C . HIS A 1 326 ? 28.746 7.754 -12.494 1.00 78.38 326 HIS A C 1
ATOM 2389 O O . HIS A 1 326 ? 29.082 8.809 -11.944 1.00 78.38 326 HIS A O 1
ATOM 2395 N N . GLY A 1 327 ? 29.108 6.562 -12.009 1.00 83.25 327 GLY A N 1
ATOM 2396 C CA . GLY A 1 327 ? 30.056 6.375 -10.907 1.00 83.25 327 GLY A CA 1
ATOM 2397 C C . GLY A 1 327 ? 29.667 7.097 -9.608 1.00 83.25 327 GLY A C 1
ATOM 2398 O O . GLY A 1 327 ? 28.574 6.914 -9.070 1.00 83.25 327 GLY A O 1
ATOM 2399 N N . LEU A 1 328 ? 30.583 7.918 -9.080 1.00 86.44 328 LEU A N 1
ATOM 2400 C CA . LEU A 1 328 ? 30.417 8.601 -7.790 1.00 86.44 328 LEU A CA 1
ATOM 2401 C C . LEU A 1 328 ? 29.245 9.591 -7.766 1.00 86.44 328 LEU A C 1
ATOM 2403 O O . LEU A 1 328 ? 28.652 9.783 -6.707 1.00 86.44 328 LEU A O 1
ATOM 2407 N N . ALA A 1 329 ? 28.888 10.200 -8.901 1.00 86.44 329 ALA A N 1
ATOM 2408 C CA . ALA A 1 329 ? 27.782 11.155 -8.964 1.00 86.44 329 ALA A CA 1
ATOM 2409 C C . ALA A 1 329 ? 26.428 10.467 -8.723 1.00 86.44 329 ALA A C 1
ATOM 2411 O O . ALA A 1 329 ? 25.648 10.925 -7.887 1.00 86.44 329 ALA A O 1
ATOM 2412 N N . PHE A 1 330 ? 26.188 9.323 -9.378 1.00 85.50 330 PHE A N 1
ATOM 2413 C CA . PHE A 1 330 ? 25.010 8.485 -9.127 1.00 85.50 330 PHE A CA 1
ATOM 2414 C C . PHE A 1 330 ? 24.946 8.056 -7.656 1.00 85.50 330 PHE A C 1
ATOM 2416 O O . PHE A 1 330 ? 23.926 8.239 -6.988 1.00 85.50 330 PHE A O 1
ATOM 2423 N N . LEU A 1 331 ? 26.066 7.554 -7.119 1.00 87.00 331 LEU A N 1
ATOM 2424 C CA . LEU A 1 331 ? 26.137 7.102 -5.731 1.00 87.00 331 LEU A CA 1
ATOM 2425 C C . LEU A 1 331 ? 25.879 8.242 -4.732 1.00 87.00 331 LEU A C 1
ATOM 2427 O O . LEU A 1 331 ? 25.201 8.028 -3.727 1.00 87.00 331 LEU A O 1
ATOM 2431 N N . ALA A 1 332 ? 26.373 9.452 -5.006 1.00 89.38 332 ALA A N 1
ATOM 2432 C CA . ALA A 1 332 ? 26.136 10.624 -4.170 1.00 89.38 332 ALA A CA 1
ATOM 2433 C C . ALA A 1 332 ? 24.650 11.006 -4.142 1.00 89.38 332 ALA A C 1
ATOM 2435 O O . ALA A 1 332 ? 24.099 11.184 -3.057 1.00 89.38 332 ALA A O 1
ATOM 2436 N N . VAL A 1 333 ? 23.971 11.070 -5.295 1.00 87.06 333 VAL A N 1
ATOM 2437 C CA . VAL A 1 333 ? 22.524 11.356 -5.320 1.00 87.06 333 VAL A CA 1
ATOM 2438 C C . VAL A 1 333 ? 21.741 10.244 -4.622 1.00 87.06 333 VAL A C 1
ATOM 2440 O O . VAL A 1 333 ? 20.855 10.515 -3.809 1.00 87.06 333 VAL A O 1
ATOM 2443 N N . TYR A 1 334 ? 22.107 8.984 -4.852 1.00 87.38 334 TYR A N 1
ATOM 2444 C CA . TYR A 1 334 ? 21.478 7.855 -4.180 1.00 87.38 334 TYR A CA 1
ATOM 2445 C C . TYR A 1 334 ? 21.613 7.935 -2.646 1.00 87.38 334 TYR A C 1
ATOM 2447 O O . TYR A 1 334 ? 20.610 7.872 -1.933 1.00 87.38 334 TYR A O 1
ATOM 2455 N N . LEU A 1 335 ? 22.830 8.112 -2.118 1.00 91.00 335 LEU A N 1
ATOM 2456 C CA . LEU A 1 335 ? 23.090 8.087 -0.673 1.00 91.00 335 LEU A CA 1
ATOM 2457 C C . LEU A 1 335 ? 22.670 9.366 0.055 1.00 91.00 335 LEU A C 1
ATOM 2459 O O . LEU A 1 335 ? 22.269 9.289 1.214 1.00 91.00 335 LEU A O 1
ATOM 2463 N N . LEU A 1 336 ? 22.772 10.531 -0.587 1.00 91.56 336 LEU A N 1
ATOM 2464 C CA . LEU A 1 336 ? 22.506 11.822 0.058 1.00 91.56 336 LEU A CA 1
ATOM 2465 C C . LEU A 1 336 ? 21.065 12.299 -0.127 1.00 91.56 336 LEU A C 1
ATOM 2467 O O . LEU A 1 336 ? 20.588 13.091 0.683 1.00 91.56 336 LEU A O 1
ATOM 2471 N N . LEU A 1 337 ? 20.361 11.815 -1.154 1.00 88.25 337 LEU A N 1
ATOM 2472 C CA . LEU A 1 337 ? 18.982 12.213 -1.432 1.00 88.25 337 LEU A CA 1
ATOM 2473 C C . LEU A 1 337 ? 18.011 11.035 -1.338 1.00 88.25 337 LEU A C 1
ATOM 2475 O O . LEU A 1 337 ? 17.074 11.079 -0.538 1.00 88.25 337 LEU A O 1
ATOM 2479 N N . MET A 1 338 ? 18.230 9.969 -2.111 1.00 87.62 338 MET A N 1
ATOM 2480 C CA . MET A 1 338 ? 17.237 8.896 -2.229 1.00 87.62 338 MET A CA 1
ATOM 2481 C C . MET A 1 338 ? 17.099 8.075 -0.941 1.00 87.62 338 MET A C 1
ATOM 2483 O O . MET A 1 338 ? 15.995 7.908 -0.414 1.00 87.62 338 MET A O 1
ATOM 2487 N N . ALA A 1 339 ? 18.218 7.598 -0.392 1.00 91.38 339 ALA A N 1
ATOM 2488 C CA . ALA A 1 339 ? 18.217 6.803 0.830 1.00 91.38 339 ALA A CA 1
ATOM 2489 C C . ALA A 1 339 ? 17.641 7.577 2.041 1.00 91.38 339 ALA A C 1
ATOM 2491 O O . ALA A 1 339 ? 16.788 7.011 2.732 1.00 91.38 339 ALA A O 1
ATOM 2492 N N . PRO A 1 340 ? 17.978 8.863 2.281 1.00 94.62 340 PRO A N 1
ATOM 2493 C CA . PRO A 1 340 ? 17.362 9.657 3.345 1.00 94.62 340 PRO A CA 1
ATOM 2494 C C . PRO A 1 340 ? 15.864 9.905 3.150 1.00 94.62 340 PRO A C 1
ATOM 2496 O O . PRO A 1 340 ? 15.113 9.842 4.127 1.00 94.62 340 PRO A O 1
ATOM 2499 N N . LEU A 1 341 ? 15.395 10.142 1.918 1.00 93.25 341 LEU A N 1
ATOM 2500 C CA . LEU A 1 341 ? 13.962 10.285 1.630 1.00 93.25 341 LEU A CA 1
ATOM 2501 C C . LEU A 1 341 ? 13.205 8.981 1.902 1.00 93.25 341 LEU A C 1
ATOM 2503 O O . LEU A 1 341 ? 12.176 8.992 2.584 1.00 93.25 341 LEU A O 1
ATOM 2507 N N . CYS A 1 342 ? 13.746 7.850 1.445 1.00 92.88 342 CYS A N 1
ATOM 2508 C CA . CYS A 1 342 ? 13.191 6.528 1.722 1.00 92.88 342 CYS A CA 1
ATOM 2509 C C . CYS A 1 342 ? 13.154 6.239 3.231 1.00 92.88 342 CYS A C 1
ATOM 2511 O O . CYS A 1 342 ? 12.105 5.881 3.774 1.00 92.88 342 CYS A O 1
ATOM 2513 N N . ALA A 1 343 ? 14.261 6.480 3.940 1.00 95.31 343 ALA A N 1
ATOM 2514 C CA . ALA A 1 343 ? 14.349 6.309 5.388 1.00 95.31 343 ALA A CA 1
ATOM 2515 C C . ALA A 1 343 ? 13.355 7.209 6.139 1.00 95.31 343 ALA A C 1
ATOM 2517 O O . ALA A 1 343 ? 12.701 6.752 7.078 1.00 95.31 343 ALA A O 1
ATOM 2518 N N . SER A 1 344 ? 13.181 8.458 5.698 1.00 95.38 344 SER A N 1
ATOM 2519 C CA . SER A 1 344 ? 12.218 9.406 6.270 1.00 95.38 344 SER A CA 1
ATOM 2520 C C . SER A 1 344 ? 10.779 8.940 6.073 1.00 95.38 344 SER A C 1
ATOM 2522 O O . SER A 1 344 ? 9.975 9.013 7.004 1.00 95.38 344 SER A O 1
ATOM 2524 N N . LEU A 1 345 ? 10.449 8.403 4.894 1.00 93.38 345 LEU A N 1
ATOM 2525 C CA . LEU A 1 345 ? 9.133 7.829 4.634 1.00 93.38 345 LEU A CA 1
ATOM 2526 C C . LEU A 1 345 ? 8.893 6.592 5.510 1.00 93.38 345 LEU A C 1
ATOM 2528 O O . LEU A 1 345 ? 7.859 6.504 6.176 1.00 93.38 345 LEU A O 1
ATOM 2532 N N . ILE A 1 346 ? 9.851 5.662 5.576 1.00 94.94 346 ILE A N 1
ATOM 2533 C CA . ILE A 1 346 ? 9.768 4.479 6.445 1.00 94.94 346 ILE A CA 1
ATOM 2534 C C . ILE A 1 346 ? 9.560 4.914 7.899 1.00 94.94 346 ILE A C 1
ATOM 2536 O O . ILE A 1 346 ? 8.609 4.464 8.542 1.00 94.94 346 ILE A O 1
ATOM 2540 N N . TRP A 1 347 ? 10.378 5.840 8.399 1.00 96.38 347 TRP A N 1
ATOM 2541 C CA . TRP A 1 347 ? 10.241 6.397 9.741 1.00 96.38 347 TRP A CA 1
ATOM 2542 C C . TRP A 1 347 ? 8.851 6.999 9.968 1.00 96.38 347 TRP A C 1
ATOM 2544 O O . TRP A 1 347 ? 8.191 6.640 10.945 1.00 96.38 347 TRP A O 1
ATOM 2554 N N . LEU A 1 348 ? 8.362 7.838 9.048 1.00 94.75 348 LEU A N 1
ATOM 2555 C CA . LEU A 1 348 ? 7.045 8.469 9.131 1.00 94.75 348 LEU A CA 1
ATOM 2556 C C . LEU A 1 348 ? 5.931 7.419 9.228 1.00 94.75 348 LEU A C 1
ATOM 2558 O O . LEU A 1 348 ? 5.046 7.534 10.078 1.00 94.75 348 LEU A O 1
ATOM 2562 N N . THR A 1 349 ? 5.976 6.372 8.398 1.00 94.56 349 THR A N 1
ATOM 2563 C CA . THR A 1 349 ? 4.953 5.314 8.403 1.00 94.56 349 THR A CA 1
ATOM 2564 C C . THR A 1 349 ? 4.977 4.480 9.684 1.00 94.56 349 THR A C 1
ATOM 2566 O O . THR A 1 349 ? 3.921 4.216 10.269 1.00 94.56 349 THR A O 1
ATOM 2569 N N . VAL A 1 350 ? 6.166 4.112 10.171 1.00 95.44 350 VAL A N 1
ATOM 2570 C CA . VAL A 1 350 ? 6.351 3.355 11.418 1.00 95.44 350 VAL A CA 1
ATOM 2571 C C . VAL A 1 350 ? 5.907 4.189 12.619 1.00 95.44 350 VAL A C 1
ATOM 2573 O O . VAL A 1 350 ? 5.154 3.703 13.473 1.00 95.44 350 VAL A O 1
ATOM 2576 N N . TRP A 1 351 ? 6.308 5.460 12.665 1.00 95.69 351 TRP A N 1
ATOM 2577 C CA . TRP A 1 351 ? 5.901 6.409 13.696 1.00 95.69 351 TRP A CA 1
ATOM 2578 C C . TRP A 1 351 ? 4.384 6.602 13.708 1.00 95.69 351 TRP A C 1
ATOM 2580 O O . TRP A 1 351 ? 3.756 6.477 14.767 1.00 95.69 351 TRP A O 1
ATOM 2590 N N . TYR A 1 352 ? 3.775 6.834 12.542 1.00 93.62 352 TYR A N 1
ATOM 2591 C CA . TYR A 1 352 ? 2.335 7.051 12.417 1.00 93.62 352 TYR A CA 1
ATOM 2592 C C . TYR A 1 352 ? 1.542 5.803 12.816 1.00 93.62 352 TYR A C 1
ATOM 2594 O O . TYR A 1 352 ? 0.575 5.893 13.574 1.00 93.62 352 TYR A O 1
ATOM 2602 N N . ARG A 1 353 ? 2.000 4.612 12.413 1.00 94.44 353 ARG A N 1
ATOM 2603 C CA . ARG A 1 353 ? 1.442 3.329 12.865 1.00 94.44 353 ARG A CA 1
ATOM 2604 C C . ARG A 1 353 ? 1.486 3.197 14.389 1.00 94.44 353 ARG A C 1
ATOM 2606 O O . ARG A 1 353 ? 0.492 2.810 15.005 1.00 94.44 353 ARG A O 1
ATOM 2613 N N . GLY A 1 354 ? 2.611 3.547 15.013 1.00 94.50 354 GLY A N 1
ATOM 2614 C CA . GLY A 1 354 ? 2.746 3.574 16.471 1.00 94.50 354 GLY A CA 1
ATOM 2615 C C . GLY A 1 354 ? 1.806 4.587 17.130 1.00 94.50 354 GLY A C 1
ATOM 2616 O O . GLY A 1 354 ? 1.173 4.282 18.143 1.00 94.50 354 GLY A O 1
ATOM 2617 N N . ARG A 1 355 ? 1.656 5.778 16.536 1.00 93.56 355 ARG A N 1
ATOM 2618 C CA . ARG A 1 355 ? 0.721 6.812 16.999 1.00 93.56 355 ARG A CA 1
ATOM 2619 C C . ARG A 1 355 ? -0.725 6.327 16.947 1.00 93.56 355 ARG A C 1
ATOM 2621 O O . ARG A 1 355 ? -1.435 6.517 17.930 1.00 93.56 355 ARG A O 1
ATOM 2628 N N . MET A 1 356 ? -1.135 5.667 15.862 1.00 92.88 356 MET A N 1
ATOM 2629 C CA . MET A 1 356 ? -2.475 5.087 15.727 1.00 92.88 356 MET A CA 1
ATOM 2630 C C . MET A 1 356 ? -2.757 4.046 16.808 1.00 92.88 356 MET A C 1
ATOM 2632 O O . MET A 1 356 ? -3.812 4.085 17.433 1.00 92.88 356 MET A O 1
ATOM 2636 N N . LEU A 1 357 ? -1.810 3.142 17.069 1.00 94.44 357 LEU A N 1
ATOM 2637 C CA . LEU A 1 357 ? -1.958 2.130 18.115 1.00 94.44 357 LEU A CA 1
ATOM 2638 C C . LEU A 1 357 ? -2.108 2.754 19.512 1.00 94.44 357 LEU A C 1
ATOM 2640 O O . LEU A 1 357 ? -2.965 2.320 20.282 1.00 94.44 357 LEU A O 1
ATOM 2644 N N . ARG A 1 358 ? -1.344 3.814 19.816 1.00 94.38 358 ARG A N 1
ATOM 2645 C CA . ARG A 1 358 ? -1.522 4.597 21.053 1.00 94.38 358 ARG A CA 1
ATOM 2646 C C . ARG A 1 358 ? -2.903 5.247 21.115 1.00 94.38 358 ARG A C 1
ATOM 2648 O O . ARG A 1 358 ? -3.591 5.108 22.116 1.00 94.38 358 ARG A O 1
ATOM 2655 N N . THR A 1 359 ? -3.353 5.867 20.026 1.00 93.88 359 THR A N 1
ATOM 2656 C CA . THR A 1 359 ? -4.696 6.458 19.950 1.00 93.88 359 THR A CA 1
ATOM 2657 C C . THR A 1 359 ? -5.794 5.424 20.196 1.00 93.88 359 THR A C 1
ATOM 2659 O O . THR A 1 359 ? -6.740 5.712 20.924 1.00 93.88 359 THR A O 1
ATOM 2662 N N . VAL A 1 360 ? -5.670 4.212 19.643 1.00 95.25 360 VAL A N 1
ATOM 2663 C CA . VAL A 1 360 ? -6.621 3.120 19.905 1.00 95.25 360 VAL A CA 1
ATOM 2664 C C . VAL A 1 360 ? -6.659 2.786 21.394 1.00 95.25 360 VAL A C 1
ATOM 2666 O O . VAL A 1 360 ? -7.745 2.716 21.962 1.00 95.25 360 VAL A O 1
ATOM 2669 N N . ARG A 1 361 ? -5.492 2.644 22.033 1.00 94.50 361 ARG A N 1
ATOM 2670 C CA . ARG A 1 361 ? -5.387 2.385 23.474 1.00 94.50 361 ARG A CA 1
ATOM 2671 C C . ARG A 1 361 ? -6.096 3.457 24.303 1.00 94.50 361 ARG A C 1
ATOM 2673 O O . ARG A 1 361 ? -6.948 3.142 25.130 1.00 94.50 361 ARG A O 1
ATOM 2680 N N . ASP A 1 362 ? -5.749 4.717 24.066 1.00 94.25 362 ASP A N 1
ATOM 2681 C CA . ASP A 1 362 ? -6.201 5.837 24.892 1.00 94.25 362 ASP A CA 1
ATOM 2682 C C . ASP A 1 362 ? -7.708 6.087 24.726 1.00 94.25 362 ASP A C 1
ATOM 2684 O O . ASP A 1 362 ? -8.415 6.382 25.691 1.00 94.25 362 ASP A O 1
ATOM 2688 N N . VAL A 1 363 ? -8.228 5.930 23.504 1.00 95.38 363 VAL A N 1
ATOM 2689 C CA . VAL A 1 363 ? -9.661 6.084 23.230 1.00 95.38 363 VAL A CA 1
ATOM 2690 C C . VAL A 1 363 ? -10.463 4.909 23.784 1.00 95.38 363 VAL A C 1
ATOM 2692 O O . VAL A 1 363 ? -11.498 5.142 24.408 1.00 95.38 363 VAL A O 1
ATOM 2695 N N . LEU A 1 364 ? -9.994 3.666 23.620 1.00 95.62 364 LEU A N 1
ATOM 2696 C CA . LEU A 1 364 ? -10.658 2.503 24.219 1.00 95.62 364 LEU A CA 1
ATOM 2697 C C . LEU A 1 364 ? -10.658 2.558 25.746 1.00 95.62 364 LEU A C 1
ATOM 2699 O O . LEU A 1 364 ? -11.621 2.102 26.349 1.00 95.62 364 LEU A O 1
ATOM 2703 N N . GLY A 1 365 ? -9.662 3.191 26.375 1.00 93.50 365 GLY A N 1
ATOM 2704 C CA . GLY A 1 365 ? -9.672 3.444 27.818 1.00 93.50 365 GLY A CA 1
ATOM 2705 C C . GLY A 1 365 ? -10.907 4.225 28.293 1.00 93.50 365 GLY A C 1
ATOM 2706 O O . GLY A 1 365 ? -11.425 3.963 29.375 1.00 93.50 365 GLY A O 1
ATOM 2707 N N . ARG A 1 366 ? -11.458 5.123 27.462 1.00 93.81 366 ARG A N 1
ATOM 2708 C CA . ARG A 1 366 ? -12.697 5.858 27.786 1.00 93.81 366 ARG A CA 1
ATOM 2709 C C . ARG A 1 366 ? -13.939 4.973 27.701 1.00 93.81 366 ARG A C 1
ATOM 2711 O O . ARG A 1 366 ? -14.827 5.093 28.536 1.00 93.81 366 ARG A O 1
ATOM 2718 N N . TYR A 1 367 ? -13.984 4.070 26.723 1.00 94.69 367 TYR A N 1
ATOM 2719 C CA . TYR A 1 367 ? -15.030 3.045 26.645 1.00 94.69 367 TYR A CA 1
ATOM 2720 C C . TYR A 1 367 ? -14.900 2.029 27.785 1.00 94.69 367 TYR A C 1
ATOM 2722 O O . TYR A 1 367 ? -15.911 1.501 28.246 1.00 94.69 367 TYR A O 1
ATOM 2730 N N . ALA A 1 368 ? -13.680 1.804 28.284 1.00 94.50 368 ALA A N 1
ATOM 2731 C CA . ALA A 1 368 ? -13.448 0.955 29.441 1.00 94.50 368 ALA A CA 1
ATOM 2732 C C . ALA A 1 368 ? -14.043 1.546 30.721 1.00 94.50 368 ALA A C 1
ATOM 2734 O O . ALA A 1 368 ? -14.727 0.846 31.460 1.00 94.50 368 ALA A O 1
ATOM 2735 N N . ALA A 1 369 ? -13.875 2.855 30.930 1.00 92.31 369 ALA A N 1
ATOM 2736 C CA . ALA A 1 369 ? -14.504 3.572 32.041 1.00 92.31 369 ALA A CA 1
ATOM 2737 C C . ALA A 1 369 ? -16.048 3.520 32.007 1.00 92.31 369 ALA A C 1
ATOM 2739 O O . ALA A 1 369 ? -16.693 3.711 33.030 1.00 92.31 369 ALA A O 1
ATOM 2740 N N . GLN A 1 370 ? -16.638 3.246 30.841 1.00 92.62 370 GLN A N 1
ATOM 2741 C CA . GLN A 1 370 ? -18.083 3.098 30.635 1.00 92.62 370 GLN A CA 1
ATOM 2742 C C . GLN A 1 370 ? -18.546 1.627 30.633 1.00 92.62 370 GLN A C 1
ATOM 2744 O O . GLN A 1 370 ? -19.715 1.356 30.377 1.00 92.62 370 GLN A O 1
ATOM 2749 N N . GLY A 1 371 ? -17.645 0.667 30.866 1.00 92.12 371 GLY A N 1
ATOM 2750 C CA . GLY A 1 371 ? -17.972 -0.762 30.935 1.00 92.12 371 GLY A CA 1
ATOM 2751 C C . GLY A 1 371 ? -18.181 -1.465 29.586 1.00 92.12 371 GLY A C 1
ATOM 2752 O O . GLY A 1 371 ? -18.572 -2.635 29.564 1.00 92.12 371 GLY A O 1
ATOM 2753 N N . TRP A 1 372 ? -17.908 -0.801 28.456 1.00 93.38 372 TRP A N 1
ATOM 2754 C CA . TRP A 1 372 ? -18.014 -1.416 27.123 1.00 93.38 372 TRP A CA 1
ATOM 2755 C C . TRP A 1 372 ? -16.904 -2.433 26.856 1.00 93.38 372 TRP A C 1
ATOM 2757 O O . TRP A 1 372 ? -17.156 -3.458 26.222 1.00 93.38 372 TRP A O 1
ATOM 2767 N N . VAL A 1 373 ? -15.702 -2.145 27.357 1.00 94.50 373 VAL A N 1
ATOM 2768 C CA . VAL A 1 373 ? -14.500 -2.985 27.277 1.00 94.50 373 VAL A CA 1
ATOM 2769 C C . VAL A 1 373 ? -13.793 -3.009 28.639 1.00 94.50 373 VAL A C 1
ATOM 2771 O O . VAL A 1 373 ? -14.039 -2.155 29.482 1.00 94.50 373 VAL A O 1
ATOM 2774 N N . THR A 1 374 ? -12.915 -3.966 28.902 1.00 93.06 374 THR A N 1
ATOM 2775 C CA . THR A 1 374 ? -12.094 -3.995 30.118 1.00 93.06 374 THR A CA 1
ATOM 2776 C C . THR A 1 374 ? -10.884 -3.051 29.996 1.00 93.06 374 THR A C 1
ATOM 2778 O O . THR A 1 374 ? -10.381 -2.795 28.896 1.00 93.06 374 THR A O 1
ATOM 2781 N N . PRO A 1 375 ? -10.338 -2.535 31.111 1.00 92.19 375 PRO A N 1
ATOM 2782 C CA . PRO A 1 375 ? -9.101 -1.752 31.071 1.00 92.19 375 PRO A CA 1
ATOM 2783 C C . PRO A 1 375 ? -7.910 -2.542 30.504 1.00 92.19 375 PRO A C 1
ATOM 2785 O O . PRO A 1 375 ? -7.103 -1.998 29.747 1.00 92.19 375 PRO A O 1
ATOM 2788 N N . ALA A 1 376 ? -7.825 -3.838 30.827 1.00 92.19 376 ALA A N 1
ATOM 2789 C CA . ALA A 1 376 ? -6.768 -4.722 30.343 1.00 92.19 376 ALA A CA 1
ATOM 2790 C C . ALA A 1 376 ? -6.839 -4.907 28.823 1.00 92.19 376 ALA A C 1
ATOM 2792 O O . ALA A 1 376 ? -5.823 -4.779 28.138 1.00 92.19 376 ALA A O 1
ATOM 2793 N N . GLU A 1 377 ? -8.030 -5.151 28.266 1.00 93.31 377 GLU A N 1
ATOM 2794 C CA . GLU A 1 377 ? -8.156 -5.287 26.817 1.00 93.31 377 GLU A CA 1
ATOM 2795 C C . GLU A 1 377 ? -7.939 -3.957 26.091 1.00 93.31 377 GLU A C 1
ATOM 2797 O O . GLU A 1 377 ? -7.249 -3.947 25.075 1.00 93.31 377 GLU A O 1
ATOM 2802 N N . ALA A 1 378 ? -8.421 -2.827 26.625 1.00 93.62 378 ALA A N 1
ATOM 2803 C CA . ALA A 1 378 ? -8.146 -1.507 26.056 1.00 93.62 378 ALA A CA 1
ATOM 2804 C C . ALA A 1 378 ? -6.635 -1.239 25.973 1.00 93.62 378 ALA A C 1
ATOM 2806 O O . ALA A 1 378 ? -6.139 -0.794 24.934 1.00 93.62 378 ALA A O 1
ATOM 2807 N N . TRP A 1 379 ? -5.889 -1.589 27.030 1.00 92.12 379 TRP A N 1
ATOM 2808 C CA . TRP A 1 379 ? -4.430 -1.519 27.040 1.00 92.12 379 TRP A CA 1
ATOM 2809 C C . TRP A 1 379 ? -3.806 -2.436 25.976 1.00 92.12 379 TRP A C 1
ATOM 2811 O O . TRP A 1 379 ? -3.007 -1.987 25.147 1.00 92.12 379 TRP A O 1
ATOM 2821 N N . GLY A 1 380 ? -4.220 -3.707 25.953 1.00 92.06 380 GLY A N 1
ATOM 2822 C CA . GLY A 1 380 ? -3.714 -4.730 25.036 1.00 92.06 380 GLY A CA 1
ATOM 2823 C C . GLY A 1 380 ? -3.970 -4.431 23.560 1.00 92.06 380 GLY A C 1
ATOM 2824 O O . GLY A 1 380 ? -3.137 -4.747 22.709 1.00 92.06 380 GLY A O 1
ATOM 2825 N N . MET A 1 381 ? -5.072 -3.747 23.241 1.00 93.00 381 MET A N 1
ATOM 2826 C CA . MET A 1 381 ? -5.385 -3.312 21.879 1.00 93.00 381 MET A CA 1
ATOM 2827 C C . MET A 1 381 ? -4.337 -2.340 21.323 1.00 93.00 381 MET A C 1
ATOM 2829 O O . MET A 1 381 ? -4.195 -2.258 20.107 1.00 93.00 381 MET A O 1
ATOM 2833 N N . GLY A 1 382 ? -3.542 -1.662 22.152 1.00 93.00 382 GLY A N 1
ATOM 2834 C CA . GLY A 1 382 ? -2.408 -0.853 21.692 1.00 93.00 382 GLY A CA 1
ATOM 2835 C C . GLY A 1 382 ? -1.213 -1.661 21.161 1.00 93.00 382 GLY A C 1
ATOM 2836 O O . GLY A 1 382 ? -0.275 -1.073 20.629 1.00 93.00 382 GLY A O 1
ATOM 2837 N N . SER A 1 383 ? -1.211 -2.994 21.276 1.00 94.00 383 SER A N 1
ATOM 2838 C CA . SER A 1 383 ? -0.085 -3.847 20.879 1.00 94.00 383 SER A CA 1
ATOM 2839 C C . SER A 1 383 ? -0.500 -4.945 19.904 1.00 94.00 383 SER A C 1
ATOM 2841 O O . SER A 1 383 ? -1.307 -5.822 20.210 1.00 94.00 383 SER A O 1
ATOM 2843 N N . MET A 1 384 ? 0.120 -4.962 18.721 1.00 93.44 384 MET A N 1
ATOM 2844 C CA . MET A 1 384 ? -0.128 -6.016 17.728 1.00 93.44 384 MET A CA 1
ATOM 2845 C C . MET A 1 384 ? 0.330 -7.402 18.201 1.00 93.44 384 MET A C 1
ATOM 2847 O O . MET A 1 384 ? -0.275 -8.400 17.808 1.00 93.44 384 MET A O 1
ATOM 2851 N N . ALA A 1 385 ? 1.356 -7.472 19.056 1.00 94.31 385 ALA A N 1
ATOM 2852 C CA . ALA A 1 385 ? 1.824 -8.727 19.640 1.00 94.31 385 ALA A CA 1
ATOM 2853 C C . ALA A 1 385 ? 0.775 -9.312 20.600 1.00 94.31 385 ALA A C 1
ATOM 2855 O O . ALA A 1 385 ? 0.420 -10.484 20.483 1.00 94.31 385 ALA A O 1
ATOM 2856 N N . VAL A 1 386 ? 0.198 -8.473 21.470 1.00 95.00 386 VAL A N 1
ATOM 2857 C CA . VAL A 1 386 ? -0.885 -8.872 22.387 1.00 95.00 386 VAL A CA 1
ATOM 2858 C C . VAL A 1 386 ? -2.119 -9.326 21.607 1.00 95.00 386 VAL A C 1
ATOM 2860 O O . VAL A 1 386 ? -2.669 -10.390 21.890 1.00 95.00 386 VAL A O 1
ATOM 2863 N N . ARG A 1 387 ? -2.505 -8.588 20.557 1.00 95.38 387 ARG A N 1
ATOM 2864 C CA . ARG A 1 387 ? -3.609 -8.984 19.667 1.00 95.38 387 ARG A CA 1
ATOM 2865 C C . ARG A 1 387 ? -3.371 -10.343 19.001 1.00 95.38 387 ARG A C 1
ATOM 2867 O O . ARG A 1 387 ? -4.316 -11.111 18.822 1.00 95.38 387 ARG A O 1
ATOM 2874 N N . SER A 1 388 ? -2.131 -10.642 18.601 1.00 95.81 388 SER A N 1
ATOM 2875 C CA . SER A 1 388 ? -1.786 -11.955 18.043 1.00 95.81 388 SER A CA 1
ATOM 2876 C C . SER A 1 388 ? -1.908 -13.048 19.092 1.00 95.81 388 SER A C 1
ATOM 2878 O O . SER A 1 388 ? -2.652 -13.996 18.868 1.00 95.81 388 SER A O 1
ATOM 2880 N N . ARG A 1 389 ? -1.301 -12.852 20.268 1.00 96.88 389 ARG A N 1
ATOM 2881 C CA . ARG A 1 389 ? -1.369 -13.799 21.385 1.00 96.88 389 ARG A CA 1
ATOM 2882 C C . ARG A 1 389 ? -2.811 -14.121 21.782 1.00 96.88 389 ARG A C 1
ATOM 2884 O O . ARG A 1 389 ? -3.123 -15.284 21.996 1.00 96.88 389 ARG A O 1
ATOM 2891 N N . ALA A 1 390 ? -3.703 -13.130 21.817 1.00 97.00 390 ALA A N 1
ATOM 2892 C CA . ALA A 1 390 ? -5.126 -13.348 22.089 1.00 97.00 390 ALA A CA 1
ATOM 2893 C C . ALA A 1 390 ? -5.788 -14.287 21.062 1.00 97.00 390 ALA A C 1
ATOM 2895 O O . ALA A 1 390 ? -6.523 -15.199 21.435 1.00 97.00 390 ALA A O 1
ATOM 2896 N N . ARG A 1 391 ? -5.501 -14.101 19.766 1.00 97.50 391 ARG A N 1
ATOM 2897 C CA . ARG A 1 391 ? -6.018 -14.976 18.699 1.00 97.50 391 ARG A CA 1
ATOM 2898 C C . ARG A 1 391 ? -5.400 -16.372 18.758 1.00 97.50 391 ARG A C 1
ATOM 2900 O O . ARG A 1 391 ? -6.097 -17.346 18.491 1.00 97.50 391 ARG A O 1
ATOM 2907 N N . ASP A 1 392 ? -4.124 -16.472 19.114 1.00 97.69 392 ASP A N 1
ATOM 2908 C CA . ASP A 1 392 ? -3.419 -17.749 19.234 1.00 97.69 392 ASP A CA 1
ATOM 2909 C C . ASP A 1 392 ? -3.914 -18.560 20.440 1.00 97.69 392 ASP A C 1
ATOM 2911 O O . ASP A 1 392 ? -4.077 -19.772 20.326 1.00 97.69 392 ASP A O 1
ATOM 2915 N N . LEU A 1 393 ? -4.235 -17.904 21.562 1.00 97.56 393 LEU A N 1
ATOM 2916 C CA . LEU A 1 393 ? -4.894 -18.538 22.710 1.00 97.56 393 LEU A CA 1
ATOM 2917 C C . LEU A 1 393 ? -6.275 -19.079 22.326 1.00 97.56 393 LEU A C 1
ATOM 2919 O O . LEU A 1 393 ? -6.550 -20.254 22.545 1.00 97.56 393 LEU A O 1
ATOM 2923 N N . ALA A 1 394 ? -7.108 -18.265 21.671 1.00 97.69 394 ALA A N 1
ATOM 2924 C CA . ALA A 1 394 ? -8.424 -18.701 21.202 1.00 97.69 394 ALA A CA 1
ATOM 2925 C C . ALA A 1 394 ? -8.343 -19.861 20.199 1.00 97.69 394 ALA A C 1
ATOM 2927 O O . ALA A 1 394 ? -9.179 -20.760 20.223 1.00 97.69 394 ALA A O 1
ATOM 2928 N N . ARG A 1 395 ? -7.311 -19.870 19.343 1.00 97.94 395 ARG A N 1
ATOM 2929 C CA . ARG A 1 395 ? -7.050 -20.975 18.411 1.00 97.94 395 ARG A CA 1
ATOM 2930 C C . ARG A 1 395 ? -6.736 -22.282 19.127 1.00 97.94 395 ARG A C 1
ATOM 2932 O O . ARG A 1 395 ? -7.177 -23.326 18.666 1.00 97.94 395 ARG A O 1
ATOM 2939 N N . ARG A 1 396 ? -5.906 -22.217 20.170 1.00 97.50 396 ARG A N 1
ATOM 2940 C CA . ARG A 1 396 ? -5.411 -23.392 20.899 1.00 97.50 396 ARG A CA 1
ATOM 2941 C C . ARG A 1 396 ? -6.454 -23.964 21.852 1.00 97.50 396 ARG A C 1
ATOM 2943 O O . ARG A 1 396 ? -6.513 -25.174 21.998 1.00 97.50 396 ARG A O 1
ATOM 2950 N N . GLU A 1 397 ? -7.236 -23.104 22.499 1.00 97.56 397 GLU A N 1
ATOM 2951 C CA . GLU A 1 397 ? -8.228 -23.518 23.499 1.00 97.56 397 GLU A CA 1
ATOM 2952 C C . GLU A 1 397 ? -9.582 -23.898 22.889 1.00 97.56 397 GLU A C 1
ATOM 2954 O O . GLU A 1 397 ? -10.295 -24.704 23.474 1.00 97.56 397 GLU A O 1
ATOM 2959 N N . VAL A 1 398 ? -9.949 -23.310 21.743 1.00 97.06 398 VAL A N 1
ATOM 2960 C CA . VAL A 1 398 ? -11.236 -23.565 21.078 1.00 97.06 398 VAL A CA 1
ATOM 2961 C C . VAL A 1 398 ? -10.996 -24.079 19.664 1.00 97.06 398 VAL A C 1
ATOM 2963 O O . VAL A 1 398 ? -10.995 -25.285 19.453 1.00 97.06 398 VAL A O 1
ATOM 2966 N N . ASP A 1 399 ? -10.783 -23.189 18.689 1.00 97.12 399 ASP A N 1
ATOM 2967 C CA . ASP A 1 399 ? -10.523 -23.557 17.295 1.00 97.12 399 ASP A CA 1
ATOM 2968 C C . ASP A 1 399 ? -10.102 -22.346 16.428 1.00 97.12 399 ASP A C 1
ATOM 2970 O O . ASP A 1 399 ? -10.021 -21.183 16.846 1.00 97.12 399 ASP A O 1
ATOM 2974 N N . ALA A 1 400 ? -9.867 -22.602 15.138 1.00 96.75 400 ALA A N 1
ATOM 2975 C CA . ALA A 1 400 ? -9.560 -21.564 14.160 1.00 96.75 400 ALA A CA 1
ATOM 2976 C C . ALA A 1 400 ? -10.702 -20.547 13.935 1.00 96.75 400 ALA A C 1
ATOM 2978 O O . ALA A 1 400 ? -10.426 -19.435 13.470 1.00 96.75 400 ALA A O 1
ATOM 2979 N N . LYS A 1 401 ? -11.963 -20.901 14.212 1.00 97.00 401 LYS A N 1
ATOM 2980 C CA . LYS A 1 401 ? -13.138 -20.029 14.050 1.00 97.00 401 LYS A CA 1
ATOM 2981 C C . LYS A 1 401 ? -13.226 -19.030 15.206 1.00 97.00 401 LYS A C 1
ATOM 2983 O O . LYS A 1 401 ? -13.420 -17.842 14.949 1.00 97.00 401 LYS A O 1
ATOM 2988 N N . ALA A 1 402 ? -12.955 -19.465 16.430 1.00 96.69 402 ALA A N 1
ATOM 2989 C CA . ALA A 1 402 ? -12.841 -18.632 17.615 1.00 96.69 402 ALA A CA 1
ATOM 2990 C C . ALA A 1 402 ? -11.739 -17.580 17.448 1.00 96.69 402 ALA A C 1
ATOM 2992 O O . ALA A 1 402 ? -11.970 -16.388 17.646 1.00 96.69 402 ALA A O 1
ATOM 2993 N N . ALA A 1 403 ? -10.565 -17.978 16.947 1.00 97.06 403 ALA A N 1
ATOM 2994 C CA . ALA A 1 403 ? -9.487 -17.039 16.629 1.00 97.06 403 ALA A CA 1
ATOM 2995 C C . ALA A 1 403 ? -9.897 -15.968 15.598 1.00 97.06 403 ALA A C 1
ATOM 2997 O O . ALA A 1 403 ? -9.461 -14.814 15.685 1.00 97.06 403 ALA A O 1
ATOM 2998 N N . ARG A 1 404 ? -10.747 -16.325 14.620 1.00 96.12 404 ARG A N 1
ATOM 2999 C CA . ARG A 1 404 ? -11.316 -15.362 13.662 1.00 96.12 404 ARG A CA 1
ATOM 3000 C C . ARG A 1 404 ? -12.303 -14.418 14.345 1.00 96.12 404 ARG A C 1
ATOM 3002 O O . ARG A 1 404 ? -12.202 -13.220 14.111 1.00 96.12 404 ARG A O 1
ATOM 3009 N N . GLN A 1 405 ? -13.186 -14.913 15.212 1.00 96.62 405 GLN A N 1
ATOM 3010 C CA . GLN A 1 405 ? -14.127 -14.084 15.977 1.00 96.62 405 GLN A CA 1
ATOM 3011 C C . GLN A 1 405 ? -13.412 -13.105 16.923 1.00 96.62 405 GLN A C 1
ATOM 3013 O O . GLN A 1 405 ? -13.766 -11.929 16.952 1.00 96.62 405 GLN A O 1
ATOM 3018 N N . VAL A 1 406 ? -12.343 -13.534 17.606 1.00 97.31 406 VAL A N 1
ATOM 3019 C CA . VAL A 1 406 ? -11.468 -12.635 18.387 1.00 97.31 406 VAL A CA 1
ATOM 3020 C C . VAL A 1 406 ? -10.827 -11.573 17.488 1.00 97.31 406 VAL A C 1
ATOM 3022 O O . VAL A 1 406 ? -10.731 -10.407 17.867 1.00 97.31 406 VAL A O 1
ATOM 3025 N N . GLY A 1 407 ? -10.415 -11.946 16.274 1.00 95.50 407 GLY A N 1
ATOM 3026 C CA . GLY A 1 407 ? -9.922 -10.996 15.277 1.00 95.50 407 GLY A CA 1
ATOM 3027 C C . GLY A 1 407 ? -10.983 -9.989 14.817 1.00 95.50 407 GLY A C 1
ATOM 3028 O O . GLY A 1 407 ? -10.677 -8.806 14.682 1.00 95.50 407 GLY A O 1
ATOM 3029 N N . GLU A 1 408 ? -12.226 -10.424 14.610 1.00 95.44 408 GLU A N 1
ATOM 3030 C CA . GLU A 1 408 ? -13.348 -9.534 14.284 1.00 95.44 408 GLU A CA 1
ATOM 3031 C C . GLU A 1 408 ? -13.662 -8.579 15.438 1.00 95.44 408 GLU A C 1
ATOM 3033 O O . GLU A 1 408 ? -13.817 -7.382 15.205 1.00 95.44 408 GLU A O 1
ATOM 3038 N N . TYR A 1 409 ? -13.646 -9.062 16.683 1.00 96.69 409 TYR A N 1
ATOM 3039 C CA . TYR A 1 409 ? -13.780 -8.220 17.872 1.00 96.69 409 TYR A CA 1
ATOM 3040 C C . TYR A 1 409 ? -12.713 -7.112 17.904 1.00 96.69 409 TYR A C 1
ATOM 3042 O O . TYR A 1 409 ? -13.036 -5.929 18.017 1.00 96.69 409 TYR A O 1
ATOM 3050 N N . GLN A 1 410 ? -11.439 -7.473 17.706 1.00 96.19 410 GLN A N 1
ATOM 3051 C CA . GLN A 1 410 ? -10.320 -6.522 17.644 1.00 96.19 410 GLN A CA 1
ATOM 3052 C C . GLN A 1 410 ? -10.476 -5.491 16.519 1.00 96.19 410 GLN A C 1
ATOM 3054 O O . GLN A 1 410 ? -10.146 -4.315 16.707 1.00 96.19 410 GLN A O 1
ATOM 3059 N N . ARG A 1 411 ? -10.974 -5.914 15.348 1.00 94.00 411 ARG A N 1
ATOM 3060 C CA . ARG A 1 411 ? -11.248 -5.024 14.209 1.00 94.00 411 ARG A CA 1
ATOM 3061 C C . ARG A 1 411 ? -12.345 -4.025 14.548 1.00 94.00 411 ARG A C 1
ATOM 3063 O O . ARG A 1 411 ? -12.114 -2.831 14.398 1.00 94.00 411 ARG A O 1
ATOM 3070 N N . VAL A 1 412 ? -13.490 -4.489 15.054 1.00 94.88 412 VAL A N 1
ATOM 3071 C CA . VAL A 1 412 ? -14.624 -3.620 15.413 1.00 94.88 412 VAL A CA 1
ATOM 3072 C C . VAL A 1 412 ? -14.225 -2.632 16.513 1.00 94.88 412 VAL A C 1
ATOM 3074 O O . VAL A 1 412 ? -14.475 -1.437 16.362 1.00 94.88 412 VAL A O 1
ATOM 3077 N N . ALA A 1 413 ? -13.526 -3.085 17.559 1.00 95.69 413 ALA A N 1
ATOM 3078 C CA . ALA A 1 413 ? -13.021 -2.217 18.626 1.00 95.69 413 ALA A CA 1
ATOM 3079 C C . ALA A 1 413 ? -12.031 -1.160 18.098 1.00 95.69 413 ALA A C 1
ATOM 3081 O O . ALA A 1 413 ? -12.110 0.014 18.459 1.00 95.69 413 ALA A O 1
ATOM 3082 N N . THR A 1 414 ? -11.126 -1.549 17.193 1.00 94.62 414 THR A N 1
ATOM 3083 C CA . THR A 1 414 ? -10.189 -0.610 16.556 1.00 94.62 414 THR A CA 1
ATOM 3084 C C . THR A 1 414 ? -10.930 0.416 15.696 1.00 94.62 414 THR A C 1
ATOM 3086 O O . THR A 1 414 ? -10.665 1.612 15.813 1.00 94.62 414 THR A O 1
ATOM 3089 N N . SER A 1 415 ? -11.893 -0.016 14.875 1.00 92.44 415 SER A N 1
ATOM 3090 C CA . SER A 1 415 ? -12.712 0.886 14.059 1.00 92.44 415 SER A CA 1
ATOM 3091 C C . SER A 1 415 ? -13.519 1.863 14.916 1.00 92.44 415 SER A C 1
ATOM 3093 O O . SER A 1 415 ? -13.582 3.042 14.572 1.00 92.44 415 SER A O 1
ATOM 3095 N N . LEU A 1 416 ? -14.073 1.411 16.048 1.00 94.69 416 LEU A N 1
ATOM 3096 C CA . LEU A 1 416 ? -14.779 2.258 17.016 1.00 94.69 416 LEU A CA 1
ATOM 3097 C C . LEU A 1 416 ? -13.851 3.337 17.585 1.00 94.69 416 LEU A C 1
ATOM 3099 O O . LEU A 1 416 ? -14.170 4.526 17.540 1.00 94.69 416 LEU A O 1
ATOM 3103 N N . ALA A 1 417 ? -12.662 2.938 18.041 1.00 94.75 417 ALA A N 1
ATOM 3104 C CA . ALA A 1 417 ? -11.680 3.858 18.599 1.00 94.75 417 ALA A CA 1
ATOM 3105 C C . ALA A 1 417 ? -11.220 4.911 17.577 1.00 94.75 417 ALA A C 1
ATOM 3107 O O . ALA A 1 417 ? -11.185 6.107 17.873 1.00 94.75 417 ALA A O 1
ATOM 3108 N N . LEU A 1 418 ? -10.918 4.489 16.346 1.00 91.25 418 LEU A N 1
ATOM 3109 C CA . LEU A 1 418 ? -10.496 5.392 15.273 1.00 91.25 418 LEU A CA 1
ATOM 3110 C C . LEU A 1 418 ? -11.638 6.290 14.779 1.00 91.25 418 LEU A C 1
ATOM 3112 O O . LEU A 1 418 ? -11.391 7.425 14.370 1.00 91.25 418 LEU A O 1
ATOM 3116 N N . LEU A 1 419 ? -12.887 5.815 14.796 1.00 91.19 419 LEU A N 1
ATOM 3117 C CA . LEU A 1 419 ? -14.062 6.639 14.501 1.00 91.19 419 LEU A CA 1
ATOM 3118 C C . LEU A 1 419 ? -14.207 7.762 15.539 1.00 91.19 419 LEU A C 1
ATOM 3120 O O . LEU A 1 419 ? -14.318 8.930 15.165 1.00 91.19 419 LEU A O 1
ATOM 3124 N N . ARG A 1 420 ? -14.137 7.427 16.833 1.00 92.00 420 ARG A N 1
ATOM 3125 C CA . ARG A 1 420 ? -14.221 8.395 17.938 1.00 92.00 420 ARG A CA 1
ATOM 3126 C C . ARG A 1 420 ? -13.057 9.385 17.937 1.00 92.00 420 ARG A C 1
ATOM 3128 O O . ARG A 1 420 ? -13.271 10.568 18.182 1.00 92.00 420 ARG A O 1
ATOM 3135 N N . ALA A 1 421 ? -11.839 8.929 17.638 1.00 90.69 421 ALA A N 1
ATOM 3136 C CA . ALA A 1 421 ? -10.673 9.804 17.506 1.00 90.69 421 ALA A CA 1
ATOM 3137 C C . ALA A 1 421 ? -10.866 10.839 16.384 1.00 90.69 421 ALA A C 1
ATOM 3139 O O . ALA A 1 421 ? -10.637 12.028 16.590 1.00 90.69 421 ALA A O 1
ATOM 3140 N N . ARG A 1 422 ? -11.354 10.406 15.213 1.00 85.12 422 ARG A N 1
ATOM 3141 C CA . ARG A 1 422 ? -11.647 11.305 14.085 1.00 85.12 422 ARG A CA 1
ATOM 3142 C C . ARG A 1 422 ? -12.733 12.321 14.426 1.00 85.12 422 ARG A C 1
ATOM 3144 O O . ARG A 1 422 ? -12.565 13.500 14.110 1.00 85.12 422 ARG A O 1
ATOM 3151 N N . ALA A 1 423 ? -13.785 11.900 15.125 1.00 86.31 423 ALA A N 1
ATOM 3152 C CA . ALA A 1 423 ? -14.886 12.773 15.533 1.00 86.31 423 ALA A CA 1
ATOM 3153 C C . ALA A 1 423 ? -14.466 13.911 16.485 1.00 86.31 423 ALA A C 1
ATOM 3155 O O . ALA A 1 423 ? -15.121 14.945 16.525 1.00 86.31 423 ALA A O 1
ATOM 3156 N N . GLN A 1 424 ? -13.352 13.769 17.213 1.00 83.12 424 GLN A N 1
ATOM 3157 C CA . GLN A 1 424 ? -12.805 14.865 18.031 1.00 83.12 424 GLN A CA 1
ATOM 3158 C C . GLN A 1 424 ? -12.203 15.985 17.174 1.00 83.12 424 GLN A C 1
ATOM 3160 O O . GLN A 1 424 ? -12.266 17.151 17.540 1.00 83.12 424 GLN A O 1
ATOM 3165 N N . SER A 1 425 ? -11.632 15.631 16.021 1.00 75.12 425 SER A N 1
ATOM 3166 C CA . SER A 1 425 ? -11.029 16.585 15.079 1.00 75.12 425 SER A CA 1
ATOM 3167 C C . SER A 1 425 ? -11.996 17.076 13.996 1.00 75.12 425 SER A C 1
ATOM 3169 O O . SER A 1 425 ? -11.737 18.075 13.326 1.00 75.12 425 SER A O 1
ATOM 3171 N N . THR A 1 426 ? -13.108 16.366 13.790 1.00 72.44 426 THR A N 1
ATOM 3172 C CA . THR A 1 426 ? -14.045 16.614 12.693 1.00 72.44 426 THR A CA 1
ATOM 3173 C C . THR A 1 426 ? -15.485 16.462 13.162 1.00 72.44 426 THR A C 1
ATOM 3175 O O . THR A 1 426 ? -15.871 15.429 13.697 1.00 72.44 426 THR A O 1
ATOM 3178 N N . ALA A 1 427 ? -16.308 17.481 12.910 1.00 72.06 427 ALA A N 1
ATOM 3179 C CA . ALA A 1 427 ? -17.751 17.383 13.094 1.00 72.06 427 ALA A CA 1
ATOM 3180 C C . ALA A 1 427 ? -18.338 16.523 11.963 1.00 72.06 427 ALA A C 1
ATOM 3182 O O . ALA A 1 427 ? -18.662 17.040 10.893 1.00 72.06 427 ALA A O 1
ATOM 3183 N N . ASP A 1 428 ? -18.398 15.206 12.169 1.00 75.75 428 ASP A N 1
ATOM 3184 C CA . ASP A 1 428 ? -19.074 14.283 11.257 1.00 75.75 428 ASP A CA 1
ATOM 3185 C C . ASP A 1 428 ? -20.534 14.085 11.705 1.00 75.75 428 ASP A C 1
ATOM 3187 O O . ASP A 1 428 ? -20.769 13.455 12.740 1.00 75.75 428 ASP A O 1
ATOM 3191 N N . PRO A 1 429 ? -21.530 14.559 10.932 1.00 78.50 429 PRO A N 1
ATOM 3192 C CA . PRO A 1 429 ? -22.945 14.414 11.278 1.00 78.50 429 PRO A CA 1
ATOM 3193 C C . PRO A 1 429 ? -23.406 12.956 11.421 1.00 78.50 429 PRO A C 1
ATOM 3195 O O . PRO A 1 429 ? -24.397 12.680 12.088 1.00 78.50 429 PRO A O 1
ATOM 3198 N N . ARG A 1 430 ? -22.697 12.002 10.802 1.00 83.31 430 ARG A N 1
ATOM 3199 C CA . ARG A 1 430 ? -23.012 10.564 10.855 1.00 83.31 430 ARG A CA 1
ATOM 3200 C C . ARG A 1 430 ? -22.280 9.837 11.978 1.00 83.31 430 ARG A C 1
ATOM 3202 O O . ARG A 1 430 ? -22.354 8.610 12.053 1.00 83.31 430 ARG A O 1
ATOM 3209 N N . PHE A 1 431 ? -21.528 10.555 12.812 1.00 87.88 431 PHE A N 1
ATOM 3210 C CA . PHE A 1 431 ? -20.738 9.962 13.884 1.00 87.88 431 PHE A CA 1
ATOM 3211 C C . PHE A 1 431 ? -21.593 9.106 14.825 1.00 87.88 431 PHE A C 1
ATOM 3213 O O . PHE A 1 431 ? -21.298 7.922 14.959 1.00 87.88 431 PHE A O 1
ATOM 3220 N N . GLY A 1 432 ? -22.675 9.660 15.387 1.00 90.19 432 GLY A N 1
ATOM 3221 C CA . GLY A 1 432 ? -23.511 8.954 16.367 1.00 90.19 432 GLY A CA 1
ATOM 3222 C C . GLY A 1 432 ? -24.110 7.652 15.825 1.00 90.19 432 GLY A C 1
ATOM 3223 O O . GLY A 1 432 ? -23.971 6.603 16.445 1.00 90.19 432 GLY A O 1
ATOM 3224 N N . ALA A 1 433 ? -24.677 7.688 14.614 1.00 91.56 433 ALA A N 1
ATOM 3225 C CA . ALA A 1 433 ? -25.239 6.496 13.973 1.00 91.56 433 ALA A CA 1
ATOM 3226 C C . ALA A 1 433 ? -24.183 5.398 13.739 1.00 91.56 433 ALA A C 1
ATOM 3228 O O . ALA A 1 433 ? -24.438 4.223 13.994 1.00 91.56 433 ALA A O 1
ATOM 3229 N N . ARG A 1 434 ? -22.973 5.768 13.291 1.00 91.25 434 ARG A N 1
ATOM 3230 C CA . ARG A 1 434 ? -21.883 4.798 13.069 1.00 91.25 434 ARG A CA 1
ATOM 3231 C C . ARG A 1 434 ? -21.267 4.286 14.367 1.00 91.25 434 ARG A C 1
ATOM 3233 O O . ARG A 1 434 ? -20.851 3.134 14.423 1.00 91.25 434 ARG A O 1
ATOM 3240 N N . GLU A 1 435 ? -21.189 5.125 15.395 1.00 94.62 435 GLU A N 1
ATOM 3241 C CA . GLU A 1 435 ? -20.747 4.711 16.726 1.00 94.62 435 GLU A CA 1
ATOM 3242 C C . GLU A 1 435 ? -21.698 3.643 17.279 1.00 94.62 435 GLU A C 1
ATOM 3244 O O . GLU A 1 435 ? -21.246 2.567 17.670 1.00 94.62 435 GLU A O 1
ATOM 3249 N N . GLN A 1 436 ? -23.009 3.879 17.200 1.00 94.94 436 GLN A N 1
ATOM 3250 C CA . GLN A 1 436 ? -24.027 2.918 17.621 1.00 94.94 436 GLN A CA 1
ATOM 3251 C C . GLN A 1 436 ? -23.983 1.614 16.807 1.00 94.94 436 GLN A C 1
ATOM 3253 O O . GLN A 1 436 ? -24.082 0.531 17.386 1.00 94.94 436 GLN A O 1
ATOM 3258 N N . GLU A 1 437 ? -23.786 1.689 15.487 1.00 95.19 437 GLU A N 1
ATOM 3259 C CA . GLU A 1 437 ? -23.612 0.507 14.629 1.00 95.19 437 GLU A CA 1
ATOM 3260 C C . GLU A 1 437 ? -22.426 -0.354 15.095 1.00 95.19 437 GLU A C 1
ATOM 3262 O O . GLU A 1 437 ? -22.551 -1.571 15.249 1.00 95.19 437 GLU A O 1
ATOM 3267 N N . LEU A 1 438 ? -21.273 0.271 15.357 1.00 95.38 438 LEU A N 1
ATOM 3268 C CA . LEU A 1 438 ? -20.072 -0.436 15.801 1.00 95.38 438 LEU A CA 1
ATOM 3269 C C . LEU A 1 438 ? -20.238 -1.031 17.200 1.00 95.38 438 LEU A C 1
ATOM 3271 O O . LEU A 1 438 ? -19.829 -2.170 17.406 1.00 95.38 438 LEU A O 1
ATOM 3275 N N . LEU A 1 439 ? -20.872 -0.315 18.131 1.00 95.81 439 LEU A N 1
ATOM 3276 C CA . LEU A 1 439 ? -21.183 -0.836 19.466 1.00 95.81 439 LEU A CA 1
ATOM 3277 C C . LEU A 1 439 ? -22.125 -2.045 19.390 1.00 95.81 439 LEU A C 1
ATOM 3279 O O . LEU A 1 439 ? -21.852 -3.079 19.996 1.00 95.81 439 LEU A O 1
ATOM 3283 N N . THR A 1 440 ? -23.174 -1.961 18.568 1.00 96.38 440 THR A N 1
ATOM 3284 C CA . THR A 1 440 ? -24.126 -3.065 18.350 1.00 96.38 440 THR A CA 1
ATOM 3285 C C . THR A 1 440 ? -23.433 -4.297 17.767 1.00 96.38 440 THR A C 1
ATOM 3287 O O . THR A 1 440 ? -23.722 -5.421 18.166 1.00 96.38 440 THR A O 1
ATOM 3290 N N . ARG A 1 441 ? -22.470 -4.103 16.857 1.00 96.12 441 ARG A N 1
ATOM 3291 C CA . ARG A 1 441 ? -21.650 -5.194 16.304 1.00 96.12 441 ARG A CA 1
ATOM 3292 C C . ARG A 1 441 ? -20.615 -5.742 17.285 1.00 96.12 441 ARG A C 1
ATOM 3294 O O . ARG A 1 441 ? -20.228 -6.901 17.155 1.00 96.12 441 ARG A O 1
ATOM 3301 N N . LEU A 1 442 ? -20.138 -4.925 18.222 1.00 95.75 442 LEU A N 1
ATOM 3302 C CA . LEU A 1 442 ? -19.122 -5.308 19.202 1.00 95.75 442 LEU A CA 1
ATOM 3303 C C . LEU A 1 442 ? -19.696 -6.236 20.279 1.00 95.75 442 LEU A C 1
ATOM 3305 O O . LEU A 1 442 ? -19.038 -7.204 20.653 1.00 95.75 442 LEU A O 1
ATOM 3309 N N . LEU A 1 443 ? -20.921 -5.961 20.737 1.00 94.31 443 LEU A N 1
ATOM 3310 C CA . LEU A 1 443 ? -21.593 -6.696 21.814 1.00 94.31 443 LEU A CA 1
ATOM 3311 C C . LEU A 1 443 ? -21.618 -8.226 21.627 1.00 94.31 443 LEU A C 1
ATOM 3313 O O . LEU A 1 443 ? -21.080 -8.909 22.493 1.00 94.31 443 LEU A O 1
ATOM 3317 N N . PRO A 1 444 ? -22.132 -8.798 20.518 1.00 96.06 444 PRO A N 1
ATOM 3318 C CA . PRO A 1 444 ? -22.188 -10.256 20.356 1.00 96.06 444 PRO A CA 1
ATOM 3319 C C . PRO A 1 444 ? -20.804 -10.910 20.223 1.00 96.06 444 PRO A C 1
ATOM 3321 O O . PRO A 1 444 ? -20.670 -12.121 20.353 1.00 96.06 444 PRO A O 1
ATOM 3324 N N . LEU A 1 445 ? -19.762 -10.127 19.928 1.00 96.12 445 LEU A N 1
ATOM 3325 C CA . LEU A 1 445 ? -18.387 -10.617 19.832 1.00 96.12 445 LEU A CA 1
ATOM 3326 C C . LEU A 1 445 ? -17.655 -10.569 21.180 1.00 96.12 445 LEU A C 1
ATOM 3328 O O . LEU A 1 445 ? -16.583 -11.163 21.303 1.00 96.12 445 LEU A O 1
ATOM 3332 N N . ARG A 1 446 ? -18.197 -9.853 22.172 1.00 94.81 446 ARG A N 1
ATOM 3333 C CA . ARG A 1 446 ? -17.542 -9.576 23.454 1.00 94.81 446 ARG A CA 1
ATOM 3334 C C . ARG A 1 446 ? -17.355 -10.830 24.301 1.00 94.81 446 ARG A C 1
ATOM 3336 O O . ARG A 1 446 ? -16.281 -10.977 24.879 1.00 94.81 446 ARG A O 1
ATOM 3343 N N . ASP A 1 447 ? -18.343 -11.723 24.331 1.00 93.25 447 ASP A N 1
ATOM 3344 C CA . ASP A 1 447 ? -18.329 -12.926 25.179 1.00 93.25 447 ASP A CA 1
ATOM 3345 C C . ASP A 1 447 ? -17.111 -13.805 24.902 1.00 93.25 447 ASP A C 1
ATOM 3347 O O . ASP A 1 447 ? -16.455 -14.295 25.819 1.00 93.25 447 ASP A O 1
ATOM 3351 N N . LEU A 1 448 ? -16.752 -13.930 23.623 1.00 93.69 448 LEU A N 1
ATOM 3352 C CA . LEU A 1 448 ? -15.540 -14.622 23.217 1.00 93.69 448 LEU A CA 1
ATOM 3353 C C . LEU A 1 448 ? -14.331 -13.677 23.191 1.00 93.69 448 LEU A C 1
ATOM 3355 O O . LEU A 1 448 ? -13.257 -14.027 23.660 1.00 93.69 448 LEU A O 1
ATOM 3359 N N . GLY A 1 449 ? -14.472 -12.471 22.640 1.00 94.00 449 GLY A N 1
ATOM 3360 C CA . GLY A 1 449 ? -13.361 -11.554 22.391 1.00 94.00 449 GLY A CA 1
ATOM 3361 C C . GLY A 1 449 ? -12.672 -11.041 23.654 1.00 94.00 449 GLY A C 1
ATOM 3362 O O . GLY A 1 449 ? -11.439 -11.046 23.733 1.00 94.00 449 GLY A O 1
ATOM 3363 N N . SER A 1 450 ? -13.447 -10.596 24.640 1.00 94.81 450 SER A N 1
ATOM 3364 C CA . SER A 1 450 ? -12.924 -9.873 25.801 1.00 94.81 450 SER A CA 1
ATOM 3365 C C . SER A 1 450 ? -12.048 -10.736 26.725 1.00 94.81 450 SER A C 1
ATOM 3367 O O . SER A 1 450 ? -10.945 -10.288 27.069 1.00 94.81 450 SER A O 1
ATOM 3369 N N . PRO A 1 451 ? -12.411 -11.995 27.059 1.00 96.19 451 PRO A N 1
ATOM 3370 C CA . PRO A 1 451 ? -11.574 -12.853 27.901 1.00 96.19 451 PRO A CA 1
ATOM 3371 C C . PRO A 1 451 ? -10.182 -13.122 27.316 1.00 96.19 451 PRO A C 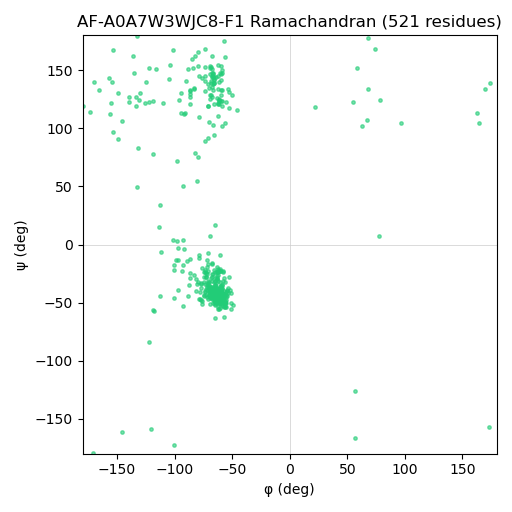1
ATOM 3373 O O . PRO A 1 451 ? -9.183 -13.029 28.031 1.00 96.19 451 PRO A O 1
ATOM 3376 N N . TYR A 1 452 ? -10.078 -13.418 26.014 1.00 96.94 452 TYR A N 1
ATOM 3377 C CA . TYR A 1 452 ? -8.782 -13.682 25.374 1.00 96.94 452 TYR A CA 1
ATOM 3378 C C . TYR A 1 452 ? -7.910 -12.433 25.282 1.00 96.94 452 TYR A C 1
ATOM 3380 O O . TYR A 1 452 ? -6.707 -12.510 25.534 1.00 96.94 452 TYR A O 1
ATOM 3388 N N . ASN A 1 453 ? -8.495 -11.278 24.947 1.00 96.19 453 ASN A N 1
ATOM 3389 C CA . ASN A 1 453 ? -7.739 -10.027 24.882 1.00 96.19 453 ASN A CA 1
ATOM 3390 C C . ASN A 1 453 ? -7.268 -9.583 26.273 1.00 96.19 453 ASN A C 1
ATOM 3392 O O . ASN A 1 453 ? -6.109 -9.197 26.419 1.00 96.19 453 ASN A O 1
ATOM 3396 N N . SER A 1 454 ? -8.113 -9.713 27.299 1.00 94.88 454 SER A N 1
ATOM 3397 C CA . SER A 1 454 ? -7.758 -9.389 28.686 1.00 94.88 454 SER A CA 1
ATOM 3398 C C . SER A 1 454 ? -6.642 -10.298 29.214 1.00 94.88 454 SER A C 1
ATOM 3400 O O . SER A 1 454 ? -5.636 -9.804 29.723 1.00 94.88 454 SER A O 1
ATOM 3402 N N . ARG A 1 455 ? -6.752 -11.624 29.021 1.00 95.12 455 ARG A N 1
ATOM 3403 C CA . ARG A 1 455 ? -5.710 -12.589 29.428 1.00 95.12 455 ARG A CA 1
ATOM 3404 C C . ARG A 1 455 ? -4.394 -12.385 28.683 1.00 95.12 455 ARG A C 1
ATOM 3406 O O . ARG A 1 455 ? -3.330 -12.480 29.287 1.00 95.12 455 ARG A O 1
ATOM 3413 N N . ALA A 1 456 ? -4.445 -12.084 27.386 1.00 95.06 456 ALA A N 1
ATOM 3414 C CA . ALA A 1 456 ? -3.242 -11.810 26.605 1.00 95.06 456 ALA A CA 1
ATOM 3415 C C . ALA A 1 456 ? -2.552 -10.501 27.023 1.00 95.06 456 ALA A C 1
ATOM 3417 O O . ALA A 1 456 ? -1.331 -10.399 26.905 1.00 95.06 456 ALA A O 1
ATOM 3418 N N . ALA A 1 457 ? -3.319 -9.511 27.488 1.00 93.50 457 ALA A N 1
ATOM 3419 C CA . ALA A 1 457 ? -2.807 -8.219 27.930 1.00 93.50 457 ALA A CA 1
ATOM 3420 C C . ALA A 1 457 ? -2.248 -8.241 29.359 1.00 93.50 457 ALA A C 1
ATOM 3422 O O . ALA A 1 457 ? -1.315 -7.494 29.647 1.00 93.50 457 ALA A O 1
ATOM 3423 N N . ALA A 1 458 ? -2.779 -9.102 30.234 1.00 88.44 458 ALA A N 1
ATOM 3424 C CA . ALA A 1 458 ? -2.440 -9.138 31.658 1.00 88.44 458 ALA A CA 1
ATOM 3425 C C . ALA A 1 458 ? -0.926 -9.187 31.974 1.00 88.44 458 ALA A C 1
ATOM 3427 O O . ALA A 1 458 ? -0.506 -8.443 32.857 1.00 88.44 458 ALA A O 1
ATOM 3428 N N . PRO A 1 459 ? -0.075 -9.963 31.265 1.00 86.69 459 PRO A N 1
ATOM 3429 C CA . PRO A 1 459 ? 1.366 -9.994 31.544 1.00 86.69 459 PRO A CA 1
ATOM 3430 C C . PRO A 1 459 ? 2.116 -8.722 31.133 1.00 86.69 459 PRO A C 1
ATOM 3432 O O . PRO A 1 459 ? 3.216 -8.478 31.612 1.00 86.69 459 PRO A O 1
ATOM 3435 N N . ALA A 1 460 ? 1.561 -7.954 30.194 1.00 81.06 460 ALA A N 1
ATOM 3436 C CA . ALA A 1 460 ? 2.211 -6.788 29.602 1.00 81.06 460 ALA A CA 1
ATOM 3437 C C . ALA A 1 460 ? 1.707 -5.465 30.199 1.00 81.06 460 ALA A C 1
ATOM 3439 O O . ALA A 1 460 ? 2.363 -4.434 30.053 1.00 81.06 460 ALA A O 1
ATOM 3440 N N . MET A 1 461 ? 0.552 -5.485 30.868 1.00 78.88 461 MET A N 1
ATOM 3441 C CA . MET A 1 461 ? -0.003 -4.317 31.534 1.00 78.88 461 MET A CA 1
ATOM 3442 C C . MET A 1 461 ? 0.890 -3.930 32.724 1.00 78.88 461 MET A C 1
ATOM 3444 O O . MET A 1 461 ? 1.156 -4.780 33.578 1.00 78.88 461 MET A O 1
ATOM 3448 N N . PRO A 1 462 ? 1.339 -2.664 32.826 1.00 75.94 462 PRO A N 1
ATOM 3449 C CA . PRO A 1 462 ? 2.024 -2.194 34.018 1.00 75.94 462 PRO A CA 1
ATOM 3450 C C . PRO A 1 462 ? 1.125 -2.442 35.227 1.00 75.94 462 PRO A C 1
ATOM 3452 O O . PRO A 1 462 ? -0.013 -1.964 35.259 1.00 75.94 462 PRO A O 1
ATOM 3455 N N . ARG A 1 463 ? 1.620 -3.197 36.213 1.00 63.97 463 ARG A N 1
ATOM 3456 C CA . ARG A 1 463 ? 0.991 -3.248 37.533 1.00 63.97 463 ARG A CA 1
ATOM 3457 C C . ARG A 1 463 ? 1.144 -1.860 38.130 1.00 63.97 463 ARG A C 1
ATOM 3459 O O . ARG A 1 463 ? 2.190 -1.527 38.674 1.00 63.97 463 ARG A O 1
ATOM 3466 N N . ALA A 1 464 ? 0.137 -1.020 37.954 1.00 55.81 464 ALA A N 1
ATOM 3467 C CA . ALA A 1 464 ? 0.088 0.219 38.696 1.00 55.81 464 ALA A CA 1
ATOM 3468 C C . ALA A 1 464 ? -0.012 -0.131 40.192 1.00 55.81 464 ALA A C 1
ATOM 3470 O O . ALA A 1 464 ? -0.828 -0.986 40.553 1.00 55.81 464 ALA A O 1
ATOM 3471 N N . PRO A 1 465 ? 0.780 0.501 41.070 1.00 44.19 465 PRO A N 1
ATOM 3472 C CA . PRO A 1 465 ? 0.456 0.531 42.483 1.00 44.19 465 PRO A CA 1
ATOM 3473 C C . PRO A 1 465 ? -0.765 1.449 42.621 1.00 44.19 465 PRO A C 1
ATOM 3475 O O . PRO A 1 465 ? -0.625 2.665 42.677 1.00 44.19 465 PRO A O 1
ATOM 3478 N N . TYR A 1 466 ? -1.979 0.901 42.566 1.00 40.91 466 TYR A N 1
ATOM 3479 C CA . TYR A 1 466 ? -3.185 1.690 42.825 1.00 40.91 466 TYR A CA 1
ATOM 3480 C C . TYR A 1 466 ? -3.619 1.531 44.285 1.00 40.91 466 TYR A C 1
ATOM 3482 O O . TYR A 1 466 ? -3.923 0.411 44.696 1.00 40.91 466 TYR A O 1
ATOM 3490 N N . PRO A 1 467 ? -3.757 2.634 45.043 1.00 42.28 467 PRO A N 1
ATOM 3491 C CA . PRO A 1 467 ? -4.671 2.710 46.166 1.00 42.28 467 PRO A CA 1
ATOM 3492 C C . PRO A 1 467 ? -6.062 3.016 45.594 1.00 42.28 467 PRO A C 1
ATOM 3494 O O . PRO A 1 467 ? -6.502 4.158 45.561 1.00 42.28 467 PRO A O 1
ATOM 3497 N N . TYR A 1 468 ? -6.742 2.006 45.063 1.00 40.78 468 TYR A N 1
ATOM 3498 C CA . TYR A 1 468 ? -8.195 2.048 44.909 1.00 40.78 468 TYR A CA 1
ATOM 3499 C C . TYR A 1 468 ? -8.731 0.741 45.488 1.00 40.78 468 TYR A C 1
ATOM 3501 O O . TYR A 1 468 ? -8.247 -0.325 45.095 1.00 40.78 468 TYR A O 1
ATOM 3509 N N . PRO A 1 469 ? -9.665 0.796 46.454 1.00 37.50 469 PRO A N 1
ATOM 3510 C CA . PRO A 1 469 ? -10.202 -0.408 47.059 1.00 37.50 469 PRO A CA 1
ATOM 3511 C C . PRO A 1 469 ? -10.908 -1.244 45.982 1.00 37.50 469 PRO A C 1
ATOM 3513 O O . PRO A 1 469 ? -11.488 -0.685 45.045 1.00 37.50 469 PRO A O 1
ATOM 3516 N N . PRO A 1 470 ? -10.846 -2.580 46.076 1.00 42.12 470 PRO A N 1
ATOM 3517 C CA . PRO A 1 470 ? -11.481 -3.453 45.107 1.00 42.12 470 PRO A CA 1
ATOM 3518 C C . PRO A 1 470 ? -12.991 -3.216 45.146 1.00 42.12 470 PRO A C 1
ATOM 3520 O O . PRO A 1 470 ? -13.663 -3.585 46.106 1.00 42.12 470 PRO A O 1
ATOM 3523 N N . HIS A 1 471 ? -13.538 -2.619 44.088 1.00 44.22 471 HIS A N 1
ATOM 3524 C CA . HIS A 1 471 ? -14.962 -2.739 43.819 1.00 44.22 471 HIS A CA 1
ATOM 3525 C C . HIS A 1 471 ? -15.224 -4.201 43.466 1.00 44.22 471 HIS A C 1
ATOM 3527 O O . HIS A 1 471 ? -14.893 -4.678 42.379 1.00 44.22 471 HIS A O 1
ATOM 3533 N N . THR A 1 472 ? -15.771 -4.928 44.432 1.00 40.12 472 THR A N 1
ATOM 3534 C CA . THR A 1 472 ? -16.431 -6.207 44.225 1.00 40.12 472 THR A CA 1
ATOM 3535 C C . THR A 1 472 ? -17.483 -6.027 43.137 1.00 40.12 472 THR A C 1
ATOM 3537 O O . THR A 1 472 ? -18.418 -5.240 43.270 1.00 40.12 472 THR A O 1
ATOM 3540 N N . TYR A 1 473 ? -17.307 -6.735 42.024 1.00 39.78 473 TYR A N 1
ATOM 3541 C CA . TYR A 1 473 ? -18.341 -6.860 41.006 1.00 39.78 473 TYR A CA 1
ATOM 3542 C C . TYR A 1 473 ? -19.573 -7.502 41.662 1.00 39.78 473 TYR A C 1
ATOM 3544 O O . TYR A 1 473 ? -19.435 -8.604 42.203 1.00 39.78 473 TYR A O 1
ATOM 3552 N N . PRO A 1 474 ? -20.767 -6.883 41.634 1.00 37.81 474 PRO A N 1
ATOM 3553 C CA . PRO A 1 474 ? -21.971 -7.622 41.964 1.00 37.81 474 PRO A CA 1
ATOM 3554 C C . PRO A 1 474 ? -22.190 -8.697 40.883 1.00 37.81 474 PRO A C 1
ATOM 3556 O O . PRO A 1 474 ? -21.900 -8.456 39.705 1.00 37.81 474 PRO A O 1
ATOM 3559 N N . PRO A 1 475 ? -22.658 -9.899 41.258 1.00 35.69 475 PRO A N 1
ATOM 3560 C CA . PRO A 1 475 ? -22.942 -10.955 40.298 1.00 35.69 475 PRO A CA 1
ATOM 3561 C C . PRO A 1 475 ? -24.025 -10.495 39.315 1.00 35.69 475 PRO A C 1
ATOM 3563 O O . PRO A 1 475 ? -24.993 -9.838 39.694 1.00 35.69 475 PRO A O 1
ATOM 3566 N N . TYR A 1 476 ? -23.842 -10.840 38.039 1.00 42.97 476 TYR A N 1
ATOM 3567 C CA . TYR A 1 476 ? -24.796 -10.570 36.966 1.00 42.97 476 TYR A CA 1
ATOM 3568 C C . TYR A 1 476 ? -26.150 -11.228 37.275 1.00 42.97 476 TYR A C 1
ATOM 3570 O O . TYR A 1 476 ? -26.333 -12.422 37.051 1.00 42.97 476 TYR A O 1
ATOM 3578 N N . THR A 1 477 ? -27.120 -10.446 37.739 1.00 33.28 477 THR A N 1
ATOM 3579 C CA . THR A 1 477 ? -28.538 -10.812 37.679 1.00 33.28 477 THR A CA 1
ATOM 3580 C C . THR A 1 477 ? -29.128 -10.288 36.377 1.00 33.28 477 THR A C 1
ATOM 3582 O O . THR A 1 477 ? -29.229 -9.079 36.169 1.00 33.28 477 THR A O 1
ATOM 3585 N N . TYR A 1 478 ? -29.515 -11.211 35.494 1.00 36.38 478 TYR A N 1
ATOM 3586 C CA . TYR A 1 478 ? -30.414 -10.928 34.376 1.00 36.38 478 TYR A CA 1
ATOM 3587 C C . TYR A 1 478 ? -31.698 -10.264 34.908 1.00 36.38 478 TYR A C 1
ATOM 3589 O O . TYR A 1 478 ? -32.267 -10.774 35.877 1.00 36.38 478 TYR A O 1
ATOM 3597 N N . PRO A 1 479 ? -32.199 -9.170 34.305 1.00 36.25 479 PRO A N 1
ATOM 3598 C CA . PRO A 1 479 ? -33.538 -8.698 34.622 1.00 36.25 479 PRO A CA 1
ATOM 3599 C C . PRO A 1 479 ? -34.564 -9.734 34.121 1.00 36.25 479 PRO A C 1
ATOM 3601 O O . PRO A 1 479 ? -34.447 -10.188 32.977 1.00 36.25 479 PRO A O 1
ATOM 3604 N N . PRO A 1 480 ? -35.561 -10.131 34.934 1.00 35.47 480 PRO A N 1
ATOM 3605 C CA . PRO A 1 480 ? -36.602 -11.042 34.485 1.00 35.47 480 PRO A CA 1
ATOM 3606 C C . PRO A 1 480 ? -37.474 -10.364 33.428 1.00 35.47 480 PRO A C 1
ATOM 3608 O O . PRO A 1 480 ? -37.747 -9.165 33.493 1.00 35.47 480 PRO A O 1
ATOM 3611 N N . HIS A 1 481 ? -37.927 -11.160 32.465 1.00 37.88 481 HIS A N 1
ATOM 3612 C CA . HIS A 1 481 ? -38.887 -10.784 31.437 1.00 37.88 481 HIS A CA 1
ATOM 3613 C C . HIS A 1 481 ? -40.083 -10.017 32.023 1.00 37.88 481 HIS A C 1
ATOM 3615 O O . HIS A 1 481 ? -40.876 -10.571 32.783 1.00 37.88 481 HIS A O 1
ATOM 3621 N N . ALA A 1 482 ? -40.242 -8.752 31.628 1.00 33.91 482 ALA A N 1
ATOM 3622 C CA . ALA A 1 482 ? -41.464 -8.004 31.876 1.00 33.91 482 ALA A CA 1
ATOM 3623 C C . ALA A 1 482 ? -42.579 -8.579 30.991 1.00 33.91 482 ALA A C 1
ATOM 3625 O O . ALA A 1 482 ? -42.595 -8.378 29.775 1.00 33.91 482 ALA A O 1
ATOM 3626 N N . GLN A 1 483 ? -43.496 -9.324 31.610 1.00 33.81 483 GLN A N 1
ATOM 3627 C CA . GLN A 1 483 ? -44.776 -9.675 31.008 1.00 33.81 483 GLN A CA 1
ATOM 3628 C C . GLN A 1 483 ? -45.537 -8.390 30.669 1.00 33.81 483 GLN A C 1
ATOM 3630 O O . GLN A 1 483 ? -45.778 -7.536 31.521 1.00 33.81 483 GLN A O 1
ATOM 3635 N N . GLN A 1 484 ? -45.902 -8.268 29.397 1.00 36.41 484 GLN A N 1
ATOM 3636 C CA . GLN A 1 484 ? -46.811 -7.251 28.895 1.00 36.41 484 GLN A CA 1
ATOM 3637 C C . GLN A 1 484 ? -48.185 -7.416 29.555 1.00 36.41 484 GLN A C 1
ATOM 3639 O O . GLN A 1 484 ? -48.809 -8.469 29.439 1.00 36.41 484 GLN A O 1
ATOM 3644 N N . GLN A 1 485 ? -48.688 -6.349 30.174 1.00 30.48 485 GLN A N 1
ATOM 3645 C CA . GLN A 1 485 ? -50.125 -6.127 30.316 1.00 30.48 485 GLN A CA 1
ATOM 3646 C C . GLN A 1 485 ? -50.489 -4.754 29.737 1.00 30.48 485 GLN A C 1
ATOM 3648 O O . GLN A 1 485 ? -49.725 -3.798 29.905 1.00 30.48 485 GLN A O 1
ATOM 3653 N N . PRO A 1 486 ? -51.625 -4.642 29.028 1.00 34.19 486 PRO A N 1
ATOM 3654 C CA . PRO A 1 486 ? -51.974 -3.450 28.277 1.00 34.19 486 PRO A CA 1
ATOM 3655 C C . PRO A 1 486 ? -52.694 -2.449 29.183 1.00 34.19 486 PRO A C 1
ATOM 3657 O O . PRO A 1 486 ? -53.652 -2.802 29.871 1.00 34.19 486 PRO A O 1
ATOM 3660 N N . ARG A 1 487 ? -52.285 -1.178 29.150 1.00 31.53 487 ARG A N 1
ATOM 3661 C CA . ARG A 1 487 ? -53.123 -0.082 29.645 1.00 31.53 487 ARG A CA 1
ATOM 3662 C C . ARG A 1 487 ? -53.223 1.048 28.631 1.00 31.53 487 ARG A C 1
ATOM 3664 O O . ARG A 1 487 ? -52.246 1.505 28.049 1.00 31.53 487 ARG A O 1
ATOM 3671 N N . SER A 1 488 ? -54.481 1.400 28.429 1.00 29.83 488 SER A N 1
ATOM 3672 C CA . SER A 1 488 ? -55.102 2.347 27.521 1.00 29.83 488 SER A CA 1
ATOM 3673 C C . SER A 1 488 ? -54.754 3.812 27.799 1.00 29.83 488 SER A C 1
ATOM 3675 O O . SER A 1 488 ? -54.602 4.206 28.949 1.00 29.83 488 SER A O 1
ATOM 3677 N N . HIS A 1 489 ? -54.710 4.580 26.705 1.00 29.62 489 HIS A N 1
ATOM 3678 C CA . HIS A 1 489 ? -55.049 6.000 26.523 1.00 29.62 489 HIS A CA 1
ATOM 3679 C C . HIS A 1 489 ? -55.053 6.931 27.752 1.00 29.62 489 HIS A C 1
ATOM 3681 O O . HIS A 1 489 ? -55.921 6.820 28.605 1.00 29.62 489 HIS A O 1
ATOM 3687 N N . HIS A 1 490 ? -54.190 7.955 27.742 1.00 31.19 490 HIS A N 1
ATOM 3688 C CA . HIS A 1 490 ? -54.597 9.364 27.599 1.00 31.19 490 HIS A CA 1
ATOM 3689 C C . HIS A 1 490 ? -53.370 10.269 27.382 1.00 31.19 490 HIS A C 1
ATOM 3691 O O . HIS A 1 490 ? -52.300 10.059 27.946 1.00 31.19 490 HIS A O 1
ATOM 3697 N N . ALA A 1 491 ? -53.542 11.246 26.492 1.00 29.12 491 ALA A N 1
ATOM 3698 C CA . ALA A 1 491 ? -52.582 12.282 26.135 1.00 29.12 491 ALA A CA 1
ATOM 3699 C C . ALA A 1 491 ? -52.365 13.287 27.281 1.00 29.12 491 ALA A C 1
ATOM 3701 O O . ALA A 1 491 ? -53.277 13.497 28.070 1.00 29.12 491 ALA A O 1
ATOM 3702 N N . TRP A 1 492 ? -51.183 13.907 27.349 1.00 29.58 492 TRP A N 1
ATOM 3703 C CA . TRP A 1 492 ? -50.945 15.354 27.185 1.00 29.58 492 TRP A CA 1
ATOM 3704 C C . TRP A 1 492 ? -49.470 15.682 27.489 1.00 29.58 492 TRP A C 1
ATOM 3706 O O . TRP A 1 492 ? -48.847 15.115 28.383 1.00 29.58 492 TRP A O 1
ATOM 3716 N N . TYR A 1 493 ? -48.911 16.572 26.670 1.00 29.72 493 TYR A N 1
ATOM 3717 C CA . TYR A 1 493 ? -47.566 17.145 26.766 1.00 29.72 493 TYR A CA 1
ATOM 3718 C C . TYR A 1 493 ? -47.363 17.920 28.077 1.00 29.72 493 TYR A C 1
ATOM 3720 O O . TYR A 1 493 ? -48.295 18.571 28.523 1.00 29.72 493 TYR A O 1
ATOM 3728 N N . HIS A 1 494 ? -46.139 17.921 28.623 1.00 30.94 494 HIS A N 1
ATOM 3729 C CA . HIS A 1 494 ? -45.345 19.132 28.913 1.00 30.94 494 HIS A CA 1
ATOM 3730 C C . HIS A 1 494 ? -43.978 18.752 29.522 1.00 30.94 494 HIS A C 1
ATOM 3732 O O . HIS A 1 494 ? -43.891 18.145 30.585 1.00 30.94 494 HIS A O 1
ATOM 3738 N N . GLN A 1 495 ? -42.898 19.126 28.828 1.00 34.16 495 GLN A N 1
ATOM 3739 C CA . GLN A 1 495 ? -41.547 19.241 29.393 1.00 34.16 495 GLN A CA 1
ATOM 3740 C C . GLN A 1 495 ? -41.459 20.493 30.277 1.00 34.16 495 GLN A C 1
ATOM 3742 O O . GLN A 1 495 ? -42.089 21.504 29.963 1.00 34.16 495 GLN A O 1
ATOM 3747 N N . PRO A 1 496 ? -40.565 20.477 31.277 1.00 33.78 496 PRO A N 1
ATOM 3748 C CA . PRO A 1 496 ? -39.531 21.510 31.274 1.00 33.78 496 PRO A CA 1
ATOM 3749 C C . PRO A 1 496 ? -38.123 20.967 31.572 1.00 33.78 496 PRO A C 1
ATOM 3751 O O . PRO A 1 496 ? -37.925 20.021 32.331 1.00 33.78 496 PRO A O 1
ATOM 3754 N N . ALA A 1 497 ? -37.134 21.614 30.957 1.00 30.91 497 ALA A N 1
ATOM 3755 C CA . ALA A 1 497 ? -35.715 21.542 31.304 1.00 30.91 497 ALA A CA 1
ATOM 3756 C C . ALA A 1 497 ? -35.329 22.802 32.137 1.00 30.91 497 ALA A C 1
ATOM 3758 O O . ALA A 1 497 ? -36.209 23.588 32.481 1.00 30.91 497 ALA A O 1
ATOM 3759 N N . PRO A 1 498 ? -34.050 23.056 32.461 1.00 42.12 498 PRO A N 1
ATOM 3760 C CA . PRO A 1 498 ? -33.384 22.594 33.679 1.00 42.12 498 PRO A CA 1
ATOM 3761 C C . PRO A 1 498 ? -32.821 23.764 34.521 1.00 42.12 498 PRO A C 1
ATOM 3763 O O . PRO A 1 498 ? -32.384 24.772 33.973 1.00 42.12 498 PRO A O 1
ATOM 3766 N N . GLY A 1 499 ? -32.710 23.623 35.846 1.00 30.27 499 GLY A N 1
ATOM 3767 C CA . GLY A 1 499 ? -31.913 24.573 36.636 1.00 30.27 499 GLY A CA 1
ATOM 3768 C C . GLY A 1 499 ? -32.182 24.557 38.137 1.00 30.27 499 GLY A C 1
ATOM 3769 O O . GLY A 1 499 ? -33.247 24.963 38.578 1.00 30.27 499 GLY A O 1
ATOM 3770 N N . GLY A 1 500 ? -31.192 24.133 38.923 1.00 29.55 500 GLY A N 1
ATOM 3771 C CA . GLY A 1 500 ? -31.200 24.267 40.381 1.00 29.55 500 GLY A CA 1
ATOM 3772 C C . GLY A 1 500 ? -30.157 23.365 41.036 1.00 29.55 500 GLY A C 1
ATOM 3773 O O . GLY A 1 500 ? -30.333 22.152 41.091 1.00 29.55 500 GLY A O 1
ATOM 3774 N N . ARG A 1 501 ? -29.044 23.947 41.497 1.00 32.78 501 ARG A N 1
ATOM 3775 C CA . ARG A 1 501 ? -28.057 23.268 42.356 1.00 32.78 501 ARG A CA 1
ATOM 3776 C C . ARG A 1 501 ? -28.680 23.005 43.741 1.00 32.78 501 ARG A C 1
ATOM 3778 O O . ARG A 1 501 ? -29.323 23.917 44.253 1.00 32.78 501 ARG A O 1
ATOM 3785 N N . PRO A 1 502 ? -28.460 21.840 44.374 1.00 37.22 502 PRO A N 1
ATOM 3786 C CA . PRO A 1 502 ? -28.952 21.580 45.724 1.00 37.22 502 PRO A CA 1
ATOM 3787 C C . PRO A 1 502 ? -27.966 22.080 46.795 1.00 37.22 502 PRO A C 1
ATOM 3789 O O . PRO A 1 502 ? -26.767 21.805 46.719 1.00 37.22 502 PRO A O 1
ATOM 3792 N N . THR A 1 503 ? -28.474 22.794 47.801 1.00 37.53 503 THR A N 1
ATOM 3793 C CA . THR A 1 503 ? -27.826 22.966 49.113 1.00 37.53 503 THR A CA 1
ATOM 3794 C C . THR A 1 503 ? -28.246 21.822 50.053 1.00 37.53 503 THR A C 1
ATOM 3796 O O . THR A 1 503 ? -29.328 21.258 49.873 1.00 37.53 503 THR A O 1
ATOM 3799 N N . PRO A 1 504 ? -27.403 21.424 51.024 1.00 38.31 504 PRO A N 1
ATOM 3800 C CA . PRO A 1 504 ? -27.629 20.229 51.831 1.00 38.31 504 PRO A CA 1
ATOM 3801 C C . PRO A 1 504 ? -28.515 20.558 53.038 1.00 38.31 504 PRO A C 1
ATOM 3803 O O . PRO A 1 504 ? -28.204 21.490 53.776 1.00 38.31 504 PRO A O 1
ATOM 3806 N N . HIS A 1 505 ? -29.587 19.792 53.265 1.00 34.16 505 HIS A N 1
ATOM 3807 C CA . HIS A 1 505 ? -30.322 19.852 54.528 1.00 34.16 505 HIS A CA 1
ATOM 3808 C C . HIS A 1 505 ? -30.300 18.503 55.251 1.00 34.16 505 HIS A C 1
ATOM 3810 O O . HIS A 1 505 ? -30.659 17.462 54.703 1.00 34.16 505 HIS A O 1
ATOM 3816 N N . ASP A 1 506 ? -29.810 18.607 56.482 1.00 34.66 506 ASP A N 1
ATOM 3817 C CA . ASP A 1 506 ? -29.606 17.622 57.539 1.00 34.66 506 ASP A CA 1
ATOM 3818 C C . ASP A 1 506 ? -30.918 16.919 57.968 1.00 34.66 506 ASP A C 1
ATOM 3820 O O . ASP A 1 506 ? -31.923 17.608 58.179 1.00 34.66 506 ASP A O 1
ATOM 3824 N N . PRO A 1 507 ? -30.958 15.578 58.104 1.00 33.56 507 PRO A N 1
ATOM 3825 C CA . PRO A 1 507 ? -32.175 14.833 58.396 1.00 33.56 507 PRO A CA 1
ATOM 3826 C C . PRO A 1 507 ? -32.302 14.504 59.891 1.00 33.56 507 PRO A C 1
ATOM 3828 O O . PRO A 1 507 ? -32.186 13.346 60.270 1.00 33.56 507 PRO A O 1
ATOM 3831 N N . PHE A 1 508 ? -32.589 15.485 60.751 1.00 33.59 508 PHE A N 1
ATOM 3832 C CA . PHE A 1 508 ? -33.020 15.213 62.133 1.00 33.59 508 PHE A CA 1
ATOM 3833 C C . PHE A 1 508 ? -33.977 16.291 62.662 1.00 33.59 508 PHE A C 1
ATOM 3835 O O . PHE A 1 508 ? -33.557 17.264 63.280 1.00 33.59 508 PHE A O 1
ATOM 3842 N N . ALA A 1 509 ? -35.285 16.091 62.466 1.00 34.00 509 ALA A N 1
ATOM 3843 C CA . ALA A 1 509 ? -36.328 16.711 63.290 1.00 34.00 509 ALA A CA 1
ATOM 3844 C C . ALA A 1 509 ? -37.624 15.862 63.259 1.00 34.00 509 ALA A C 1
ATOM 3846 O O . ALA A 1 509 ? -38.150 15.609 62.173 1.00 34.00 509 ALA A O 1
ATOM 3847 N N . PRO A 1 510 ? -38.140 15.390 64.411 1.00 41.22 510 PRO A N 1
ATOM 3848 C CA . PRO A 1 510 ? -39.381 14.617 64.494 1.00 41.22 510 PRO A CA 1
ATOM 3849 C C . PRO A 1 510 ? -40.635 15.520 64.532 1.00 41.22 510 PRO A C 1
ATOM 3851 O O . PRO A 1 510 ? -40.561 16.638 65.044 1.00 41.22 510 PRO A O 1
ATOM 3854 N N . PRO A 1 511 ? -41.805 15.053 64.047 1.00 38.56 511 PRO A N 1
ATOM 3855 C CA . PRO A 1 511 ? -43.038 15.833 64.074 1.00 38.56 511 PRO A CA 1
ATOM 3856 C C . PRO A 1 511 ? -43.792 15.657 65.402 1.00 38.56 511 PRO A C 1
ATOM 3858 O O . PRO A 1 511 ? -44.124 14.541 65.800 1.00 38.56 511 PRO A O 1
ATOM 3861 N N . THR A 1 512 ? -44.124 16.766 66.064 1.00 34.59 512 THR A N 1
ATOM 3862 C CA . THR A 1 512 ? -45.051 16.814 67.201 1.00 34.59 512 THR A CA 1
ATOM 3863 C C . THR A 1 512 ? -46.360 17.508 66.818 1.00 34.59 512 THR A C 1
ATOM 3865 O O . THR A 1 512 ? -46.374 18.664 66.419 1.00 34.59 512 THR A O 1
ATOM 3868 N N . GLY A 1 513 ? -47.460 16.768 66.992 1.00 31.16 513 GLY A N 1
ATOM 3869 C CA . GLY A 1 513 ? -48.736 17.235 67.549 1.00 31.16 513 GLY A CA 1
ATOM 3870 C C . GLY A 1 513 ? -49.577 18.252 66.769 1.00 31.16 513 GLY A C 1
ATOM 3871 O O . GLY A 1 513 ? -49.340 19.451 66.846 1.00 31.16 513 GLY A O 1
ATOM 3872 N N . ALA A 1 514 ? -50.693 17.789 66.196 1.00 34.06 514 ALA A N 1
ATOM 3873 C CA . ALA A 1 514 ? -51.878 18.622 65.984 1.00 34.06 514 ALA A CA 1
ATOM 3874 C C . ALA A 1 514 ? -53.145 17.867 66.428 1.00 34.06 514 ALA A C 1
ATOM 3876 O O . ALA A 1 514 ? -53.377 16.721 66.045 1.00 34.06 514 ALA A O 1
ATOM 3877 N N . GLN A 1 515 ? -53.908 18.531 67.296 1.00 36.31 515 GLN A N 1
ATOM 3878 C CA . GLN A 1 515 ? -55.165 18.123 67.927 1.00 36.31 515 GLN A CA 1
ATOM 3879 C C . GLN A 1 515 ? -56.352 18.000 66.941 1.00 36.31 515 GLN A C 1
ATOM 3881 O O . GLN A 1 515 ? -56.302 18.564 65.848 1.00 36.31 515 GLN A O 1
ATOM 3886 N N . PRO A 1 516 ? -57.434 17.291 67.335 1.00 43.97 516 PRO A N 1
ATOM 3887 C CA . PRO A 1 516 ? -58.613 17.022 66.503 1.00 43.97 516 PRO A CA 1
ATOM 3888 C C . PRO A 1 516 ? -59.619 18.199 66.420 1.00 43.97 516 PRO A C 1
ATOM 3890 O O . PRO A 1 516 ? -59.552 19.128 67.228 1.00 43.97 516 PRO A O 1
ATOM 3893 N N . PRO A 1 517 ? -60.567 18.165 65.455 1.00 50.25 517 PRO A N 1
ATOM 3894 C CA . PRO A 1 517 ? -61.448 19.290 65.121 1.00 50.25 517 PRO A CA 1
ATOM 3895 C C . PRO A 1 517 ? -62.713 19.374 66.001 1.00 50.25 517 PRO A C 1
ATOM 3897 O O . PRO A 1 517 ? -63.146 18.363 66.559 1.00 50.25 517 PRO A O 1
ATOM 3900 N N . PRO A 1 518 ? -63.372 20.549 66.086 1.00 49.34 518 PRO A N 1
ATOM 3901 C CA . PRO A 1 518 ? -64.647 20.691 66.778 1.00 49.34 518 PRO A CA 1
ATOM 3902 C C . PRO A 1 518 ? -65.817 20.279 65.871 1.00 49.34 518 PRO A C 1
ATOM 3904 O O . PRO A 1 518 ? -65.895 20.667 64.705 1.00 49.34 518 PRO A O 1
ATOM 3907 N N . GLY A 1 519 ? -66.747 19.498 66.422 1.00 33.78 519 GLY A N 1
ATOM 3908 C CA . GLY A 1 519 ? -67.967 19.070 65.737 1.00 33.78 519 GLY A CA 1
ATOM 3909 C C . GLY A 1 519 ? -69.098 20.100 65.770 1.00 33.78 519 GLY A C 1
ATOM 3910 O O . GLY A 1 519 ? -69.122 20.969 66.637 1.00 33.78 519 GLY A O 1
ATOM 3911 N N . ARG A 1 520 ? -70.081 19.935 64.870 1.00 36.53 520 ARG A N 1
ATOM 3912 C CA . ARG A 1 520 ? -71.484 20.359 65.048 1.00 36.53 520 ARG A CA 1
ATOM 3913 C C . ARG A 1 520 ? -72.455 19.547 64.160 1.00 36.53 520 ARG A C 1
ATOM 3915 O O . ARG A 1 520 ? -72.481 19.724 62.954 1.00 36.53 520 ARG A O 1
ATOM 3922 N N . HIS A 1 521 ? -73.281 18.749 64.847 1.00 32.50 521 HIS A N 1
ATOM 3923 C CA . HIS A 1 521 ? -74.755 18.648 64.800 1.00 32.50 521 HIS A CA 1
ATOM 3924 C C . HIS A 1 521 ? -75.584 18.123 63.598 1.00 32.50 521 HIS A C 1
ATOM 3926 O O . HIS A 1 521 ? -75.560 18.695 62.516 1.00 32.50 521 HIS A O 1
ATOM 3932 N N . ARG A 1 522 ? -76.537 17.243 64.003 1.00 37.06 522 ARG A N 1
ATOM 3933 C CA . ARG A 1 522 ? -77.885 16.886 63.472 1.00 37.06 522 ARG A CA 1
ATOM 3934 C C . ARG A 1 522 ? -77.871 15.939 62.259 1.00 37.06 522 ARG A C 1
ATOM 3936 O O . ARG A 1 522 ? -77.234 16.256 61.270 1.00 37.06 522 ARG A O 1
ATOM 3943 N N . TYR A 1 523 ? -78.531 14.779 62.243 1.00 40.97 523 TYR A N 1
ATOM 3944 C CA . TYR A 1 523 ? -79.697 14.235 62.963 1.00 40.97 523 TYR A CA 1
ATOM 3945 C C . TYR A 1 523 ? -79.424 12.851 63.557 1.00 40.97 523 TYR A C 1
ATOM 3947 O O . TYR A 1 523 ? -78.498 12.181 63.047 1.00 40.97 523 TYR A O 1
#

Organism: NCBI:txid2213162

Secondary structure (DSSP, 8-state):
----------------------PPPPPPPPPPPPPPPPPPPPPPPPPPPPPPPPPPPPP----PPPTHHHHHHHHHHHHT-HHHHHHHHHHHHHHHHHHHHHHHHHHSHHHHHHHHHHHHHTHHHHHHHHHHHHHTTSPPPHHHHHHHHHIIIIIIHHHHHHHHHHHHHHHHHH---S-HHHHHHHIIIIIHHHHHHHHHHHHHHHHHHH-GGG--SHHHHHHHHHHHHHHHHHHHHHHHHHHHHHHHHHHGGG--SPPHHHHHHIIIIII-TTHHHHHHHHHHHHHHHHHHS-TT-HHHHHHHHHHHHHHHHHHHHHHHHGGG--THHHHHHIIIIIHHHHHHHHHHHHHHHHHHHHHHHHHHHHHHHTTSS-HHHHHHTT-HHHHHHHHHHHHHHT-HHHHHHHHHHHHHHHHHHHHHHHHHHS--TTHHHHHHHHHHHHHHHHHHHHHHHHHHHTTTS----------PPPP--PPP--------------------PPPP----------PPPPP----

Foldseek 3Di:
DDDDDDDDDDDDDDDDDDDDDDDDDDDDDDDDDDDDDDDDDDDDDDDDDDDDDDDDDDDDDDDDDDPVVVVVVVVVVQCVPPVNVVVVLVVQLVVLLVVLLVVLCVQLPPVLLVQLLVLLVVCLVVLLVLLQVLCLLQNFDVVLLVSLLSLLQGVLLSQLVVVLVVQLVCLVVPDPDPDPVVSNLCSQLAVSLLSNLVSSCVSVVCCVVVPLVSLQAQSSLLSSLSSSLSSNLSSVSSNQLSNLVVVDVVVPPPPPDDRSNVVSSCVSPVLPVCVSSLLSSLLSRLCRHLSLDDPVPVVSVVVSNVVSSVSSSVSNSVLSSLVPPDDPSSVCCSVVPVVVSVVVVVVVSVVVSLVLLVLLLVQVCVVCVVVLAPNLLSNLLSDPQLLVQLLVVLCVPPHNVLSVLLVVLSNLSSVLSSLVVSCVVDVDPCSVVVNVVSSVVNVVSCVSNRVSSNVSRVVVDPPPPDPDPDPDDDDDDDDDDDDDDDDDDDDDDDDDDDDDDDDDDDPDDDDDDDDDDDDDDDD

Nearest PDB structures (foldseek):
  8ght-assembly1_B  TM=1.596E-01  e=6.879E-01  Bordetella bronchiseptica
  8e3x-assembly1_R  TM=1.982E-01  e=1.388E+00  Homo sapiens
  2wcd-assembly1_A  TM=1.726E-01  e=7.548E+00  Escherichia coli K-12
  6mrt-assembly1_A  TM=1.282E-01  e=6.950E+00  Escherichia coli K-12

InterPro domains:
  IPR026898 Intramembrane metalloprotease PrsW [PF13367] (141-343)
  IPR026898 Intramembrane metalloprotease PrsW [PTHR36844] (113-395)

Radius of gyration: 37.78 Å; Cα contacts (8 Å, |Δi|>4): 497; chains: 1; bounding box: 132×80×105 Å

Solvent-accessible surface area (backbone atoms only — not comparable to full-atom values): 30242 Å² total; per-residue (Å²): 143,76,81,84,86,86,92,81,84,88,86,85,85,89,89,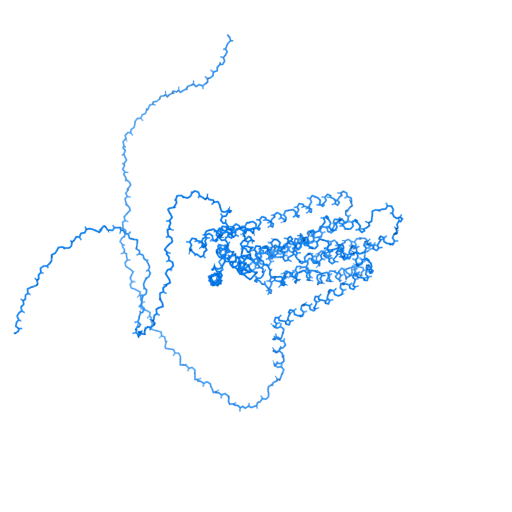86,89,85,84,88,86,88,83,82,83,86,80,87,81,85,78,82,89,80,79,84,76,84,79,82,83,78,79,85,78,81,83,78,79,82,80,82,77,86,76,79,81,82,72,97,69,95,72,94,70,78,73,67,64,64,56,60,56,48,56,60,52,49,65,65,32,67,66,54,47,53,49,53,52,50,51,51,38,50,52,33,35,53,50,43,55,52,49,42,34,67,75,16,39,72,63,20,31,53,52,6,46,58,61,30,47,64,51,47,65,56,52,52,50,52,41,49,62,66,35,62,80,70,67,61,58,63,73,58,50,52,48,28,21,45,38,8,40,10,49,15,41,45,51,33,55,54,48,49,53,50,47,54,55,45,53,74,72,72,56,100,64,101,50,78,72,63,56,57,51,50,44,56,25,55,50,44,29,45,51,34,47,52,42,38,46,48,54,54,51,52,40,51,72,77,36,49,87,63,36,71,23,46,66,42,20,32,38,46,22,30,33,14,23,49,20,26,50,34,48,52,35,18,45,58,35,2,40,24,37,46,51,47,61,75,62,40,98,77,56,97,61,84,53,48,34,58,52,50,43,43,50,50,56,68,73,38,64,54,49,52,29,54,23,40,20,37,23,14,39,14,45,4,50,30,49,64,51,61,86,86,48,54,67,56,47,49,50,33,30,52,53,12,42,50,51,15,25,52,51,38,19,54,54,49,50,40,70,81,41,63,71,68,58,30,51,47,50,42,61,71,47,49,50,52,52,48,51,50,50,52,48,50,52,54,51,49,54,52,51,51,25,48,49,32,16,61,46,29,40,56,42,19,79,69,68,79,43,51,62,46,29,19,53,20,65,37,32,73,67,30,51,47,48,14,26,52,49,32,31,73,77,72,29,73,64,48,18,48,45,32,47,50,30,53,47,41,53,42,52,46,19,52,51,55,55,48,50,75,81,35,94,52,91,61,46,66,65,53,51,51,52,37,51,64,62,35,56,85,31,36,82,66,21,48,62,35,31,26,61,41,10,56,87,73,51,80,83,70,92,68,97,65,82,84,79,75,76,78,79,88,72,79,81,77,84,80,79,86,75,92,81,80,88,84,91,80,90,82,87,84,85,88,89,82,87,86,80,90,80,82,93,82,82,85,91,79,88,82,85,86,84,88,87,84,86,87,134

Mean predicted aligned error: 16.12 Å

pLDDT: mean 76.74, std 22.71, range [29.12, 98.62]